Protein AF-A0A0C2EPG7-F1 (afdb_monomer_lite)

Secondary structure (DSSP, 8-state):
------------------------S-------PPPTTTS-STTEEEEEEE-BSS-HHHHTTT---TT---TT--BGGGB-GGGSPSTT-TTEEEEEEETTTTEEE--GGGB-GGG--TTSSSS-----------HHHHHHHHHHHHHHHHHHHTT-EEEEPPTTTSSS--EEEEEE-TTS-EEEEEEEEEEEEESS--S--PPPHHHHHHHTT-SS-EEEEEEETTTTEEEEEEEEEPPSTT--EEE---EESSHHHHHHHHHHHHHHHHHTT-TTS--GGGHHHHHHHHHHHHHHHTT-HHHHHHHHHHH--HHHHHHHHHHHHHHHHHHHH-TTHHHHHHHHHHHH-GGGHHHHHHHHHHHHTT---HHHHHHHHHHGGGTGGGS-S--

Structure (mmCIF, N/CA/C/O backbone):
data_AF-A0A0C2EPG7-F1
#
_entry.id   AF-A0A0C2EPG7-F1
#
loop_
_atom_site.group_PDB
_atom_site.id
_atom_site.type_symbol
_atom_site.label_atom_id
_atom_site.label_alt_id
_atom_site.label_comp_id
_atom_site.label_asym_id
_atom_site.label_entity_id
_atom_site.label_seq_id
_atom_site.pdbx_PDB_ins_code
_atom_site.Cartn_x
_atom_site.Cartn_y
_atom_site.Cartn_z
_atom_site.occupancy
_atom_site.B_iso_or_equiv
_atom_site.auth_seq_id
_atom_site.auth_comp_id
_atom_site.auth_asym_id
_atom_site.auth_atom_id
_atom_site.pdbx_PDB_model_num
ATOM 1 N N . MET A 1 1 ? 27.515 -68.955 -1.333 1.00 43.03 1 MET A N 1
ATOM 2 C CA . MET A 1 1 ? 28.305 -68.618 -0.131 1.00 43.03 1 MET A CA 1
ATOM 3 C C . MET A 1 1 ? 27.405 -67.840 0.808 1.00 43.03 1 MET A C 1
ATOM 5 O O . MET A 1 1 ? 27.088 -66.691 0.551 1.00 43.03 1 MET A O 1
ATOM 9 N N . THR A 1 2 ? 26.904 -68.540 1.813 1.00 39.97 2 THR A N 1
ATOM 10 C CA . THR A 1 2 ? 25.961 -68.111 2.853 1.00 39.97 2 THR A CA 1
ATOM 11 C C . THR A 1 2 ? 26.690 -68.126 4.186 1.00 39.97 2 THR A C 1
ATOM 13 O O . THR A 1 2 ? 27.352 -69.125 4.440 1.00 39.97 2 THR A O 1
ATOM 16 N N . MET A 1 3 ? 26.550 -67.076 5.002 1.00 32.31 3 MET A N 1
ATOM 17 C CA . MET A 1 3 ? 26.775 -67.010 6.464 1.00 32.31 3 MET A CA 1
ATOM 18 C C . MET A 1 3 ? 26.519 -65.541 6.934 1.00 32.31 3 MET A C 1
ATOM 20 O O . MET A 1 3 ? 26.628 -64.646 6.100 1.00 32.31 3 MET A O 1
ATOM 24 N N . PRO A 1 4 ? 26.175 -65.240 8.208 1.00 49.56 4 PRO A N 1
ATOM 25 C CA . PRO A 1 4 ? 24.845 -65.472 8.781 1.00 49.56 4 PRO A CA 1
ATOM 26 C C . PRO A 1 4 ? 24.295 -64.292 9.630 1.00 49.56 4 PRO A C 1
ATOM 28 O O . PRO A 1 4 ? 24.989 -63.342 9.982 1.00 49.56 4 PRO A O 1
ATOM 31 N N . ASN A 1 5 ? 23.016 -64.421 10.002 1.00 39.66 5 ASN A N 1
ATOM 32 C CA . ASN A 1 5 ? 22.307 -63.643 11.024 1.00 39.66 5 ASN A CA 1
ATOM 33 C C . ASN A 1 5 ? 22.923 -63.804 12.427 1.00 39.66 5 ASN A C 1
ATOM 35 O O . ASN A 1 5 ? 23.197 -64.926 12.851 1.00 39.66 5 ASN A O 1
ATOM 39 N N . GLY A 1 6 ? 22.997 -62.707 13.188 1.00 33.22 6 GLY A N 1
ATOM 40 C CA . GLY A 1 6 ? 23.294 -62.701 14.623 1.00 33.22 6 GLY A CA 1
ATOM 41 C C . GLY A 1 6 ? 22.286 -61.838 15.382 1.00 33.22 6 GLY A C 1
ATOM 42 O O . GLY A 1 6 ? 22.353 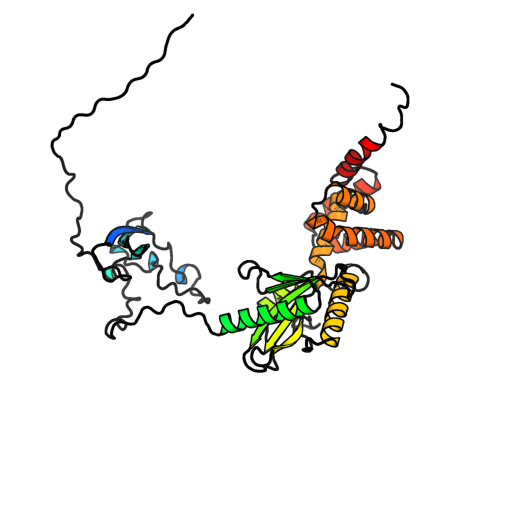-60.616 15.344 1.00 33.22 6 GLY A O 1
ATOM 43 N N . ARG A 1 7 ? 21.336 -62.500 16.044 1.00 35.81 7 ARG A N 1
ATOM 44 C CA . ARG A 1 7 ? 20.289 -61.947 16.912 1.00 35.81 7 ARG A CA 1
ATOM 45 C C . ARG A 1 7 ? 20.698 -62.248 18.354 1.00 35.81 7 ARG A C 1
ATOM 47 O O . ARG A 1 7 ? 20.876 -63.425 18.650 1.00 35.81 7 ARG A O 1
ATOM 54 N N . LEU A 1 8 ? 20.815 -61.252 19.233 1.00 32.06 8 LEU A N 1
ATOM 55 C CA . LEU A 1 8 ? 20.927 -61.471 20.682 1.00 32.06 8 LEU A CA 1
ATOM 56 C C . LEU A 1 8 ? 20.234 -60.343 21.468 1.00 32.06 8 LEU A C 1
ATOM 58 O O . LEU A 1 8 ? 20.647 -59.193 21.432 1.00 32.06 8 LEU A O 1
ATOM 62 N N . GLU A 1 9 ? 19.198 -60.749 22.188 1.00 30.33 9 GLU A N 1
ATOM 63 C CA . GLU A 1 9 ? 18.573 -60.194 23.401 1.00 30.33 9 GLU A CA 1
ATOM 64 C C . GLU A 1 9 ? 18.326 -61.443 24.287 1.00 30.33 9 GLU A C 1
ATOM 66 O O . GLU A 1 9 ? 18.273 -62.547 23.723 1.00 30.33 9 GLU A O 1
ATOM 71 N N . PRO A 1 10 ? 18.024 -61.373 25.597 1.00 46.62 10 PRO A N 1
ATOM 72 C CA . PRO A 1 10 ? 18.284 -60.353 26.621 1.00 46.62 10 PRO A CA 1
ATOM 73 C C . PRO A 1 10 ? 18.918 -60.971 27.899 1.00 46.62 10 PRO A C 1
ATOM 75 O O . PRO A 1 10 ? 18.771 -62.163 28.158 1.00 46.62 10 PRO A O 1
ATOM 78 N N . THR A 1 11 ? 19.513 -60.167 28.788 1.00 31.97 11 THR A N 1
ATOM 79 C CA . THR A 1 11 ? 19.682 -60.566 30.204 1.00 31.97 11 THR A CA 1
ATOM 80 C C . THR A 1 11 ? 19.550 -59.372 31.145 1.00 31.97 11 THR A C 1
ATOM 82 O O . THR A 1 11 ? 20.427 -58.515 31.219 1.00 31.97 11 THR A O 1
ATOM 85 N N . SER A 1 12 ? 18.445 -59.361 31.887 1.00 33.81 12 SER A N 1
ATOM 86 C CA . SER A 1 12 ? 18.224 -58.643 33.146 1.00 33.81 12 SER A CA 1
ATOM 87 C C . SER A 1 12 ? 18.667 -59.497 34.341 1.00 33.81 12 SER A C 1
ATOM 89 O O . SER A 1 12 ? 18.473 -60.706 34.267 1.00 33.81 12 SER A O 1
ATOM 91 N N . ILE A 1 13 ? 19.169 -58.865 35.415 1.00 34.12 13 ILE A N 1
ATOM 92 C CA . ILE A 1 13 ? 19.155 -59.211 36.871 1.00 34.12 13 ILE A CA 1
ATOM 93 C C . ILE A 1 13 ? 20.170 -58.220 37.519 1.00 34.12 13 ILE A C 1
ATOM 95 O O . ILE A 1 13 ? 21.342 -58.260 37.165 1.00 34.12 13 ILE A O 1
ATOM 99 N N . ILE A 1 14 ? 19.768 -57.099 38.153 1.00 33.28 14 ILE A N 1
ATOM 100 C CA . ILE A 1 14 ? 19.439 -56.872 39.594 1.00 33.28 14 ILE A CA 1
ATOM 101 C C . ILE A 1 14 ? 20.511 -57.517 40.509 1.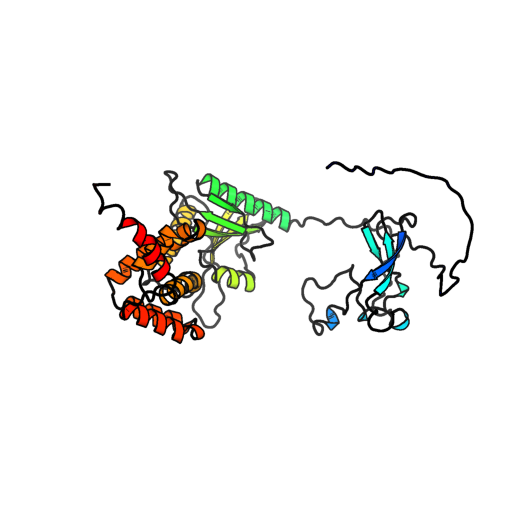00 33.28 14 ILE A C 1
ATOM 103 O O . ILE A 1 14 ? 20.712 -58.715 40.436 1.00 33.28 14 ILE A O 1
ATOM 107 N N . ASP A 1 15 ? 21.298 -56.849 41.357 1.00 33.84 15 ASP A N 1
ATOM 108 C CA . ASP A 1 15 ? 20.957 -55.926 42.452 1.00 33.84 15 ASP A CA 1
ATOM 109 C C . ASP A 1 15 ? 22.262 -55.292 43.043 1.00 33.84 15 ASP A C 1
ATOM 111 O O . ASP A 1 15 ? 23.296 -55.340 42.378 1.00 33.84 15 ASP A O 1
ATOM 115 N N . PRO A 1 16 ? 22.302 -54.644 44.227 1.00 49.47 16 PRO A N 1
ATOM 116 C CA . PRO A 1 16 ? 22.685 -53.249 44.361 1.00 49.47 16 PRO A CA 1
ATOM 117 C C . PRO A 1 16 ? 23.937 -53.096 45.253 1.00 49.47 16 PRO A C 1
ATOM 119 O O . PRO A 1 16 ? 24.498 -54.058 45.760 1.00 49.47 16 PRO A O 1
ATOM 122 N N . GLN A 1 17 ? 24.339 -51.853 45.504 1.00 30.55 17 GLN A N 1
ATOM 123 C CA . GLN A 1 17 ? 24.828 -51.334 46.791 1.00 30.55 17 GLN A CA 1
ATOM 124 C C . GLN A 1 17 ? 25.939 -50.290 46.619 1.00 30.55 17 GLN A C 1
ATOM 126 O O . GLN A 1 17 ? 27.099 -50.579 46.365 1.00 30.55 17 GLN A O 1
ATOM 131 N N . ARG A 1 18 ? 25.519 -49.065 46.945 1.00 32.91 18 ARG A N 1
ATOM 132 C CA . ARG A 1 18 ? 26.108 -48.214 47.987 1.00 32.91 18 ARG A CA 1
ATOM 133 C C . ARG A 1 18 ? 27.450 -47.528 47.706 1.00 32.91 18 ARG A C 1
ATOM 135 O O . ARG A 1 18 ? 28.527 -48.034 47.973 1.00 32.91 18 ARG A O 1
ATOM 142 N N . HIS A 1 19 ? 27.252 -46.235 47.446 1.00 32.56 19 HIS A N 1
ATOM 143 C CA . HIS A 1 19 ? 27.863 -45.095 48.134 1.00 32.56 19 HIS A CA 1
ATOM 144 C C . HIS A 1 19 ? 29.339 -44.793 47.862 1.00 32.56 19 HIS A C 1
ATOM 146 O O . HIS A 1 19 ? 30.228 -45.402 48.442 1.00 32.56 19 HIS A O 1
ATOM 152 N N . ARG A 1 20 ? 29.563 -43.628 47.241 1.00 27.06 20 ARG A N 1
ATOM 153 C CA . ARG A 1 20 ? 29.978 -42.444 48.013 1.00 27.06 20 ARG A CA 1
ATOM 154 C C . ARG A 1 20 ? 29.236 -41.187 47.534 1.00 27.06 20 ARG A C 1
ATOM 156 O O . ARG A 1 20 ? 29.269 -40.895 46.342 1.00 27.06 20 ARG A O 1
ATOM 163 N N . PRO A 1 21 ? 28.555 -40.460 48.434 1.00 31.58 21 PRO A N 1
ATOM 164 C CA . PRO A 1 21 ? 27.995 -39.154 48.131 1.00 31.58 21 PRO A CA 1
ATOM 165 C C . PRO A 1 21 ? 29.122 -38.116 48.093 1.00 31.58 21 PRO A C 1
ATOM 167 O O . PRO A 1 21 ? 29.961 -38.069 48.991 1.00 31.58 21 PRO A O 1
ATOM 170 N N . LEU A 1 22 ? 29.127 -37.277 47.059 1.00 32.62 22 LEU A N 1
ATOM 171 C CA . LEU A 1 22 ? 29.894 -36.036 47.057 1.00 32.62 22 LEU A CA 1
ATOM 172 C C . LEU A 1 22 ? 29.232 -35.088 48.060 1.00 32.62 22 LEU A C 1
ATOM 174 O O . LEU A 1 22 ? 28.166 -34.529 47.809 1.00 32.62 22 LEU A O 1
ATOM 178 N N . THR A 1 23 ? 29.833 -34.975 49.239 1.00 32.25 23 THR A N 1
ATOM 179 C CA . THR A 1 23 ? 29.400 -34.050 50.280 1.00 32.25 23 THR A CA 1
ATOM 180 C C . THR A 1 23 ? 29.968 -32.654 50.047 1.00 32.25 23 THR A C 1
ATOM 182 O O . THR A 1 23 ? 31.178 -32.459 50.027 1.00 32.25 23 THR A O 1
ATOM 185 N N . SER A 1 24 ? 29.017 -31.722 49.974 1.00 35.81 24 SER A N 1
ATOM 186 C CA . SER A 1 24 ? 29.032 -30.315 50.387 1.00 35.81 24 SER A CA 1
ATOM 187 C C . SER A 1 24 ? 29.886 -29.295 49.628 1.00 35.81 24 SER A C 1
ATOM 189 O O . SER A 1 24 ? 31.068 -29.116 49.902 1.00 35.81 24 SER A O 1
ATOM 191 N N . SER A 1 25 ? 29.182 -28.430 48.898 1.00 31.72 25 SER A N 1
ATOM 192 C CA . SER A 1 25 ? 29.313 -26.982 49.081 1.00 31.72 25 SER A CA 1
ATOM 193 C C . SER A 1 25 ? 27.917 -26.351 49.002 1.00 31.72 25 SER A C 1
ATOM 195 O O . SER A 1 25 ? 27.280 -26.376 47.956 1.00 31.72 25 SER A O 1
ATOM 197 N N . HIS A 1 26 ? 27.433 -25.873 50.151 1.00 37.47 26 HIS A N 1
ATOM 198 C CA . HIS A 1 26 ? 26.196 -25.112 50.370 1.00 37.47 26 HIS A CA 1
ATOM 199 C C . HIS A 1 26 ? 24.874 -25.710 49.858 1.00 37.47 26 HIS A C 1
ATOM 201 O O . HIS A 1 26 ? 24.189 -25.144 49.013 1.00 37.47 26 HIS A O 1
ATOM 207 N N . ALA A 1 27 ? 24.419 -26.789 50.504 1.00 39.53 27 ALA A N 1
ATOM 208 C CA . ALA A 1 27 ? 22.983 -27.036 50.618 1.00 39.53 27 ALA A CA 1
ATOM 209 C C . ALA A 1 27 ? 22.384 -25.947 51.525 1.00 39.53 27 ALA A C 1
ATOM 211 O O . ALA A 1 27 ? 22.291 -26.115 52.741 1.00 39.53 27 ALA A O 1
ATOM 212 N N . MET A 1 28 ? 22.055 -24.790 50.950 1.00 41.09 28 MET A N 1
ATOM 213 C CA . MET A 1 28 ? 21.269 -23.795 51.662 1.00 41.09 28 MET A CA 1
ATOM 214 C C . MET A 1 28 ? 19.897 -24.411 51.940 1.00 41.09 28 MET A C 1
ATOM 216 O O . MET A 1 28 ? 19.153 -24.754 51.022 1.00 41.09 28 MET A O 1
ATOM 220 N N . GLN A 1 29 ? 19.572 -24.565 53.223 1.00 42.69 29 GLN A N 1
ATOM 221 C CA . GLN A 1 29 ? 18.213 -24.769 53.721 1.00 42.69 29 GLN A CA 1
ATOM 222 C C . GLN A 1 29 ? 17.377 -23.515 53.422 1.00 42.69 29 GLN A C 1
ATOM 224 O O . GLN A 1 29 ? 16.937 -22.810 54.325 1.00 42.69 29 GLN A O 1
ATOM 229 N N . HIS A 1 30 ? 17.168 -23.193 52.149 1.00 54.22 30 HIS A N 1
ATOM 230 C CA . HIS A 1 30 ? 16.118 -22.265 51.781 1.00 54.22 30 HIS A CA 1
ATOM 231 C C . HIS A 1 30 ? 14.818 -23.052 51.818 1.00 54.22 30 HIS A C 1
ATOM 233 O O . HIS A 1 30 ? 14.580 -23.938 50.998 1.00 54.22 30 HIS A O 1
ATOM 239 N N . SER A 1 31 ? 13.998 -22.763 52.828 1.00 66.88 31 SER A N 1
ATOM 240 C CA . SER A 1 31 ? 12.582 -23.114 52.825 1.00 66.88 31 SER A CA 1
ATOM 241 C C . SER A 1 31 ? 12.020 -22.800 51.440 1.00 66.88 31 SER A C 1
ATOM 243 O O . SER A 1 31 ? 12.115 -21.651 51.008 1.00 66.88 31 SER A O 1
ATOM 245 N N . LEU A 1 32 ? 11.504 -23.813 50.735 1.00 74.00 32 LEU A N 1
ATOM 246 C CA . LEU A 1 32 ? 10.947 -23.638 49.394 1.00 74.00 32 LEU A CA 1
ATOM 247 C C . LEU A 1 32 ? 9.894 -22.533 49.447 1.00 74.00 32 LEU A C 1
ATOM 249 O O . LEU A 1 32 ? 8.862 -22.690 50.105 1.00 74.00 32 LEU A O 1
ATOM 253 N N . GLU A 1 33 ? 10.164 -21.419 48.771 1.00 80.12 33 GLU A N 1
ATOM 254 C CA . GLU A 1 33 ? 9.184 -20.351 48.673 1.00 80.12 33 GLU A CA 1
ATOM 255 C C . GLU A 1 33 ? 7.984 -20.861 47.860 1.00 80.12 33 GLU A C 1
ATOM 257 O O . GLU A 1 33 ? 8.159 -21.524 46.827 1.00 80.12 33 GLU A O 1
ATOM 262 N N . PRO A 1 34 ? 6.747 -20.606 48.319 1.00 87.00 34 PRO A N 1
ATOM 263 C CA . PRO A 1 34 ? 5.569 -21.001 47.570 1.00 87.00 34 PRO A CA 1
ATOM 264 C C . PRO A 1 34 ? 5.565 -20.294 46.217 1.00 87.00 34 PRO A C 1
ATOM 266 O O . PRO A 1 34 ? 5.924 -19.123 46.105 1.00 87.00 34 PRO A O 1
ATOM 269 N N . CYS A 1 35 ? 5.113 -20.991 45.174 1.00 85.75 35 CYS A N 1
ATOM 270 C CA . CYS A 1 35 ? 5.043 -20.396 43.849 1.00 85.75 35 CYS A CA 1
ATOM 271 C C . CYS A 1 35 ? 4.187 -19.116 43.889 1.00 85.75 35 CYS A C 1
ATOM 273 O O . CYS A 1 35 ? 3.010 -19.199 44.257 1.00 85.75 35 CYS A O 1
ATOM 275 N N . PRO A 1 36 ? 4.679 -17.959 43.404 1.00 82.50 36 PRO A N 1
ATOM 276 C CA . PRO A 1 36 ? 3.895 -16.724 43.390 1.00 82.50 36 PRO A CA 1
ATOM 277 C C . PRO A 1 36 ? 2.650 -16.840 42.498 1.00 82.50 36 PRO A C 1
ATOM 279 O O . PRO A 1 36 ? 1.741 -16.014 42.601 1.00 82.50 36 PRO A O 1
ATOM 282 N N . ARG A 1 37 ? 2.583 -17.876 41.634 1.00 82.50 37 ARG A N 1
ATOM 283 C CA . ARG A 1 37 ? 1.439 -18.205 40.773 1.00 82.50 37 ARG A CA 1
ATOM 284 C C . ARG A 1 37 ? 0.414 -19.204 41.341 1.00 82.50 37 ARG A C 1
ATOM 286 O O . ARG A 1 37 ? -0.764 -19.067 41.031 1.00 82.50 37 ARG A O 1
ATOM 293 N N . CYS A 1 38 ? 0.747 -20.168 42.180 1.00 86.81 38 CYS A N 1
ATOM 294 C CA . CYS A 1 38 ? -0.288 -21.063 42.739 1.00 86.81 38 CYS A CA 1
ATOM 295 C C . CYS A 1 38 ? -0.334 -21.084 44.263 1.00 86.81 38 CYS A C 1
ATOM 297 O O . CYS A 1 38 ? -1.221 -21.715 44.823 1.00 86.81 38 CYS A O 1
ATOM 299 N N . GLY A 1 39 ? 0.594 -20.403 44.937 1.00 87.69 39 GLY A N 1
ATOM 300 C CA . GLY A 1 39 ? 0.739 -20.437 46.392 1.00 87.69 39 GLY A CA 1
ATOM 301 C C . GLY A 1 39 ? 1.235 -21.782 46.933 1.00 87.69 39 GLY A C 1
ATOM 302 O O . GLY A 1 39 ? 1.463 -21.903 48.130 1.00 87.69 39 GLY A O 1
ATOM 303 N N . SER A 1 40 ? 1.426 -22.792 46.076 1.00 87.81 40 SER A N 1
ATOM 304 C CA . SER A 1 40 ? 1.902 -24.117 46.470 1.00 87.81 40 SER A CA 1
ATOM 305 C C . SER A 1 40 ? 3.423 -24.204 46.367 1.00 87.81 40 SER A C 1
ATOM 307 O O . SER A 1 40 ? 4.004 -23.797 45.361 1.00 87.81 40 SER A O 1
ATOM 309 N N . ALA A 1 41 ? 4.058 -24.777 47.390 1.00 89.19 41 ALA A N 1
ATOM 310 C CA . ALA A 1 41 ? 5.468 -25.174 47.365 1.00 89.19 41 ALA A CA 1
ATOM 311 C C . ALA A 1 41 ? 5.670 -26.604 46.820 1.00 89.19 41 ALA A C 1
ATOM 313 O O . ALA A 1 41 ? 6.785 -26.987 46.481 1.00 89.19 41 ALA A O 1
ATOM 314 N N . GLN A 1 42 ? 4.599 -27.404 46.688 1.00 90.94 42 GLN A N 1
ATOM 315 C CA . GLN A 1 42 ? 4.694 -28.826 46.313 1.00 90.94 42 GLN A CA 1
ATOM 316 C C . GLN A 1 42 ? 5.270 -29.033 44.903 1.00 90.94 42 GLN A C 1
ATOM 318 O O . GLN A 1 42 ? 6.009 -29.991 44.655 1.00 90.94 42 GLN A O 1
ATOM 323 N N . HIS A 1 43 ? 4.963 -28.108 43.991 1.00 89.50 43 HIS A N 1
ATOM 324 C CA . HIS A 1 43 ? 5.397 -28.138 42.591 1.00 89.50 43 HIS A CA 1
ATOM 325 C C . HIS A 1 43 ? 6.628 -27.268 42.322 1.00 89.50 43 HIS A C 1
ATOM 327 O O . HIS A 1 43 ? 6.995 -27.082 41.166 1.00 89.50 43 HIS A O 1
ATOM 333 N N . VAL A 1 44 ? 7.235 -26.703 43.368 1.00 91.50 44 VAL A N 1
ATOM 334 C CA . VAL A 1 44 ? 8.394 -25.820 43.251 1.00 91.50 44 VAL A CA 1
ATOM 335 C C . VAL A 1 44 ? 9.674 -26.642 43.347 1.00 91.50 44 VAL A C 1
ATOM 337 O O . VAL A 1 44 ? 9.808 -27.519 44.207 1.00 91.50 44 VAL A O 1
ATOM 340 N N . ARG A 1 45 ? 10.617 -26.370 42.447 1.00 90.62 45 ARG A N 1
ATOM 341 C CA . ARG A 1 45 ? 11.944 -26.986 42.404 1.00 90.62 45 AR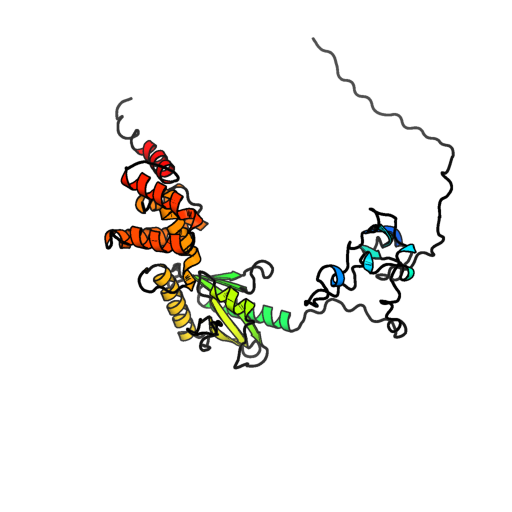G A CA 1
ATOM 342 C C . ARG A 1 45 ? 13.014 -25.898 42.342 1.00 90.62 45 ARG A C 1
ATOM 344 O O . ARG A 1 45 ? 12.824 -24.942 41.589 1.00 90.62 45 ARG A O 1
ATOM 351 N N . PRO A 1 46 ? 14.122 -26.021 43.092 1.00 90.94 46 PRO A N 1
ATOM 352 C CA . PRO A 1 46 ? 15.287 -25.166 42.894 1.00 90.94 46 PRO A CA 1
ATOM 353 C C . PRO A 1 46 ? 15.778 -25.274 41.448 1.00 90.94 46 PRO A C 1
ATOM 355 O O . PRO A 1 46 ? 15.830 -26.375 40.893 1.00 90.94 46 PRO A O 1
ATOM 358 N N . LYS A 1 47 ? 16.102 -24.141 40.827 1.00 90.75 47 LYS A N 1
ATOM 359 C CA . LYS A 1 47 ? 16.588 -24.080 39.447 1.00 90.75 47 LYS A CA 1
ATOM 360 C C . LYS A 1 47 ? 17.450 -22.841 39.240 1.00 90.75 47 LYS A C 1
ATOM 362 O O . LYS A 1 47 ? 17.132 -21.777 39.761 1.00 90.75 47 LYS A O 1
ATOM 367 N N . GLU A 1 48 ? 18.497 -22.967 38.432 1.00 89.50 48 GLU A N 1
ATOM 368 C CA . GLU A 1 48 ? 19.223 -21.799 37.934 1.00 89.50 48 GLU A CA 1
ATOM 369 C C . GLU A 1 48 ? 18.359 -21.029 36.930 1.00 89.50 48 GLU A C 1
ATOM 371 O O . GLU A 1 48 ? 17.823 -21.588 35.968 1.00 89.50 48 GLU A O 1
ATOM 376 N N . MET A 1 49 ? 18.224 -19.730 37.168 1.00 89.19 49 MET A N 1
ATOM 377 C CA . MET A 1 49 ? 17.412 -18.817 36.383 1.00 89.19 49 MET A CA 1
ATOM 378 C C . MET A 1 49 ? 18.310 -17.896 35.568 1.00 89.19 49 MET A C 1
ATOM 380 O O . MET A 1 49 ? 19.230 -17.278 36.100 1.00 89.19 49 MET A O 1
ATOM 384 N N . LEU A 1 50 ? 18.010 -17.779 34.274 1.00 88.38 50 LEU A N 1
ATOM 385 C CA . LEU A 1 50 ? 18.659 -16.809 33.403 1.00 88.38 50 LEU A CA 1
ATOM 386 C C . LEU A 1 50 ? 17.968 -15.447 33.541 1.00 88.38 50 LEU A C 1
ATOM 388 O O . LEU A 1 50 ? 16.778 -15.324 33.246 1.00 88.38 50 LEU A O 1
ATOM 392 N N . ILE A 1 51 ? 18.723 -14.429 33.947 1.00 87.62 51 ILE A N 1
ATOM 393 C CA . ILE A 1 51 ? 18.275 -13.035 34.049 1.00 87.62 51 ILE A CA 1
ATOM 394 C C . ILE A 1 51 ? 18.875 -12.167 32.934 1.00 87.62 51 ILE A C 1
ATOM 396 O O . ILE A 1 51 ? 19.821 -12.554 32.240 1.00 87.62 51 ILE A O 1
ATOM 400 N N . GLY A 1 52 ? 18.306 -10.981 32.715 1.00 84.38 52 GLY A N 1
ATOM 401 C CA . GLY A 1 52 ? 18.768 -10.051 31.685 1.00 84.38 52 GLY A CA 1
ATOM 402 C C . GLY A 1 52 ? 20.170 -9.503 31.972 1.00 84.38 52 GLY A C 1
ATOM 403 O O . GLY A 1 52 ? 20.497 -9.185 33.107 1.00 84.38 52 GLY A O 1
ATOM 404 N N . ALA A 1 53 ? 21.003 -9.334 30.942 1.00 83.12 53 ALA A N 1
ATOM 405 C CA . ALA A 1 53 ? 22.374 -8.833 31.118 1.00 83.12 53 ALA A CA 1
ATOM 406 C C . ALA A 1 53 ? 22.456 -7.381 31.636 1.00 83.12 53 ALA A C 1
ATOM 408 O O . ALA A 1 53 ? 23.449 -6.998 32.245 1.00 83.12 53 ALA A O 1
ATOM 409 N N . ALA A 1 54 ? 21.442 -6.559 31.353 1.00 81.94 54 ALA A N 1
ATOM 410 C CA . ALA A 1 54 ? 21.348 -5.178 31.819 1.00 81.94 54 ALA A CA 1
ATOM 411 C C . ALA A 1 54 ? 19.892 -4.699 31.763 1.00 81.94 54 ALA A C 1
ATOM 413 O O . ALA A 1 54 ? 19.158 -5.069 30.838 1.00 81.94 54 ALA A O 1
ATOM 414 N N . SER A 1 55 ? 19.508 -3.853 32.714 1.00 78.56 55 SER A N 1
ATOM 415 C CA . SER A 1 55 ? 18.196 -3.233 32.811 1.00 78.56 55 SER A CA 1
ATOM 416 C C . SER A 1 55 ? 17.921 -2.356 31.587 1.00 78.56 55 SER A C 1
ATOM 418 O O . SER A 1 55 ? 18.852 -1.823 30.963 1.00 78.56 55 SER A O 1
ATOM 420 N N . PRO A 1 56 ? 16.643 -2.134 31.234 1.00 69.06 56 PRO A N 1
ATOM 421 C CA . PRO A 1 56 ? 16.286 -1.171 30.198 1.00 69.06 56 PRO A CA 1
ATOM 422 C C . PRO A 1 56 ? 16.887 0.218 30.451 1.00 69.06 56 PRO A C 1
ATOM 424 O O . PRO A 1 56 ? 17.387 0.852 29.525 1.00 69.06 56 PRO A O 1
ATOM 427 N N . LYS A 1 57 ? 16.934 0.653 31.717 1.00 69.81 57 LYS A N 1
ATOM 428 C CA . LYS A 1 57 ? 17.511 1.944 32.108 1.00 69.81 57 LYS A CA 1
ATOM 429 C C . LYS A 1 57 ? 18.979 2.058 31.696 1.00 69.81 57 LYS A C 1
ATOM 431 O O . LYS A 1 57 ? 19.377 3.084 31.147 1.00 69.81 57 LYS A O 1
ATOM 436 N N . ARG A 1 58 ? 19.767 1.001 31.915 1.00 72.12 58 ARG A N 1
ATOM 437 C CA . ARG A 1 58 ? 21.188 0.954 31.553 1.00 72.12 58 ARG A CA 1
ATOM 438 C C . ARG A 1 58 ? 21.414 0.758 30.053 1.00 72.12 58 ARG A C 1
ATOM 440 O O . ARG A 1 58 ? 22.350 1.330 29.511 1.00 72.12 58 ARG A O 1
ATOM 447 N N . ARG A 1 59 ? 20.564 -0.016 29.370 1.00 67.56 59 ARG A N 1
ATOM 448 C CA . ARG A 1 59 ? 20.675 -0.245 27.916 1.00 67.56 59 ARG A CA 1
ATOM 449 C C . ARG A 1 59 ? 20.322 0.977 27.068 1.00 67.56 59 ARG A C 1
ATOM 451 O O . ARG A 1 59 ? 20.842 1.099 25.966 1.00 67.56 59 ARG A O 1
ATOM 458 N N . PHE A 1 60 ? 19.447 1.853 27.560 1.00 66.69 60 PHE A N 1
ATOM 459 C CA . PHE A 1 60 ? 18.895 2.972 26.787 1.00 66.69 60 PHE A CA 1
ATOM 460 C C . PHE A 1 60 ? 19.177 4.348 27.410 1.00 66.69 60 PHE A C 1
ATOM 462 O O . PHE A 1 60 ? 18.407 5.280 27.203 1.00 66.69 60 PHE A O 1
ATOM 469 N N . ASN A 1 61 ? 20.258 4.484 28.190 1.00 69.31 61 ASN A N 1
ATOM 470 C CA . ASN A 1 61 ? 20.691 5.752 28.799 1.00 69.31 61 ASN A CA 1
ATOM 471 C C . ASN A 1 61 ? 19.574 6.522 29.544 1.00 69.31 61 ASN A C 1
ATOM 473 O O . ASN A 1 61 ? 19.578 7.749 29.586 1.00 69.31 61 ASN A O 1
ATOM 477 N N . GLY A 1 62 ? 18.620 5.807 30.150 1.00 59.72 62 GLY A N 1
ATOM 478 C CA . GLY A 1 62 ? 17.528 6.404 30.925 1.00 59.72 62 GLY A CA 1
ATOM 479 C C . GLY A 1 62 ? 16.301 6.890 30.140 1.00 59.72 62 GLY A C 1
ATOM 480 O O . GLY A 1 62 ? 15.421 7.479 30.763 1.00 59.72 62 GLY A O 1
ATOM 481 N N . GLU A 1 63 ? 16.183 6.639 28.831 1.00 52.91 63 GLU A N 1
ATOM 482 C CA . GLU A 1 63 ? 14.962 6.974 28.076 1.00 52.91 63 GLU A CA 1
ATOM 483 C C . GLU A 1 63 ? 13.772 6.064 28.455 1.00 52.91 63 GLU A C 1
ATOM 485 O O . GLU A 1 63 ? 13.798 4.854 28.222 1.00 52.91 63 GLU A O 1
ATOM 490 N N . GLU A 1 64 ? 12.680 6.636 28.979 1.00 52.72 64 GLU A N 1
ATOM 491 C CA . GLU A 1 64 ? 11.402 5.931 29.166 1.00 52.72 64 GLU A CA 1
ATOM 492 C C . GLU A 1 64 ? 10.604 5.878 27.847 1.00 52.72 64 GLU A C 1
ATOM 494 O O . GLU A 1 64 ? 9.990 6.850 27.414 1.00 52.72 64 GLU A O 1
ATOM 499 N N . ARG A 1 65 ? 10.574 4.711 27.202 1.00 55.28 65 ARG A N 1
ATOM 500 C CA . ARG A 1 65 ? 9.639 4.344 26.127 1.00 55.28 65 ARG A CA 1
ATOM 501 C C . ARG A 1 65 ? 8.526 3.431 26.652 1.00 55.28 65 ARG A C 1
ATOM 503 O O . ARG A 1 65 ? 8.681 2.644 27.588 1.00 55.28 65 ARG A O 1
ATOM 510 N N . THR A 1 66 ? 7.365 3.534 26.020 1.00 40.03 66 THR A N 1
ATOM 511 C CA . THR A 1 66 ? 6.179 2.730 26.328 1.00 40.03 66 THR A CA 1
ATOM 512 C C . THR A 1 66 ? 6.457 1.249 26.031 1.00 40.03 66 THR A C 1
ATOM 514 O O . THR A 1 66 ? 6.672 0.873 24.884 1.00 40.03 66 THR A O 1
ATOM 517 N N . GLY A 1 67 ? 6.502 0.415 27.080 1.00 47.25 67 GLY A N 1
ATOM 518 C CA . GLY A 1 67 ? 6.837 -1.020 27.010 1.00 47.25 67 GLY A CA 1
ATOM 519 C C . GLY A 1 67 ? 7.986 -1.479 27.926 1.00 47.25 67 GLY A C 1
ATOM 520 O O . GLY A 1 67 ? 8.269 -2.675 27.982 1.00 47.25 67 GLY A O 1
ATOM 521 N N . TYR A 1 68 ? 8.643 -0.563 28.654 1.00 49.91 68 TYR A N 1
ATOM 522 C CA . TYR A 1 68 ? 9.826 -0.887 29.471 1.00 49.91 68 TYR A CA 1
ATOM 523 C C . TYR A 1 68 ? 9.573 -1.459 30.868 1.00 49.91 68 TYR A C 1
ATOM 525 O O . TYR A 1 68 ? 10.484 -2.066 31.425 1.00 49.91 68 TYR A O 1
ATOM 533 N N . GLN A 1 69 ? 8.377 -1.316 31.443 1.00 50.31 69 GLN A N 1
ATOM 534 C CA . GLN A 1 69 ? 8.061 -1.928 32.738 1.00 50.31 69 GLN A CA 1
ATOM 535 C C . GLN A 1 69 ? 7.739 -3.416 32.552 1.00 50.31 69 GLN A C 1
ATOM 537 O O . GLN A 1 69 ? 6.578 -3.814 32.473 1.00 50.31 69 GLN A O 1
ATOM 542 N N . ARG A 1 70 ? 8.780 -4.246 32.452 1.00 59.66 70 ARG A N 1
ATOM 543 C CA . ARG A 1 70 ? 8.644 -5.702 32.540 1.00 59.66 70 ARG A CA 1
ATOM 544 C C . ARG A 1 70 ? 8.647 -6.083 34.011 1.00 59.66 70 ARG A C 1
ATOM 546 O O . ARG A 1 70 ? 9.695 -6.184 34.631 1.00 59.66 70 ARG A O 1
ATOM 553 N N . VAL A 1 71 ? 7.456 -6.247 34.577 1.00 54.47 71 VAL A N 1
ATOM 554 C CA . VAL A 1 71 ? 7.265 -6.623 35.992 1.00 54.47 71 VAL A CA 1
ATOM 555 C C . VAL A 1 71 ? 7.844 -8.020 36.294 1.00 54.47 71 VAL A C 1
ATOM 557 O O . VAL A 1 71 ? 7.974 -8.412 37.447 1.00 54.47 71 VAL A O 1
ATOM 560 N N . ASP A 1 72 ? 8.177 -8.780 35.251 1.00 60.06 72 ASP A N 1
ATOM 561 C CA . ASP A 1 72 ? 8.540 -10.192 35.261 1.00 60.06 72 ASP A CA 1
ATOM 562 C C . ASP A 1 72 ? 9.984 -10.487 34.820 1.00 60.06 72 ASP A C 1
ATOM 564 O O . ASP A 1 72 ? 10.367 -11.656 34.776 1.00 60.06 72 ASP A O 1
ATOM 568 N N . GLN A 1 73 ? 10.797 -9.474 34.497 1.00 71.19 73 GLN A N 1
ATOM 569 C CA . GLN A 1 73 ? 12.184 -9.679 34.066 1.00 71.19 73 GLN A CA 1
ATOM 570 C C . GLN A 1 73 ? 13.167 -8.898 34.930 1.00 71.19 73 GLN A C 1
ATOM 572 O O . GLN A 1 73 ? 13.214 -7.676 34.873 1.00 71.19 73 GLN A O 1
ATOM 577 N N . LEU A 1 74 ? 13.972 -9.643 35.686 1.00 83.94 74 LEU A N 1
ATOM 578 C CA . LEU A 1 74 ? 15.093 -9.134 36.470 1.00 83.94 74 LEU A CA 1
ATOM 579 C C . LEU A 1 74 ? 16.354 -9.033 35.597 1.00 83.94 74 LEU A C 1
ATOM 581 O O . LEU A 1 74 ? 16.551 -9.865 34.703 1.00 83.94 74 LEU A O 1
ATOM 585 N N . ALA A 1 75 ? 17.217 -8.055 35.867 1.00 87.88 75 ALA A N 1
ATOM 586 C CA . ALA A 1 75 ? 18.528 -7.911 35.238 1.00 87.88 75 ALA A CA 1
ATOM 587 C C . ALA A 1 75 ? 19.694 -7.873 36.244 1.00 87.88 75 ALA A C 1
ATOM 589 O O . ALA A 1 75 ? 19.518 -7.580 37.422 1.00 87.88 75 ALA A O 1
ATOM 590 N N . VAL A 1 76 ? 20.911 -8.157 35.764 1.00 86.75 76 VAL A N 1
ATOM 591 C CA . VAL A 1 76 ? 22.150 -8.234 36.566 1.00 86.75 76 VAL A CA 1
ATOM 592 C C . VAL A 1 76 ? 22.399 -6.968 37.392 1.00 86.75 76 VAL A C 1
ATOM 594 O O . VAL A 1 76 ? 22.765 -7.045 38.558 1.00 86.75 76 VAL A O 1
ATOM 597 N N . ASP A 1 77 ? 22.182 -5.791 36.810 1.00 84.19 77 ASP A N 1
ATOM 598 C CA . ASP A 1 77 ? 22.368 -4.492 37.466 1.00 84.19 77 ASP A CA 1
ATOM 599 C C . ASP A 1 77 ? 21.259 -4.130 38.468 1.00 84.19 77 ASP A C 1
ATOM 601 O O . ASP A 1 77 ? 21.380 -3.128 39.169 1.00 84.19 77 ASP A O 1
ATOM 605 N N . GLU A 1 78 ? 20.211 -4.950 38.570 1.00 85.12 78 GLU A N 1
ATOM 606 C CA . GLU A 1 78 ? 19.120 -4.822 39.543 1.00 85.12 78 GLU A CA 1
ATOM 607 C C . GLU A 1 78 ? 19.290 -5.786 40.737 1.00 85.12 78 GLU A C 1
ATOM 609 O O . GLU A 1 78 ? 18.537 -5.712 41.715 1.00 85.12 78 GLU A O 1
ATOM 614 N N . CYS A 1 79 ? 20.297 -6.665 40.682 1.00 86.12 79 CYS A N 1
ATOM 615 C CA . CYS A 1 79 ? 20.632 -7.644 41.714 1.00 86.12 79 CYS A CA 1
ATOM 616 C C . CYS A 1 79 ? 21.744 -7.152 42.645 1.00 86.12 79 CYS A C 1
ATOM 618 O O . CYS A 1 79 ? 22.604 -6.356 42.264 1.00 86.12 79 CYS A O 1
ATOM 620 N N . LYS A 1 80 ? 21.754 -7.652 43.879 1.00 87.50 80 LYS A N 1
ATOM 621 C CA . LYS A 1 80 ? 22.851 -7.451 44.829 1.00 87.50 80 LYS A CA 1
ATOM 622 C C . LYS A 1 80 ? 24.121 -8.149 44.321 1.00 87.50 80 LYS A C 1
ATOM 624 O O . LYS A 1 80 ? 24.067 -9.364 44.121 1.00 87.50 80 LYS A O 1
ATOM 629 N N . PRO A 1 81 ? 25.240 -7.430 44.106 1.00 86.50 81 PRO A N 1
ATOM 630 C CA . PRO A 1 81 ? 26.464 -8.009 43.549 1.00 86.50 81 PRO A CA 1
ATOM 631 C C . PRO A 1 81 ? 26.988 -9.225 44.318 1.00 86.50 81 PRO A C 1
ATOM 633 O O . PRO A 1 81 ? 27.473 -10.167 43.708 1.00 86.50 81 PRO A O 1
ATOM 636 N N . GLU A 1 82 ? 26.829 -9.238 45.641 1.00 88.06 82 GLU A N 1
ATOM 637 C CA . GLU A 1 82 ? 27.255 -10.323 46.528 1.00 88.06 82 GLU A CA 1
ATOM 638 C C . GLU A 1 82 ? 26.448 -11.627 46.376 1.00 88.06 82 GLU A C 1
ATOM 640 O O . GLU A 1 82 ? 26.856 -12.663 46.894 1.00 88.06 82 GLU A O 1
ATOM 645 N N . LEU A 1 83 ? 25.308 -11.585 45.678 1.00 85.44 83 LEU A N 1
ATOM 646 C CA . LEU A 1 83 ? 24.467 -12.748 45.371 1.00 85.44 83 LEU A CA 1
ATOM 647 C C . LEU A 1 83 ? 24.557 -13.165 43.894 1.00 85.44 83 LEU A C 1
ATOM 649 O O . LEU A 1 83 ? 23.863 -14.090 43.471 1.00 85.44 83 LEU A O 1
ATOM 653 N N . LEU A 1 84 ? 25.387 -12.482 43.103 1.00 88.44 84 LEU A N 1
ATOM 654 C CA . LEU A 1 84 ? 25.674 -12.848 41.723 1.00 88.44 84 LEU A CA 1
ATOM 655 C C . LEU A 1 84 ? 26.888 -13.775 41.659 1.00 88.44 84 LEU A C 1
ATOM 657 O O . LEU A 1 84 ? 27.810 -13.684 42.465 1.00 88.44 84 LEU A O 1
ATOM 661 N N . LYS A 1 85 ? 26.899 -14.660 40.662 1.00 88.94 85 LYS A N 1
ATOM 662 C CA . LYS A 1 85 ? 28.072 -15.488 40.356 1.00 88.94 85 LYS A CA 1
ATOM 663 C C . LYS A 1 85 ? 29.181 -14.624 39.755 1.00 88.94 85 LYS A C 1
ATOM 665 O O . LYS A 1 85 ? 28.920 -13.546 39.226 1.00 88.94 85 LYS A O 1
ATOM 670 N N . GLU A 1 86 ? 30.410 -15.124 39.794 1.00 86.62 86 GLU A N 1
ATOM 671 C CA . GLU A 1 86 ? 31.554 -14.462 39.164 1.00 86.62 86 GLU A CA 1
ATOM 672 C C . GLU A 1 86 ? 31.403 -14.391 37.627 1.00 86.62 86 GLU A C 1
ATOM 674 O O . GLU A 1 86 ? 30.748 -15.252 37.019 1.00 86.62 86 GLU A O 1
ATOM 679 N N . PRO A 1 87 ? 32.009 -13.388 36.960 1.00 81.31 87 PRO A N 1
ATOM 680 C CA . PRO A 1 87 ? 32.072 -13.340 35.504 1.00 81.31 87 PRO A CA 1
ATOM 681 C C . PRO A 1 87 ? 32.615 -14.646 34.899 1.00 81.31 87 PRO A C 1
ATOM 683 O O . PRO A 1 87 ? 33.599 -15.179 35.412 1.00 81.31 87 PRO A O 1
ATOM 686 N N . PRO A 1 88 ? 32.033 -15.166 33.795 1.00 85.94 88 PRO A N 1
ATOM 687 C CA . PRO A 1 88 ? 30.977 -14.593 32.942 1.00 85.94 88 PRO A CA 1
ATOM 688 C C . PRO A 1 88 ? 29.541 -15.035 33.304 1.00 85.94 88 PRO A C 1
ATOM 690 O O . PRO A 1 88 ? 28.624 -14.887 32.497 1.00 85.94 88 PRO A O 1
ATOM 693 N N . LEU A 1 89 ? 29.329 -15.633 34.479 1.00 88.38 89 LEU A N 1
ATOM 694 C CA . LEU A 1 89 ? 28.080 -16.319 34.830 1.00 88.38 89 LEU A CA 1
ATOM 695 C C . LEU A 1 89 ? 27.085 -15.436 35.592 1.00 88.38 89 LEU A C 1
ATOM 697 O O . LEU A 1 89 ? 26.124 -15.950 36.156 1.00 88.38 89 LEU A O 1
ATOM 701 N N . GLN A 1 90 ? 27.260 -14.112 35.591 1.00 90.06 90 GLN A N 1
ATOM 702 C CA . GLN A 1 90 ? 26.436 -13.212 36.410 1.00 90.06 90 GLN A CA 1
ATOM 703 C C . GLN A 1 90 ? 24.948 -13.228 36.025 1.00 90.06 90 GLN A C 1
ATOM 705 O O . GLN A 1 90 ? 24.102 -12.833 36.819 1.00 90.06 90 GLN A O 1
ATOM 710 N N . GLN A 1 91 ? 24.607 -13.685 34.815 1.00 90.00 91 GLN A N 1
ATOM 711 C CA . GLN A 1 91 ? 23.217 -13.848 34.380 1.00 90.00 91 GLN A CA 1
ATOM 712 C C . GLN A 1 91 ? 22.537 -15.111 34.927 1.00 90.00 91 GLN A C 1
ATOM 714 O O . GLN A 1 91 ? 21.342 -15.278 34.701 1.00 90.00 91 GLN A O 1
ATOM 719 N N . LEU A 1 92 ? 23.265 -16.006 35.598 1.00 90.81 92 LEU A N 1
ATOM 720 C CA . LEU A 1 92 ? 22.712 -17.211 36.208 1.00 90.81 92 LEU A CA 1
ATOM 721 C C . LEU A 1 92 ? 22.589 -17.001 37.711 1.00 90.81 92 LEU A C 1
ATOM 723 O O . LEU A 1 92 ? 23.587 -16.894 38.422 1.00 90.81 92 LEU A O 1
ATOM 727 N N . VAL A 1 93 ? 21.351 -16.963 38.187 1.00 90.00 93 VAL A N 1
ATOM 728 C CA . VAL A 1 93 ? 21.041 -16.793 39.606 1.00 90.00 93 VAL A CA 1
ATOM 729 C C . VAL A 1 93 ? 20.273 -17.991 40.128 1.00 90.00 93 VAL A C 1
ATOM 731 O O . VAL A 1 93 ? 19.494 -18.611 39.399 1.00 90.00 93 VAL A O 1
ATOM 734 N N . ASP A 1 94 ? 20.481 -18.318 41.396 1.00 89.56 94 ASP A N 1
ATOM 735 C CA . ASP A 1 94 ? 19.723 -19.383 42.031 1.00 89.56 94 ASP A CA 1
ATOM 736 C C . ASP A 1 94 ? 18.282 -18.909 42.255 1.00 89.56 94 ASP A C 1
ATOM 738 O O . ASP A 1 94 ? 18.017 -17.811 42.750 1.00 89.56 94 ASP A O 1
ATOM 742 N N . GLY A 1 95 ? 17.331 -19.736 41.841 1.00 90.56 95 GLY A N 1
ATOM 743 C CA . GLY A 1 95 ? 15.916 -19.447 41.955 1.00 90.56 95 GLY A CA 1
ATOM 744 C C . GLY A 1 95 ? 15.096 -20.722 41.990 1.00 90.56 95 GLY A C 1
ATOM 745 O O . GLY A 1 95 ? 15.556 -21.798 42.381 1.00 90.56 95 GLY A O 1
ATOM 746 N N . PHE A 1 96 ? 13.849 -20.592 41.577 1.00 91.94 96 PHE A N 1
ATOM 747 C CA . PHE A 1 96 ? 12.859 -21.641 41.665 1.00 91.94 96 PHE A CA 1
ATOM 748 C C . PHE A 1 96 ? 12.023 -21.702 40.394 1.00 91.94 96 PHE A C 1
ATOM 750 O O . PHE A 1 96 ? 11.736 -20.684 39.767 1.00 91.94 96 PHE A O 1
ATOM 757 N N . TYR A 1 97 ? 11.578 -22.902 40.039 1.00 90.56 97 TYR A N 1
ATOM 758 C CA . TYR A 1 97 ? 10.646 -23.142 38.946 1.00 90.56 97 TYR A CA 1
ATOM 759 C C . TYR A 1 97 ? 9.452 -23.946 39.447 1.00 90.56 97 TYR A C 1
ATOM 761 O O . TYR A 1 97 ? 9.613 -24.905 40.198 1.00 90.56 97 TYR A O 1
ATOM 769 N N . CYS A 1 98 ? 8.247 -23.544 39.049 1.00 91.75 98 CYS A N 1
ATOM 770 C CA . CYS A 1 98 ? 7.024 -24.271 39.360 1.00 91.75 98 CYS A CA 1
ATOM 771 C C . CYS A 1 98 ? 6.569 -25.096 38.156 1.00 91.75 98 CYS A C 1
ATOM 773 O O . CYS A 1 98 ? 6.088 -24.522 37.175 1.00 91.75 98 CYS A O 1
ATOM 775 N N . ASP A 1 99 ? 6.638 -26.423 38.269 1.00 87.31 99 ASP A N 1
ATOM 776 C CA . ASP A 1 99 ? 6.274 -27.356 37.192 1.00 87.31 99 ASP A CA 1
ATOM 777 C C . ASP A 1 99 ? 4.791 -27.248 36.805 1.00 87.31 99 ASP A C 1
ATOM 779 O O . ASP A 1 99 ? 4.419 -27.442 35.653 1.00 87.31 99 ASP A O 1
ATOM 783 N N . GLN A 1 100 ? 3.932 -26.874 37.757 1.00 88.75 100 GLN A N 1
ATOM 784 C CA . GLN A 1 100 ? 2.498 -26.710 37.514 1.00 88.75 100 GLN A CA 1
ATOM 785 C C . GLN A 1 100 ? 2.168 -25.408 36.767 1.00 88.75 100 GLN A C 1
ATOM 787 O O . GLN A 1 100 ? 1.250 -25.369 35.954 1.00 88.75 100 GLN A O 1
ATOM 792 N N . CYS A 1 101 ? 2.862 -24.309 37.080 1.00 85.62 101 CYS A N 1
ATOM 793 C CA . CYS A 1 101 ? 2.548 -22.979 36.541 1.00 85.62 101 CYS A CA 1
ATOM 794 C C . CYS A 1 101 ? 3.442 -22.556 35.372 1.00 85.62 101 CYS A C 1
ATOM 796 O O . CYS A 1 101 ? 3.201 -21.493 34.791 1.00 85.62 101 CYS A O 1
ATOM 798 N N . GLY A 1 102 ? 4.500 -23.322 35.096 1.00 86.12 102 GLY A N 1
ATOM 799 C CA . GLY A 1 102 ? 5.522 -22.993 34.109 1.00 86.12 102 GLY A CA 1
ATOM 800 C C . GLY A 1 102 ? 6.284 -21.701 34.420 1.00 86.12 102 GLY A C 1
ATOM 801 O O . GLY A 1 102 ? 6.746 -21.029 33.503 1.00 86.12 102 GLY A O 1
ATOM 802 N N . ALA A 1 103 ? 6.355 -21.300 35.693 1.00 84.50 103 ALA A N 1
ATOM 803 C CA . ALA A 1 103 ? 6.879 -19.999 36.106 1.00 84.50 103 ALA A CA 1
ATOM 804 C C . ALA A 1 103 ? 8.189 -20.144 36.878 1.00 84.50 103 ALA A C 1
ATOM 806 O O . ALA A 1 103 ? 8.240 -20.873 37.870 1.00 84.50 103 ALA A O 1
ATOM 807 N N . GLY A 1 104 ? 9.213 -19.414 36.433 1.00 86.94 104 GLY A N 1
ATOM 808 C CA . GLY A 1 104 ? 10.461 -19.227 37.161 1.00 86.94 104 GLY A CA 1
ATOM 809 C C . GLY A 1 104 ? 10.436 -17.948 37.994 1.00 86.94 104 GLY A C 1
ATOM 810 O O . GLY A 1 104 ? 9.845 -16.954 37.575 1.00 86.94 104 GLY A O 1
ATOM 811 N N . PHE A 1 105 ? 11.035 -17.978 39.177 1.00 86.94 105 PHE A N 1
ATOM 812 C CA . PHE A 1 105 ? 11.097 -16.844 40.096 1.00 86.94 105 PHE A CA 1
ATOM 813 C C . PHE A 1 105 ? 12.346 -16.936 40.977 1.00 86.94 105 PHE A C 1
ATOM 815 O O . PHE A 1 105 ? 12.943 -17.999 41.111 1.00 86.94 105 PHE A O 1
ATOM 822 N N . VAL A 1 106 ? 12.749 -15.815 41.563 1.00 88.25 106 VAL A N 1
ATOM 823 C CA . VAL A 1 106 ? 13.887 -15.715 42.486 1.00 88.25 106 VAL A CA 1
ATOM 824 C C . VAL A 1 106 ? 13.411 -15.113 43.801 1.00 88.25 106 VAL A C 1
ATOM 826 O O . VAL A 1 106 ? 12.370 -14.451 43.834 1.00 88.25 106 VAL A O 1
ATOM 829 N N . THR A 1 107 ? 14.155 -15.337 44.880 1.00 83.62 107 THR A N 1
ATOM 830 C CA . THR A 1 107 ? 13.832 -14.754 46.185 1.00 83.62 107 THR A CA 1
ATOM 831 C C . THR A 1 107 ? 13.941 -13.234 46.122 1.00 83.62 107 THR A C 1
ATOM 833 O O . THR A 1 107 ? 14.825 -12.679 45.469 1.00 83.62 107 THR A O 1
ATOM 836 N N . SER A 1 108 ? 13.087 -12.521 46.854 1.00 76.88 108 SER A N 1
ATOM 837 C CA . SER A 1 108 ? 13.158 -11.052 46.924 1.00 76.88 108 SER A CA 1
ATOM 838 C C . SER A 1 108 ? 14.483 -10.543 47.508 1.00 76.88 108 SER A C 1
ATOM 840 O O . SER A 1 108 ? 14.864 -9.398 47.274 1.00 76.88 108 SER A O 1
ATOM 842 N N . SER A 1 109 ? 15.220 -11.400 48.225 1.00 81.31 109 SER A N 1
ATOM 843 C CA . SER A 1 109 ? 16.524 -11.086 48.807 1.00 81.31 109 SER A CA 1
ATOM 844 C C . SER A 1 109 ? 17.605 -10.761 47.774 1.00 81.31 109 SER A C 1
ATOM 846 O O . SER A 1 109 ? 18.535 -10.034 48.137 1.00 81.31 109 SER A O 1
ATOM 848 N N . ILE A 1 110 ? 17.481 -11.240 46.526 1.00 82.62 110 ILE A N 1
ATOM 849 C CA . ILE A 1 110 ? 18.466 -10.994 45.461 1.00 82.62 110 ILE A CA 1
ATOM 850 C C . ILE A 1 110 ? 18.366 -9.592 44.853 1.00 82.62 110 ILE A C 1
ATOM 852 O O . ILE A 1 110 ? 19.365 -9.066 44.370 1.00 82.62 110 ILE A O 1
ATOM 856 N N . ALA A 1 111 ? 17.195 -8.955 44.909 1.00 80.62 111 ALA A N 1
ATOM 857 C CA . ALA A 1 111 ? 16.988 -7.620 44.358 1.00 80.62 111 ALA A CA 1
ATOM 858 C C . ALA A 1 111 ? 17.605 -6.531 45.258 1.00 80.62 111 ALA A C 1
ATOM 860 O O . ALA A 1 111 ? 17.572 -6.619 46.490 1.00 80.62 111 ALA A O 1
ATOM 861 N N . GLN A 1 112 ? 18.156 -5.472 44.658 1.00 74.62 112 GLN A N 1
ATOM 862 C CA . GLN A 1 112 ? 18.652 -4.310 45.405 1.00 74.62 112 GLN A CA 1
ATOM 863 C C . GLN A 1 112 ? 17.498 -3.538 46.077 1.00 74.62 112 GLN A C 1
ATOM 865 O O . GLN A 1 112 ? 16.431 -3.345 45.493 1.00 74.62 112 GLN A O 1
ATOM 870 N N . ALA A 1 113 ? 17.728 -3.024 47.294 1.00 53.06 113 ALA A N 1
ATOM 871 C CA . ALA A 1 113 ? 16.726 -2.302 48.096 1.00 53.06 113 ALA A CA 1
ATOM 872 C C . ALA A 1 113 ? 16.195 -1.007 47.437 1.00 53.06 113 ALA A C 1
ATOM 874 O O . ALA A 1 113 ? 15.112 -0.533 47.770 1.00 53.06 113 ALA A O 1
ATOM 875 N N . ALA A 1 114 ? 16.895 -0.459 46.438 1.00 45.56 114 ALA A N 1
ATOM 876 C CA . ALA A 1 114 ? 16.388 0.656 45.632 1.00 45.56 114 ALA A CA 1
ATOM 877 C C . ALA A 1 114 ? 15.153 0.286 44.774 1.00 45.56 114 ALA A C 1
ATOM 879 O O . ALA A 1 114 ? 14.506 1.175 44.228 1.00 45.56 114 ALA A O 1
ATOM 880 N N . ASN A 1 115 ? 14.802 -1.005 44.696 1.00 46.16 115 ASN A N 1
ATOM 881 C CA . ASN A 1 115 ? 13.600 -1.528 44.041 1.00 46.16 115 ASN A CA 1
ATOM 882 C C . ASN A 1 115 ? 12.610 -2.206 45.008 1.00 46.16 115 ASN A C 1
ATOM 884 O O . ASN A 1 115 ? 11.580 -2.723 44.570 1.00 46.16 115 ASN A O 1
ATOM 888 N N . THR A 1 116 ? 12.850 -2.184 46.325 1.00 37.78 116 THR A N 1
ATOM 889 C CA . THR A 1 116 ? 11.864 -2.689 47.292 1.00 37.78 116 THR A CA 1
ATOM 890 C C . THR A 1 116 ? 10.780 -1.643 47.540 1.00 37.78 116 THR A C 1
ATOM 892 O O . THR A 1 116 ? 10.833 -0.871 48.494 1.00 37.78 116 THR A O 1
ATOM 895 N N . ARG A 1 117 ? 9.749 -1.633 46.687 1.00 37.03 117 ARG A N 1
ATOM 896 C CA . ARG A 1 117 ? 8.438 -1.053 47.020 1.00 37.03 117 ARG A CA 1
ATOM 897 C C . ARG A 1 117 ? 7.795 -1.912 48.117 1.00 37.03 117 ARG A C 1
ATOM 899 O O . ARG A 1 117 ? 7.066 -2.858 47.838 1.00 37.03 117 ARG A O 1
ATOM 906 N N . SER A 1 118 ? 8.092 -1.575 49.369 1.00 29.47 118 SER A N 1
ATOM 907 C CA . SER A 1 118 ? 7.588 -2.229 50.586 1.00 29.47 118 SER A CA 1
ATOM 908 C C . SER A 1 118 ? 6.098 -1.965 50.893 1.00 29.47 118 SER A C 1
ATOM 910 O O . SER A 1 118 ? 5.617 -2.399 51.935 1.00 29.47 118 SER A O 1
ATOM 912 N N . ASP A 1 119 ? 5.335 -1.324 50.004 1.00 30.33 119 ASP A N 1
ATOM 913 C CA . ASP A 1 119 ? 3.922 -0.982 50.260 1.00 30.33 119 ASP A CA 1
ATOM 914 C C . ASP A 1 119 ? 2.904 -1.970 49.656 1.00 30.33 119 ASP A C 1
ATOM 916 O O . ASP A 1 119 ? 1.701 -1.731 49.709 1.00 30.33 119 ASP A O 1
ATOM 920 N N . TYR A 1 120 ? 3.341 -3.089 49.066 1.00 39.25 120 TYR A N 1
ATOM 921 C CA . TYR A 1 120 ? 2.451 -3.932 48.248 1.00 39.25 120 TYR A CA 1
ATOM 922 C C . TYR A 1 120 ? 1.807 -5.149 48.939 1.00 39.25 120 TYR A C 1
ATOM 924 O O . TYR A 1 120 ? 0.998 -5.820 48.301 1.00 39.25 120 TYR A O 1
ATOM 932 N N . TYR A 1 121 ? 2.113 -5.455 50.208 1.00 35.66 121 TYR A N 1
ATOM 933 C CA . TYR A 1 121 ? 1.731 -6.749 50.818 1.00 35.66 121 TYR A CA 1
ATOM 934 C C . TYR A 1 121 ? 0.779 -6.715 52.026 1.00 35.66 121 TYR A C 1
ATOM 936 O O . TYR A 1 121 ? 0.573 -7.747 52.660 1.00 35.66 121 TYR A O 1
ATOM 944 N N . SER A 1 122 ? 0.126 -5.589 52.326 1.00 32.12 122 SER A N 1
ATOM 945 C CA . SER A 1 122 ? -0.841 -5.493 53.440 1.00 32.12 122 SER A CA 1
ATOM 946 C C . SER A 1 122 ? -2.298 -5.241 53.029 1.00 32.12 122 SER A C 1
ATOM 948 O O . SER A 1 122 ? -3.125 -4.924 53.881 1.00 32.12 122 SER A O 1
ATOM 950 N N . GLN A 1 123 ? -2.673 -5.451 51.763 1.00 34.00 123 GLN A N 1
ATOM 951 C CA . GLN A 1 123 ? -4.086 -5.476 51.362 1.00 34.00 123 GLN A CA 1
ATOM 952 C C . GLN A 1 123 ? -4.432 -6.800 50.679 1.00 34.00 123 GLN A C 1
ATOM 954 O O . GLN A 1 123 ? -3.703 -7.278 49.813 1.00 34.00 123 GLN A O 1
ATOM 959 N N . GLY A 1 124 ? -5.515 -7.413 51.165 1.00 34.78 124 GLY A N 1
ATOM 960 C CA . GLY A 1 124 ? -5.904 -8.801 50.933 1.00 34.78 124 GLY A CA 1
ATOM 961 C C . GLY A 1 124 ? -5.894 -9.248 49.476 1.00 34.78 124 GLY A C 1
ATOM 962 O O . GLY A 1 124 ? -6.060 -8.438 48.572 1.00 34.78 124 GLY A O 1
ATOM 963 N N . VAL A 1 125 ? -5.699 -10.561 49.299 1.00 39.16 125 VAL A N 1
ATOM 964 C CA . VAL A 1 125 ? -5.772 -11.347 48.054 1.00 39.16 125 VAL A CA 1
ATOM 965 C C . VAL A 1 125 ? -6.325 -10.535 46.877 1.00 39.16 125 VAL A C 1
ATOM 967 O O . VAL A 1 125 ? -7.520 -10.561 46.579 1.00 39.16 125 VAL A O 1
ATOM 970 N N . THR A 1 126 ? -5.453 -9.793 46.193 1.00 38.59 126 THR A N 1
ATOM 971 C CA . THR A 1 126 ? -5.816 -9.165 44.930 1.00 38.59 126 THR A CA 1
ATOM 972 C C . THR A 1 126 ? -5.929 -10.303 43.934 1.00 38.59 126 THR A C 1
ATOM 974 O O . THR A 1 126 ? -4.941 -10.958 43.596 1.00 38.59 126 THR A O 1
ATOM 977 N N . MET A 1 127 ? -7.162 -10.602 43.508 1.00 40.31 127 MET A N 1
ATOM 978 C CA . MET A 1 127 ? -7.397 -11.487 42.371 1.00 40.31 127 MET A CA 1
ATOM 979 C C . MET A 1 127 ? -6.402 -11.107 41.279 1.00 40.31 127 MET A C 1
ATOM 981 O O . MET A 1 127 ? -6.385 -9.952 40.850 1.00 40.31 127 MET A O 1
ATOM 985 N N . ARG A 1 128 ? -5.566 -12.055 40.836 1.00 42.56 128 ARG A N 1
ATOM 986 C CA . ARG A 1 128 ? -4.679 -11.800 39.702 1.00 42.56 128 ARG A CA 1
ATOM 987 C C . ARG A 1 128 ? -5.543 -11.339 38.548 1.00 42.56 128 ARG A C 1
ATOM 989 O O . ARG A 1 128 ? -6.368 -12.108 38.052 1.00 42.56 128 ARG A O 1
ATOM 996 N N . SER A 1 129 ? -5.399 -10.075 38.171 1.00 45.84 129 SER A N 1
ATOM 997 C CA . SER A 1 129 ? -6.193 -9.501 37.101 1.00 45.84 129 SER A CA 1
ATOM 998 C C . SER A 1 129 ? -5.894 -10.298 35.839 1.00 45.84 129 SER A C 1
ATOM 1000 O O . SER A 1 129 ? -4.769 -10.278 35.334 1.00 45.84 129 SER A O 1
ATOM 1002 N N . LYS A 1 130 ? -6.888 -11.046 35.356 1.00 49.91 130 LYS A N 1
ATOM 1003 C CA . LYS A 1 130 ? -6.808 -11.678 34.041 1.00 49.91 130 LYS A CA 1
ATOM 1004 C C . LYS A 1 130 ? -6.601 -10.567 33.006 1.00 49.91 130 LYS A C 1
ATOM 1006 O O . LYS A 1 130 ? -7.123 -9.467 33.220 1.00 49.91 130 LYS A O 1
ATOM 1011 N N . PRO A 1 131 ? -5.868 -10.821 31.907 1.00 49.22 131 PRO A N 1
ATOM 1012 C CA . PRO A 1 131 ? -5.735 -9.846 30.836 1.00 49.22 131 PRO A CA 1
ATOM 1013 C C . PRO A 1 131 ? -7.132 -9.395 30.417 1.00 49.22 131 PRO A C 1
ATOM 1015 O O . PRO A 1 131 ? -7.966 -10.180 29.965 1.00 49.22 131 PRO A O 1
ATOM 1018 N N . LYS A 1 132 ? -7.416 -8.120 30.668 1.00 54.31 132 LYS A N 1
ATOM 1019 C CA . LYS A 1 132 ? -8.704 -7.523 30.361 1.00 54.31 132 LYS A CA 1
ATOM 1020 C C . LYS A 1 132 ? -8.633 -7.073 28.919 1.00 54.31 132 LYS A C 1
ATOM 1022 O O . LYS A 1 132 ? -7.814 -6.218 28.601 1.00 54.31 132 LYS A O 1
ATOM 1027 N N . ARG A 1 133 ? -9.493 -7.621 28.059 1.00 66.31 133 ARG A N 1
ATOM 1028 C CA . ARG A 1 133 ? -9.648 -7.108 26.697 1.00 66.31 133 ARG A CA 1
ATOM 1029 C C . ARG A 1 133 ? -10.133 -5.656 26.797 1.00 66.31 133 ARG A C 1
ATOM 1031 O O . ARG A 1 133 ? -11.245 -5.439 27.288 1.00 66.31 133 ARG A O 1
ATOM 1038 N N . PRO A 1 134 ? -9.324 -4.661 26.396 1.00 78.56 134 PRO A N 1
ATOM 1039 C CA . PRO A 1 134 ? -9.738 -3.271 26.477 1.00 78.56 134 PRO A CA 1
ATOM 1040 C C . PRO A 1 134 ? -10.961 -3.038 25.590 1.00 78.56 134 PRO A C 1
ATOM 1042 O O . PRO A 1 134 ? -11.103 -3.658 24.534 1.00 78.56 134 PRO A O 1
ATOM 1045 N N . SER A 1 135 ? -11.836 -2.116 25.987 1.00 80.44 135 SER A N 1
ATOM 1046 C CA . SER A 1 135 ? -13.001 -1.740 25.177 1.00 80.44 135 SER A CA 1
ATOM 1047 C C . SER A 1 135 ? -12.598 -1.261 23.780 1.00 80.44 135 SER A C 1
ATOM 1049 O O . SER A 1 135 ? -13.315 -1.537 22.826 1.00 80.44 135 SER A O 1
ATOM 1051 N N . SER A 1 136 ? -11.428 -0.632 23.638 1.00 76.38 136 SER A N 1
ATOM 1052 C CA . SER A 1 136 ? -10.852 -0.237 22.348 1.00 76.38 136 SER A CA 1
ATOM 1053 C C . SER A 1 136 ? -10.591 -1.422 21.413 1.00 76.38 136 SER A C 1
ATOM 1055 O O . SER A 1 136 ? -10.829 -1.293 20.221 1.00 76.38 136 SER A O 1
ATOM 1057 N N . HIS A 1 137 ? -10.184 -2.590 21.925 1.00 78.69 137 HIS A N 1
ATOM 1058 C CA . HIS A 1 137 ? -9.984 -3.794 21.101 1.00 78.69 137 HIS A CA 1
ATOM 1059 C C . HIS A 1 137 ? -11.312 -4.415 20.657 1.00 78.69 137 HIS A C 1
ATOM 1061 O O . HIS A 1 137 ? -11.380 -5.079 19.628 1.00 78.69 137 HIS A O 1
ATOM 1067 N N . VAL A 1 138 ? -12.367 -4.265 21.460 1.00 83.56 138 VAL A N 1
ATOM 1068 C CA . VAL A 1 138 ? -13.711 -4.712 21.069 1.00 83.56 138 VAL A CA 1
ATOM 1069 C C . VAL A 1 138 ? -14.264 -3.783 19.990 1.00 83.56 138 VAL A C 1
ATOM 1071 O O . VAL A 1 138 ? -14.715 -4.255 18.956 1.00 83.56 138 VAL A O 1
ATOM 1074 N N . ILE A 1 139 ? -14.160 -2.469 20.208 1.00 87.25 139 ILE A N 1
ATOM 1075 C CA . ILE A 1 139 ? -14.612 -1.437 19.267 1.00 87.25 139 ILE A CA 1
ATOM 1076 C C . ILE A 1 139 ? -13.851 -1.529 17.939 1.00 87.25 139 ILE A C 1
ATOM 1078 O O . ILE A 1 139 ? -14.476 -1.464 16.889 1.00 87.25 139 ILE A O 1
ATOM 1082 N N . GLY A 1 140 ? -12.526 -1.705 17.976 1.00 86.50 140 GLY A N 1
ATOM 1083 C CA . GLY A 1 140 ? -11.702 -1.824 16.772 1.00 86.50 140 GLY A CA 1
ATOM 1084 C C . GLY A 1 140 ? -12.082 -3.034 15.921 1.00 86.50 140 GLY A C 1
ATOM 1085 O O . GLY A 1 140 ? -12.316 -2.886 14.730 1.00 86.50 140 GLY A O 1
ATOM 1086 N N . ASN A 1 141 ? -12.233 -4.211 16.538 1.00 88.81 141 ASN A N 1
ATOM 1087 C CA . ASN A 1 141 ? -12.637 -5.413 15.801 1.00 88.81 141 ASN A CA 1
ATOM 1088 C C . ASN A 1 141 ? -14.063 -5.311 15.241 1.00 88.81 141 ASN A C 1
ATOM 1090 O O . ASN A 1 141 ? -14.328 -5.827 14.159 1.00 88.81 141 ASN A O 1
ATOM 1094 N N . LEU A 1 142 ? -14.982 -4.672 15.974 1.00 91.56 142 LEU A N 1
ATOM 1095 C CA . LEU A 1 142 ? -16.338 -4.447 15.481 1.00 91.56 142 LEU A CA 1
ATOM 1096 C C . LEU A 1 142 ? -16.325 -3.512 14.267 1.00 91.56 142 LEU A C 1
ATOM 1098 O O . LEU A 1 142 ? -16.926 -3.840 13.257 1.00 91.56 142 LEU A O 1
ATOM 1102 N N . ALA A 1 143 ? -15.585 -2.405 14.339 1.00 93.06 143 ALA A N 1
ATOM 1103 C CA . ALA A 1 143 ? -15.447 -1.469 13.227 1.00 93.06 143 ALA A CA 1
ATOM 1104 C C . ALA A 1 143 ? -14.885 -2.134 11.960 1.00 93.06 143 ALA A C 1
ATOM 1106 O O . ALA A 1 143 ? -15.433 -1.940 10.883 1.00 93.06 143 ALA A O 1
ATOM 1107 N N . GLU A 1 144 ? -13.839 -2.951 12.096 1.00 93.69 144 GLU A N 1
ATOM 1108 C CA . GLU A 1 144 ? -13.248 -3.710 10.983 1.00 93.69 144 GLU A CA 1
ATOM 1109 C C . GLU A 1 144 ? -14.263 -4.665 10.344 1.00 93.69 144 GLU A C 1
ATOM 1111 O O . GLU A 1 144 ? -14.405 -4.694 9.127 1.00 93.69 144 GLU A O 1
ATOM 1116 N N . THR A 1 145 ? -15.042 -5.370 11.172 1.00 94.69 145 THR A N 1
ATOM 1117 C CA . THR A 1 145 ? -16.104 -6.272 10.698 1.00 94.69 145 THR A CA 1
ATOM 1118 C C . THR A 1 145 ? -17.192 -5.517 9.929 1.00 94.69 145 THR A C 1
ATOM 1120 O O . THR A 1 145 ? -17.710 -6.031 8.945 1.00 94.69 145 THR A O 1
ATOM 1123 N N . MET A 1 146 ? -17.545 -4.304 10.365 1.00 96.12 146 MET A N 1
ATOM 1124 C CA . MET A 1 146 ? -18.555 -3.483 9.690 1.00 96.12 146 MET A CA 1
ATOM 1125 C C . MET A 1 146 ? -18.058 -2.967 8.339 1.00 96.12 146 MET A C 1
ATOM 1127 O O . MET A 1 146 ? -18.788 -3.057 7.362 1.00 96.12 146 MET A O 1
ATOM 1131 N N . VAL A 1 147 ? -16.813 -2.483 8.260 1.00 97.00 147 VAL A N 1
ATOM 1132 C CA . VAL A 1 147 ? -16.225 -2.045 6.982 1.00 97.00 147 VAL A CA 1
ATOM 1133 C C . VAL A 1 147 ? -16.159 -3.209 5.999 1.00 97.00 147 VAL A C 1
ATOM 1135 O O . VAL A 1 147 ? -16.622 -3.079 4.874 1.00 97.00 147 VAL A O 1
ATOM 1138 N N . GLU A 1 148 ? -15.640 -4.361 6.420 1.00 97.25 148 GLU A N 1
ATOM 1139 C CA . GLU A 1 148 ? -15.571 -5.548 5.562 1.00 97.25 148 GLU A CA 1
ATOM 1140 C C . GLU A 1 148 ? -16.950 -5.994 5.066 1.00 97.25 148 GLU A C 1
ATOM 1142 O O . GLU A 1 148 ? -17.087 -6.350 3.895 1.00 97.25 148 GLU A O 1
ATOM 1147 N N . HIS A 1 149 ? -17.967 -5.951 5.934 1.00 96.94 149 HIS A N 1
ATOM 1148 C CA . HIS A 1 149 ? -19.341 -6.259 5.552 1.00 96.94 149 HIS A CA 1
ATOM 1149 C C . HIS A 1 149 ? -19.832 -5.332 4.437 1.00 96.94 149 HIS A C 1
ATOM 1151 O O . HIS A 1 149 ? -20.285 -5.837 3.415 1.00 96.94 149 HIS A O 1
ATOM 1157 N N . GLU A 1 150 ? -19.696 -4.011 4.590 1.00 97.56 150 GLU A N 1
ATOM 1158 C CA . GLU A 1 150 ? -20.158 -3.051 3.576 1.00 97.56 150 GLU A CA 1
ATOM 1159 C C . GLU A 1 150 ? -19.390 -3.184 2.252 1.00 97.56 150 GLU A C 1
ATOM 1161 O O . GLU A 1 150 ? -19.999 -3.206 1.184 1.00 97.56 150 GLU A O 1
ATOM 1166 N N . ILE A 1 151 ? -18.063 -3.356 2.303 1.00 97.56 151 ILE A N 1
ATOM 1167 C CA . ILE A 1 151 ? -17.245 -3.592 1.101 1.00 97.56 151 ILE A CA 1
ATOM 1168 C C . ILE A 1 151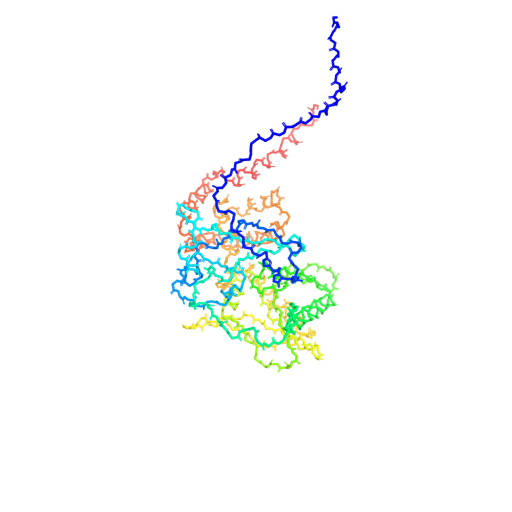 ? -17.695 -4.874 0.378 1.00 97.56 151 ILE A C 1
ATOM 1170 O O . ILE A 1 151 ? -17.871 -4.878 -0.840 1.00 97.56 151 ILE A O 1
ATOM 1174 N N . THR A 1 152 ? -17.923 -5.958 1.122 1.00 95.56 152 THR A N 1
ATOM 1175 C CA . THR A 1 152 ? -18.346 -7.244 0.542 1.00 95.56 152 THR A CA 1
ATOM 1176 C C . THR A 1 152 ? -19.774 -7.175 0.006 1.00 95.56 152 THR A C 1
ATOM 1178 O O . THR A 1 152 ? -20.057 -7.714 -1.062 1.00 95.56 152 THR A O 1
ATOM 1181 N N . ALA A 1 153 ? -20.676 -6.488 0.711 1.00 94.81 153 ALA A N 1
ATOM 1182 C CA . ALA A 1 153 ? -22.060 -6.289 0.291 1.00 94.81 153 ALA A CA 1
ATOM 1183 C C . ALA A 1 153 ? -22.155 -5.494 -1.021 1.00 94.81 153 ALA A C 1
ATOM 1185 O O . ALA A 1 153 ? -23.028 -5.780 -1.839 1.00 94.81 153 ALA A O 1
ATOM 1186 N N . ARG A 1 154 ? -21.215 -4.568 -1.266 1.00 94.81 154 ARG A N 1
ATOM 1187 C CA . ARG A 1 154 ? -21.072 -3.862 -2.551 1.00 94.81 154 ARG A CA 1
ATOM 1188 C C . ARG A 1 154 ? -20.643 -4.780 -3.707 1.00 94.81 154 ARG A C 1
ATOM 1190 O O . ARG A 1 154 ? -20.815 -4.406 -4.867 1.00 94.81 154 ARG A O 1
ATOM 1197 N N . GLY A 1 155 ? -20.108 -5.964 -3.401 1.00 95.25 155 GLY A N 1
ATOM 1198 C CA . GLY A 1 155 ? -19.565 -6.925 -4.364 1.00 95.25 155 GLY A CA 1
ATOM 1199 C C . GLY A 1 155 ? -18.048 -6.835 -4.552 1.00 95.25 155 GLY A C 1
ATOM 1200 O O . GLY A 1 155 ? -17.512 -7.482 -5.448 1.00 95.25 155 GLY A O 1
ATOM 1201 N N . TRP A 1 156 ? -17.349 -6.044 -3.735 1.00 96.81 156 TRP A N 1
ATOM 1202 C CA . TRP A 1 156 ? -15.890 -5.918 -3.769 1.00 96.81 156 TRP A CA 1
ATOM 1203 C C . TRP A 1 156 ? -15.220 -6.962 -2.872 1.00 96.81 156 TRP A C 1
ATOM 1205 O O . TRP A 1 156 ? -15.844 -7.547 -1.985 1.00 96.81 156 TRP A O 1
ATOM 1215 N N . VAL A 1 157 ? -13.926 -7.200 -3.086 1.00 94.00 157 VAL A N 1
ATOM 1216 C CA . VAL A 1 157 ? -13.154 -8.166 -2.291 1.00 94.00 157 VAL A CA 1
ATOM 1217 C C . VAL A 1 157 ? -12.383 -7.433 -1.204 1.00 94.00 157 VAL A C 1
ATOM 1219 O O . VAL A 1 157 ? -11.572 -6.565 -1.506 1.00 94.00 157 VAL A O 1
ATOM 1222 N N . TYR A 1 158 ? -12.585 -7.827 0.055 1.00 95.50 158 TYR A N 1
ATOM 1223 C CA . TYR A 1 158 ? -11.807 -7.354 1.200 1.00 95.50 158 TYR A CA 1
ATOM 1224 C C . TYR A 1 158 ? -10.843 -8.447 1.681 1.00 95.50 158 TYR A C 1
ATOM 1226 O O . TYR A 1 158 ? -11.255 -9.565 1.994 1.00 95.50 158 TYR A O 1
ATOM 1234 N N . ARG A 1 159 ? -9.551 -8.129 1.791 1.00 91.94 159 ARG A N 1
ATOM 1235 C CA . ARG A 1 159 ? -8.512 -9.001 2.356 1.00 91.94 159 ARG A CA 1
ATOM 1236 C C . ARG A 1 159 ? -8.034 -8.418 3.681 1.00 91.94 159 ARG A C 1
ATOM 1238 O O . ARG A 1 159 ? -7.411 -7.358 3.704 1.00 91.94 159 ARG A O 1
ATOM 1245 N N . ARG A 1 160 ? -8.305 -9.109 4.792 1.00 88.94 160 ARG A N 1
ATOM 1246 C CA . ARG A 1 160 ? -7.770 -8.731 6.111 1.00 88.94 160 ARG A CA 1
ATOM 1247 C C . ARG A 1 160 ? -6.256 -8.905 6.141 1.00 88.94 160 ARG A C 1
ATOM 1249 O O . ARG A 1 160 ? -5.747 -9.945 5.726 1.00 88.94 160 ARG A O 1
ATOM 1256 N N . LEU A 1 161 ? -5.565 -7.920 6.703 1.00 81.44 161 LEU A N 1
ATOM 1257 C CA . LEU A 1 161 ? -4.133 -8.000 6.965 1.00 81.44 161 LEU A CA 1
ATOM 1258 C C . LEU A 1 161 ? -3.883 -8.342 8.436 1.00 81.44 161 LEU A C 1
ATOM 1260 O O . LEU A 1 161 ? -4.630 -7.952 9.336 1.00 81.44 161 LEU A O 1
ATOM 1264 N N . GLU A 1 162 ? -2.837 -9.121 8.700 1.00 72.06 162 GLU A N 1
ATOM 1265 C CA . GLU A 1 162 ? -2.489 -9.485 10.071 1.00 72.06 162 GLU A CA 1
ATOM 1266 C C . GLU A 1 162 ? -1.906 -8.271 10.811 1.00 72.06 162 GLU A C 1
ATOM 1268 O O . GLU A 1 162 ? -0.876 -7.719 10.423 1.00 72.06 162 GLU A O 1
ATOM 1273 N N . LYS A 1 163 ? -2.528 -7.900 11.938 1.00 62.41 163 LYS A N 1
ATOM 1274 C CA . LYS A 1 163 ? -2.172 -6.712 12.745 1.00 62.41 163 LYS A CA 1
ATOM 1275 C C . LYS A 1 163 ? -0.731 -6.692 13.262 1.00 62.41 163 LYS A C 1
ATOM 1277 O O . LYS A 1 163 ? -0.225 -5.629 13.612 1.00 62.41 163 LYS A O 1
ATOM 1282 N N . ASP A 1 164 ? -0.082 -7.852 13.310 1.00 52.19 164 ASP A N 1
ATOM 1283 C CA . ASP A 1 164 ? 1.301 -7.999 13.771 1.00 52.19 164 ASP A CA 1
ATOM 1284 C C . ASP A 1 164 ? 2.323 -7.832 12.633 1.00 52.19 164 ASP A C 1
ATOM 1286 O O . ASP A 1 164 ? 3.526 -7.768 12.889 1.00 52.19 164 ASP A O 1
ATOM 1290 N N . LYS A 1 165 ? 1.853 -7.767 11.380 1.00 46.69 165 LYS A N 1
ATOM 1291 C CA . LYS A 1 165 ? 2.687 -7.706 10.174 1.00 46.69 165 LYS A CA 1
ATOM 1292 C C . LYS A 1 165 ? 2.629 -6.347 9.482 1.00 46.69 165 LYS A C 1
ATOM 1294 O O . LYS A 1 165 ? 3.646 -5.918 8.944 1.00 46.69 165 LYS A O 1
ATOM 1299 N N . ASP A 1 166 ? 1.501 -5.641 9.572 1.00 56.09 166 ASP A N 1
ATOM 1300 C CA . ASP A 1 166 ? 1.311 -4.356 8.900 1.00 56.09 166 ASP A CA 1
ATOM 1301 C C . ASP A 1 166 ? 1.141 -3.200 9.893 1.00 56.09 166 ASP A C 1
ATOM 1303 O O . ASP A 1 166 ? 0.274 -3.208 10.769 1.00 56.09 166 ASP A O 1
ATOM 1307 N N . TYR A 1 167 ? 1.997 -2.176 9.768 1.00 65.88 167 TYR A N 1
ATOM 1308 C CA . TYR A 1 167 ? 2.096 -1.041 10.696 1.00 65.88 167 TYR A CA 1
ATOM 1309 C C . TYR A 1 167 ? 0.904 -0.068 10.574 1.00 65.88 167 TYR A C 1
ATOM 1311 O O . TYR A 1 167 ? 1.052 1.103 10.220 1.00 65.88 167 TYR A O 1
ATOM 1319 N N . GLY A 1 168 ? -0.292 -0.533 10.935 1.00 75.31 168 GLY A N 1
ATOM 1320 C CA . GLY A 1 168 ? -1.523 0.254 10.971 1.00 75.31 168 GLY A CA 1
ATOM 1321 C C . GLY A 1 168 ? -2.375 0.189 9.705 1.00 75.31 168 GLY A C 1
ATOM 1322 O O . GLY A 1 168 ? -3.233 1.053 9.554 1.00 75.31 168 GLY A O 1
ATOM 1323 N N . ILE A 1 169 ? -2.157 -0.788 8.824 1.00 84.31 169 ILE A N 1
ATOM 1324 C CA . ILE A 1 169 ? -3.074 -1.110 7.724 1.00 84.31 169 ILE A CA 1
ATOM 1325 C C . ILE A 1 169 ? -3.865 -2.345 8.149 1.00 84.31 169 ILE A C 1
ATOM 1327 O O . ILE A 1 169 ? -3.275 -3.342 8.551 1.00 84.31 169 ILE A O 1
ATOM 1331 N N . ASP A 1 170 ? -5.189 -2.256 8.094 1.00 89.00 170 ASP A N 1
ATOM 1332 C CA . ASP A 1 170 ? -6.094 -3.304 8.574 1.00 89.00 170 ASP A CA 1
ATOM 1333 C C . ASP A 1 170 ? -6.612 -4.192 7.427 1.00 89.00 170 ASP A C 1
ATOM 1335 O O . ASP A 1 170 ? -7.039 -5.325 7.652 1.00 89.00 170 ASP A O 1
ATOM 1339 N N . GLY A 1 171 ? -6.550 -3.714 6.180 1.00 89.00 171 GLY A N 1
ATOM 1340 C CA . GLY A 1 171 ? -6.952 -4.510 5.027 1.00 89.00 171 GLY A CA 1
ATOM 1341 C C . GLY A 1 171 ? -6.572 -3.923 3.674 1.00 89.00 171 GLY A C 1
ATOM 1342 O O . GLY A 1 171 ? -6.093 -2.792 3.561 1.00 89.00 171 GLY A O 1
ATOM 1343 N N . GLU A 1 172 ? -6.822 -4.719 2.646 1.00 92.00 172 GLU A N 1
ATOM 1344 C CA . GLU A 1 172 ? -6.721 -4.363 1.235 1.00 92.00 172 GLU A CA 1
ATOM 1345 C C . GLU A 1 172 ? -8.054 -4.656 0.547 1.00 92.00 172 GLU A C 1
ATOM 1347 O O . GLU A 1 172 ? -8.709 -5.652 0.853 1.00 92.00 172 GLU A O 1
ATOM 1352 N N . VAL A 1 173 ? -8.456 -3.785 -0.373 1.00 93.69 173 VAL A N 1
ATOM 1353 C CA . VAL A 1 173 ? -9.704 -3.899 -1.119 1.00 93.69 173 VAL A CA 1
ATOM 1354 C C . VAL A 1 173 ? -9.408 -3.918 -2.609 1.00 93.69 173 VAL A C 1
ATOM 1356 O O . VAL A 1 173 ? -8.659 -3.077 -3.104 1.00 93.69 173 VAL A O 1
ATOM 1359 N N . GLU A 1 174 ? -10.024 -4.860 -3.318 1.00 91.00 174 GLU A N 1
ATOM 1360 C CA . GLU A 1 174 ? -10.069 -4.893 -4.778 1.00 91.00 174 GLU A CA 1
ATOM 1361 C C . GLU A 1 174 ? -11.490 -4.597 -5.255 1.00 91.00 174 GLU A C 1
ATOM 1363 O O . GLU A 1 174 ? -12.456 -5.242 -4.831 1.00 91.00 174 GLU A O 1
ATOM 1368 N N . VAL A 1 175 ? -11.599 -3.612 -6.144 1.00 90.50 175 VAL A N 1
ATOM 1369 C CA . VAL A 1 175 ? -12.862 -3.183 -6.741 1.00 90.50 175 VAL A CA 1
ATOM 1370 C C . VAL A 1 175 ? -13.267 -4.162 -7.840 1.00 90.50 175 VAL A C 1
ATOM 1372 O O . VAL A 1 175 ? -12.470 -4.556 -8.695 1.00 90.50 175 VAL A O 1
ATOM 1375 N N . PHE A 1 176 ? -14.542 -4.531 -7.832 1.00 90.06 176 PHE A N 1
ATOM 1376 C CA . PHE A 1 176 ? -15.175 -5.319 -8.882 1.00 90.06 176 PHE A CA 1
ATOM 1377 C C . PHE A 1 176 ? -16.287 -4.491 -9.516 1.00 90.06 176 PHE A C 1
ATOM 1379 O O . PHE A 1 176 ? -16.996 -3.753 -8.833 1.00 90.06 176 PHE A O 1
ATOM 1386 N N . SER A 1 177 ? -16.430 -4.621 -10.831 1.00 86.75 177 SER A N 1
ATOM 1387 C CA . SER A 1 177 ? -17.536 -4.004 -11.564 1.00 86.75 177 SER A CA 1
ATOM 1388 C C . SER A 1 177 ? -18.876 -4.612 -11.147 1.00 86.75 177 SER A C 1
ATOM 1390 O O . SER A 1 177 ? -18.934 -5.764 -10.717 1.00 86.75 177 SER A O 1
ATOM 1392 N N . ASP A 1 178 ? -19.974 -3.900 -11.402 1.00 88.19 178 ASP A N 1
ATOM 1393 C CA . ASP A 1 178 ? -21.337 -4.399 -11.146 1.00 88.19 178 ASP A CA 1
ATOM 1394 C C . ASP A 1 178 ? -21.663 -5.701 -11.910 1.00 88.19 178 ASP A C 1
ATOM 1396 O O . ASP A 1 178 ? -22.579 -6.438 -11.557 1.00 88.19 178 ASP A O 1
ATOM 1400 N N . SER A 1 179 ? -20.890 -6.010 -12.957 1.00 87.19 179 SER A N 1
ATOM 1401 C CA . SER A 1 179 ? -20.979 -7.263 -13.717 1.00 87.19 179 SER A CA 1
ATOM 1402 C C . SER A 1 179 ? -20.175 -8.430 -13.120 1.00 87.19 179 SER A C 1
ATOM 1404 O O . SER A 1 179 ? -20.164 -9.517 -13.693 1.00 87.19 179 SER A O 1
ATOM 1406 N N . GLY A 1 180 ? -19.488 -8.217 -11.994 1.00 85.81 180 GLY A N 1
ATOM 1407 C CA . GLY A 1 180 ? -18.690 -9.227 -11.296 1.00 85.81 180 GLY A CA 1
ATOM 1408 C C . GLY A 1 180 ? -17.275 -9.435 -11.847 1.00 85.81 180 GLY A C 1
ATOM 1409 O O . GLY A 1 180 ? -16.613 -10.396 -11.464 1.00 85.81 180 GLY A O 1
ATOM 1410 N N . HIS A 1 181 ? -16.787 -8.560 -12.733 1.00 81.25 181 HIS A N 1
ATOM 1411 C CA . HIS A 1 181 ? -15.412 -8.622 -13.245 1.00 81.25 181 HIS A CA 1
ATOM 1412 C C . HIS A 1 181 ? -14.451 -7.794 -12.386 1.00 81.25 181 HIS A C 1
ATOM 1414 O O . HIS A 1 181 ? -14.785 -6.664 -12.019 1.00 81.25 181 HIS A O 1
ATOM 1420 N N . ALA A 1 182 ? -13.253 -8.333 -12.142 1.00 74.88 182 ALA A N 1
ATOM 1421 C CA . ALA A 1 182 ? -12.151 -7.618 -11.501 1.00 74.88 182 ALA A CA 1
ATOM 1422 C C . ALA A 1 182 ? -11.737 -6.397 -12.338 1.00 74.88 182 ALA A C 1
ATOM 1424 O O . ALA A 1 182 ? -11.545 -6.515 -13.552 1.00 74.88 182 ALA A O 1
ATOM 1425 N N . THR A 1 183 ? -11.590 -5.233 -11.700 1.00 79.88 183 THR A N 1
ATOM 1426 C CA . THR A 1 183 ? -11.189 -3.990 -12.387 1.00 79.88 183 THR A CA 1
ATOM 1427 C C . THR A 1 183 ? -9.681 -3.741 -12.330 1.00 79.88 183 THR A C 1
ATOM 1429 O O . THR A 1 183 ? -9.161 -2.934 -13.097 1.00 79.88 183 THR A O 1
ATOM 1432 N N . GLY A 1 184 ? -8.969 -4.421 -11.422 1.00 74.44 184 GLY A N 1
ATOM 1433 C CA . GLY A 1 184 ? -7.560 -4.157 -11.121 1.00 74.44 184 GLY A CA 1
ATOM 1434 C C . GLY A 1 184 ? -7.325 -2.887 -10.292 1.00 74.44 184 GLY A C 1
ATOM 1435 O O . GLY A 1 184 ? -6.173 -2.549 -10.021 1.00 74.44 184 GLY A O 1
ATOM 1436 N N . ILE A 1 185 ? -8.387 -2.190 -9.872 1.00 83.06 185 ILE A N 1
ATOM 1437 C CA . ILE A 1 185 ? -8.302 -1.059 -8.944 1.00 83.06 185 ILE A CA 1
ATOM 1438 C C . ILE A 1 185 ? -8.186 -1.622 -7.526 1.00 83.06 185 ILE A C 1
ATOM 1440 O O . ILE A 1 185 ? -9.073 -2.337 -7.052 1.00 83.06 185 ILE A O 1
ATOM 1444 N N . ILE A 1 186 ? -7.081 -1.300 -6.852 1.00 84.81 186 ILE A N 1
ATOM 1445 C CA . ILE A 1 186 ? -6.756 -1.816 -5.519 1.00 84.81 186 ILE A CA 1
ATOM 1446 C C . ILE A 1 186 ? -6.399 -0.649 -4.603 1.00 84.81 186 ILE A C 1
ATOM 1448 O O . ILE A 1 186 ? -5.626 0.234 -4.976 1.00 84.81 186 ILE A O 1
ATOM 1452 N N . PHE A 1 187 ? -6.915 -0.671 -3.378 1.00 88.50 187 PHE A N 1
ATOM 1453 C CA . PHE A 1 187 ? -6.570 0.294 -2.339 1.00 88.50 187 PHE A CA 1
ATOM 1454 C C . PHE A 1 187 ? -6.406 -0.378 -0.978 1.00 88.50 187 PHE A C 1
ATOM 1456 O O . PHE A 1 187 ? -6.895 -1.478 -0.734 1.00 88.50 187 PHE A O 1
ATOM 1463 N N . LYS A 1 188 ? -5.701 0.288 -0.065 1.00 90.44 188 LYS A N 1
ATOM 1464 C CA . LYS A 1 188 ? -5.499 -0.180 1.309 1.00 90.44 188 LYS A CA 1
ATOM 1465 C C . LYS A 1 188 ? -6.355 0.611 2.281 1.00 90.44 188 LYS A C 1
ATOM 1467 O O . LYS A 1 188 ? -6.703 1.766 2.033 1.00 90.44 188 LYS A O 1
ATOM 1472 N N . VAL A 1 189 ? -6.665 0.002 3.418 1.00 92.81 189 VAL A N 1
ATOM 1473 C CA . VAL A 1 189 ? -7.517 0.621 4.430 1.00 92.81 189 VAL A CA 1
ATOM 1474 C C . VAL A 1 189 ? -6.892 0.577 5.815 1.00 92.81 189 VAL A C 1
ATOM 1476 O O . VAL A 1 189 ? -6.274 -0.406 6.220 1.00 92.81 189 VAL A O 1
ATOM 1479 N N . GLN A 1 190 ? -7.098 1.652 6.566 1.00 91.31 190 GLN A N 1
ATOM 1480 C CA . GLN A 1 190 ? -6.953 1.666 8.017 1.00 91.31 190 GLN A CA 1
ATOM 1481 C C . GLN A 1 190 ? -8.323 1.925 8.636 1.00 91.31 190 GLN A C 1
ATOM 1483 O O . GLN A 1 190 ? -9.003 2.868 8.244 1.00 91.31 190 GLN A O 1
ATOM 1488 N N . VAL A 1 191 ? -8.709 1.152 9.645 1.00 92.75 191 VAL A N 1
ATOM 1489 C CA . VAL A 1 191 ? -10.024 1.223 10.280 1.00 92.75 191 VAL A CA 1
ATOM 1490 C C . VAL A 1 191 ? -9.909 1.721 11.719 1.00 92.75 191 VAL A C 1
ATOM 1492 O O . VAL A 1 191 ? -9.155 1.211 12.547 1.00 92.75 191 VAL A O 1
ATOM 1495 N N . LYS A 1 192 ? -10.715 2.728 12.062 1.00 90.69 192 LYS A N 1
ATOM 1496 C CA . LYS A 1 192 ? -10.813 3.282 13.415 1.00 90.69 192 LYS A CA 1
ATOM 1497 C C . LYS A 1 192 ? -12.250 3.290 13.910 1.00 90.69 192 LYS A C 1
ATOM 1499 O O . LYS A 1 192 ? -13.086 4.049 13.432 1.00 90.69 192 LYS A O 1
ATOM 1504 N N . GLY A 1 193 ? -12.521 2.500 14.944 1.00 89.62 193 GLY A N 1
ATOM 1505 C CA . GLY A 1 193 ? -13.817 2.500 15.620 1.00 89.62 193 GLY A CA 1
ATOM 1506 C C . GLY A 1 193 ? -13.910 3.522 16.755 1.00 89.62 193 GLY A C 1
ATOM 1507 O O . GLY A 1 193 ? -12.981 3.678 17.552 1.00 89.62 193 GLY A O 1
ATOM 1508 N N . THR A 1 194 ? -15.070 4.160 16.892 1.00 86.94 194 THR A N 1
ATOM 1509 C CA . THR A 1 194 ? -15.451 4.996 18.038 1.00 86.94 194 THR A CA 1
ATOM 1510 C C . THR A 1 194 ? -16.880 4.687 18.485 1.00 86.94 194 THR A C 1
ATOM 1512 O O . THR A 1 194 ? -17.716 4.276 17.691 1.00 86.94 194 THR A O 1
ATOM 1515 N N . LYS A 1 195 ? -17.176 4.893 19.774 1.00 82.00 195 LYS A N 1
ATOM 1516 C CA . LYS A 1 195 ? -18.537 4.780 20.340 1.00 82.00 195 LYS A CA 1
ATOM 1517 C C . LYS A 1 195 ? -19.365 6.062 20.239 1.00 82.00 195 LYS A C 1
ATOM 1519 O O . LYS A 1 195 ? -20.537 6.043 20.586 1.00 82.00 195 LYS A O 1
ATOM 1524 N N . LYS A 1 196 ? -18.733 7.187 19.914 1.00 73.88 196 LYS A N 1
ATOM 1525 C CA . LYS A 1 196 ? -19.385 8.492 19.781 1.00 73.88 196 LYS A CA 1
ATOM 1526 C C . LYS A 1 196 ? -18.808 9.203 18.574 1.00 73.88 196 LYS A C 1
ATOM 1528 O O . LYS A 1 196 ? -17.592 9.129 18.364 1.00 73.88 196 LYS A O 1
ATOM 1533 N N . TYR A 1 197 ? -19.657 9.931 17.860 1.00 62.19 197 TYR A N 1
ATOM 1534 C CA . TYR A 1 197 ? -19.246 10.836 16.798 1.00 62.19 197 TYR A CA 1
ATOM 1535 C C . TYR A 1 197 ? -18.059 11.709 17.236 1.00 62.19 197 TYR A C 1
ATOM 1537 O O . TYR A 1 197 ? -18.163 12.524 18.157 1.00 62.19 197 TYR A O 1
ATOM 1545 N N . SER A 1 198 ? -16.919 11.538 16.565 1.00 62.34 198 SER A N 1
ATOM 1546 C CA . SER A 1 198 ? -15.817 12.495 16.606 1.00 62.34 198 SER A CA 1
ATOM 1547 C C . SER A 1 198 ? -15.728 13.158 15.244 1.00 62.34 198 SER A C 1
ATOM 1549 O O . SER A 1 198 ? -15.634 12.483 14.217 1.00 62.34 198 SER A O 1
ATOM 1551 N N . ARG A 1 199 ? -15.756 14.491 15.242 1.00 57.31 199 ARG A N 1
ATOM 1552 C CA . ARG A 1 199 ? -15.561 15.294 14.031 1.00 57.31 199 ARG A CA 1
ATOM 1553 C C . ARG A 1 199 ? -14.093 15.284 13.583 1.00 57.31 199 ARG A C 1
ATOM 1555 O O . ARG A 1 199 ? -13.818 15.441 12.405 1.00 57.31 199 ARG A O 1
ATOM 1562 N N . ASN A 1 200 ? -13.173 15.042 14.523 1.00 58.34 200 ASN A N 1
ATOM 1563 C CA . ASN A 1 200 ? -11.732 15.070 14.298 1.00 58.34 200 ASN A CA 1
ATOM 1564 C C . ASN A 1 200 ? -11.129 13.696 14.578 1.00 58.34 200 ASN A C 1
ATOM 1566 O O . ASN A 1 200 ? -11.073 13.236 15.723 1.00 58.34 200 ASN A O 1
ATOM 1570 N N . VAL A 1 201 ? -10.660 13.046 13.522 1.00 67.38 201 VAL A N 1
ATOM 1571 C CA . VAL A 1 201 ? -9.901 11.803 13.608 1.00 67.38 201 VAL A CA 1
ATOM 1572 C C . VAL A 1 201 ? -8.438 12.195 13.505 1.00 67.38 201 VAL A C 1
ATOM 1574 O O . VAL A 1 201 ? -8.000 12.718 12.488 1.00 67.38 201 VAL A O 1
ATOM 1577 N N . SER A 1 202 ? -7.670 11.994 14.574 1.00 67.50 202 SER A N 1
ATOM 1578 C CA . SER A 1 202 ? -6.231 12.245 14.536 1.00 67.50 202 SER A CA 1
ATOM 1579 C C . SER A 1 202 ? -5.479 10.956 14.217 1.00 67.50 202 SER A C 1
ATOM 1581 O O . SER A 1 202 ? -5.729 9.885 14.785 1.00 67.50 202 SER A O 1
ATOM 1583 N N . LEU A 1 203 ? -4.544 11.044 13.277 1.00 71.00 203 LEU A N 1
ATOM 1584 C CA . LEU A 1 203 ? -3.511 10.037 13.078 1.00 71.00 203 LEU A CA 1
ATOM 1585 C C . LEU A 1 203 ? -2.285 10.417 13.900 1.00 71.00 203 LEU A C 1
ATOM 1587 O O . LEU A 1 203 ? -1.940 11.592 14.019 1.00 71.00 203 LEU A O 1
ATOM 1591 N N . LYS A 1 204 ? -1.598 9.414 14.454 1.00 72.19 204 LYS A N 1
ATOM 1592 C CA . LYS A 1 204 ? -0.238 9.636 14.949 1.00 72.19 204 LYS A CA 1
ATOM 1593 C C . LYS A 1 204 ? 0.628 10.022 13.754 1.00 72.19 204 LYS A C 1
ATOM 1595 O O . LYS A 1 204 ? 0.501 9.398 12.704 1.00 72.19 204 LYS A O 1
ATOM 1600 N N . SER A 1 205 ? 1.532 10.985 13.923 1.00 64.75 205 SER A N 1
ATOM 1601 C CA . SER A 1 205 ? 2.400 11.448 12.833 1.00 64.75 205 SER A CA 1
ATOM 1602 C C . SER A 1 205 ? 3.187 10.306 12.186 1.00 64.75 205 SER A C 1
ATOM 1604 O O . SER A 1 205 ? 3.323 10.274 10.973 1.00 64.75 205 SER A O 1
ATOM 1606 N N . SER A 1 206 ? 3.649 9.328 12.972 1.00 59.81 206 SER A N 1
ATOM 1607 C CA . SER A 1 206 ? 4.341 8.144 12.449 1.00 59.81 206 SER A CA 1
ATOM 1608 C C . SER A 1 206 ? 3.444 7.269 11.572 1.00 59.81 206 SER A C 1
ATOM 1610 O O . SER A 1 206 ? 3.886 6.812 10.525 1.00 59.81 206 SER A O 1
ATOM 1612 N N . THR A 1 207 ? 2.183 7.071 11.965 1.00 69.31 207 THR A N 1
ATOM 1613 C CA . THR A 1 207 ? 1.193 6.337 11.169 1.00 69.31 207 THR A CA 1
ATOM 1614 C C . THR A 1 207 ? 0.863 7.101 9.895 1.00 69.31 207 THR A C 1
ATOM 1616 O O . THR A 1 207 ? 0.938 6.527 8.824 1.00 69.31 207 THR A O 1
ATOM 1619 N N . ALA A 1 208 ? 0.574 8.401 9.985 1.00 67.31 208 ALA A N 1
ATOM 1620 C CA . ALA A 1 208 ? 0.285 9.218 8.809 1.00 67.31 208 ALA A CA 1
ATOM 1621 C C . ALA A 1 208 ? 1.455 9.207 7.808 1.00 67.31 208 ALA A C 1
ATOM 1623 O O . ALA A 1 208 ? 1.237 9.023 6.615 1.00 67.31 208 ALA A O 1
ATOM 1624 N N . ASN A 1 209 ? 2.694 9.330 8.299 1.00 62.44 209 ASN A N 1
ATOM 1625 C CA . ASN A 1 209 ? 3.891 9.239 7.465 1.00 62.44 209 ASN A CA 1
ATOM 1626 C C . ASN A 1 209 ? 3.998 7.866 6.795 1.00 62.44 209 ASN A C 1
ATOM 1628 O O . ASN A 1 209 ? 4.202 7.805 5.590 1.00 62.44 209 ASN A O 1
ATOM 1632 N N . TYR A 1 210 ? 3.825 6.780 7.552 1.00 62.31 210 TYR A N 1
ATOM 1633 C CA . TYR A 1 210 ? 3.889 5.422 7.012 1.00 62.31 210 TYR A CA 1
ATOM 1634 C C . TYR A 1 210 ? 2.825 5.177 5.933 1.00 62.31 210 TYR A C 1
ATOM 1636 O O . TYR A 1 210 ? 3.162 4.723 4.844 1.00 62.31 210 TYR A O 1
ATOM 1644 N N . LEU A 1 211 ? 1.567 5.550 6.193 1.00 67.38 211 LEU A N 1
ATOM 1645 C CA . LEU A 1 211 ? 0.483 5.395 5.220 1.00 67.38 211 LEU A CA 1
ATOM 1646 C C . LEU A 1 211 ? 0.730 6.231 3.955 1.00 67.38 211 LEU A C 1
ATOM 1648 O O . LEU A 1 211 ? 0.445 5.765 2.859 1.00 67.38 211 LEU A O 1
ATOM 1652 N N . SER A 1 212 ? 1.327 7.421 4.086 1.00 62.03 212 SER A N 1
ATOM 1653 C CA . SER A 1 212 ? 1.648 8.295 2.946 1.00 62.03 212 SER A CA 1
ATOM 1654 C C . SER A 1 212 ? 2.774 7.795 2.031 1.00 62.03 212 SER A C 1
ATOM 1656 O O . SER A 1 212 ? 3.015 8.387 0.983 1.00 62.03 212 SER A O 1
ATOM 1658 N N . LEU A 1 213 ? 3.492 6.747 2.442 1.00 58.94 213 LEU A N 1
ATOM 1659 C CA . LEU A 1 213 ? 4.520 6.081 1.636 1.00 58.94 213 LEU A CA 1
ATOM 1660 C C . LEU A 1 213 ? 3.979 4.837 0.919 1.00 58.94 213 LEU A C 1
ATOM 1662 O O . LEU A 1 213 ? 4.734 4.155 0.224 1.00 58.94 213 LEU A O 1
ATOM 1666 N N . SER A 1 214 ? 2.705 4.496 1.130 1.00 62.72 214 SER A N 1
ATOM 1667 C CA . SER A 1 214 ? 2.084 3.344 0.486 1.00 62.72 214 SER A CA 1
ATOM 1668 C C . SER A 1 214 ? 2.010 3.559 -1.032 1.00 62.72 214 SER A C 1
ATOM 1670 O O . SER A 1 214 ? 1.523 4.600 -1.461 1.00 62.72 214 SER A O 1
ATOM 1672 N N . PRO A 1 215 ? 2.427 2.572 -1.850 1.00 60.25 215 PRO A N 1
ATOM 1673 C CA . PRO A 1 215 ? 2.331 2.642 -3.312 1.00 60.25 215 PRO A CA 1
ATOM 1674 C C . PRO A 1 215 ? 0.902 2.425 -3.841 1.00 60.25 215 PRO A C 1
ATOM 1676 O O . PRO A 1 215 ? 0.662 2.548 -5.038 1.00 60.25 215 PRO A O 1
ATOM 1679 N N . LEU A 1 216 ? -0.022 2.036 -2.961 1.00 72.25 216 LEU A N 1
ATOM 1680 C CA . LEU A 1 216 ? -1.456 1.958 -3.219 1.00 72.25 216 LEU A CA 1
ATOM 1681 C C . LEU A 1 216 ? -2.155 3.049 -2.405 1.00 72.25 216 LEU A C 1
ATOM 1683 O O . LEU A 1 216 ? -1.701 3.324 -1.284 1.00 72.25 216 LEU A O 1
ATOM 1687 N N . PRO A 1 217 ? -3.267 3.614 -2.904 1.00 81.50 217 PRO A N 1
ATOM 1688 C CA . PRO A 1 217 ? -3.996 4.636 -2.174 1.00 81.50 217 PRO A CA 1
ATOM 1689 C C . PRO A 1 217 ? -4.474 4.053 -0.844 1.00 81.50 217 PRO A C 1
ATOM 1691 O O . PRO A 1 217 ? -4.903 2.899 -0.776 1.00 81.50 217 PRO A O 1
ATOM 1694 N N . VAL A 1 218 ? -4.351 4.836 0.229 1.00 85.94 218 VAL A N 1
ATOM 1695 C CA . VAL A 1 218 ? -4.764 4.421 1.572 1.00 85.94 218 VAL A CA 1
ATOM 1696 C C . VAL A 1 218 ? -5.906 5.296 2.045 1.00 85.94 218 VAL A C 1
ATOM 1698 O O . VAL A 1 218 ? -5.758 6.515 2.155 1.00 85.94 218 VAL A O 1
ATOM 1701 N N . PHE A 1 219 ? -7.009 4.659 2.415 1.00 91.81 219 PHE A N 1
ATOM 1702 C CA . PHE A 1 219 ? -8.154 5.329 3.011 1.00 91.81 219 PHE A CA 1
ATOM 1703 C C . PHE A 1 219 ? -8.247 5.023 4.501 1.00 91.81 219 PHE A C 1
ATOM 1705 O O . PHE A 1 219 ? -8.086 3.883 4.946 1.00 91.81 219 PHE A O 1
ATOM 1712 N N . VAL A 1 220 ? -8.528 6.054 5.292 1.00 92.25 220 VAL A N 1
ATOM 1713 C CA . VAL A 1 220 ? -8.786 5.905 6.724 1.00 92.25 220 VAL A CA 1
ATOM 1714 C C . VAL A 1 220 ? -10.284 5.885 6.947 1.00 92.25 220 VAL A C 1
ATOM 1716 O O . VAL A 1 220 ? -10.945 6.916 6.865 1.00 92.25 220 VAL A O 1
ATOM 1719 N N . PHE A 1 221 ? -10.803 4.709 7.265 1.00 94.00 221 PHE A N 1
ATOM 1720 C CA . PHE A 1 221 ? -12.190 4.496 7.629 1.00 94.00 221 PHE A CA 1
ATOM 1721 C C . PHE A 1 221 ? -12.402 4.788 9.107 1.00 94.00 221 PHE A C 1
ATOM 1723 O O . PHE A 1 221 ? -11.659 4.332 9.980 1.00 94.00 221 PHE A O 1
ATOM 1730 N N . THR A 1 222 ? -13.460 5.527 9.400 1.00 92.88 222 THR A N 1
ATOM 1731 C CA . THR A 1 222 ? -13.923 5.815 10.749 1.00 92.88 222 THR A CA 1
ATOM 1732 C C . THR A 1 222 ? -15.350 5.356 10.929 1.00 92.88 222 THR A C 1
ATOM 1734 O O . THR A 1 222 ? -16.244 5.733 10.178 1.00 92.88 222 THR A O 1
ATOM 1737 N N . VAL A 1 223 ? -15.543 4.518 11.943 1.00 92.88 223 VAL A N 1
ATOM 1738 C CA . VAL A 1 223 ? -16.805 3.827 12.190 1.00 92.88 223 VAL A CA 1
ATOM 1739 C C . VAL A 1 223 ? -17.353 4.260 13.534 1.00 92.88 223 VAL A C 1
ATOM 1741 O O . VAL A 1 223 ? -16.708 4.078 14.574 1.00 92.88 223 VAL A O 1
ATOM 1744 N N . GLU A 1 224 ? -18.560 4.808 13.528 1.00 92.19 224 GLU A N 1
ATOM 1745 C CA . GLU A 1 224 ? -19.340 4.996 14.741 1.00 92.19 224 GLU A CA 1
ATOM 1746 C C . GLU A 1 224 ? -20.134 3.722 15.031 1.00 92.19 224 GLU A C 1
ATOM 1748 O O . GLU A 1 224 ? -21.229 3.511 14.521 1.00 92.19 224 GLU A O 1
ATOM 1753 N N . VAL A 1 225 ? -19.582 2.854 15.881 1.00 89.56 225 VAL A N 1
ATOM 1754 C CA . VAL A 1 225 ? -20.116 1.493 16.081 1.00 89.56 225 VAL A CA 1
ATOM 1755 C C . VAL A 1 225 ? -21.516 1.452 16.706 1.00 89.56 225 VAL A C 1
ATOM 1757 O O . VAL A 1 225 ? -22.145 0.402 16.723 1.00 89.56 225 VAL A O 1
ATOM 1760 N N . SER A 1 226 ? -21.989 2.563 17.279 1.00 87.81 226 SER A N 1
ATOM 1761 C CA . SER A 1 226 ? -23.328 2.677 17.869 1.00 87.81 226 SER A CA 1
ATOM 1762 C C . SER A 1 226 ? -24.426 2.920 16.840 1.00 87.81 226 SER A C 1
ATOM 1764 O O . SER A 1 226 ? -25.522 2.399 17.013 1.00 87.81 226 SER A O 1
ATOM 1766 N N . SER A 1 227 ? -24.153 3.727 15.813 1.00 88.88 227 SER A N 1
ATOM 1767 C CA . SER A 1 227 ? -25.106 4.044 14.741 1.00 88.88 227 SER A CA 1
ATOM 1768 C C . SER A 1 227 ? -24.868 3.214 13.483 1.00 88.88 227 SER A C 1
ATOM 1770 O O . SER A 1 227 ? -25.767 3.082 12.665 1.00 88.88 227 SER A O 1
ATOM 1772 N N . GLY A 1 228 ? -23.661 2.672 13.332 1.00 89.12 228 GLY A N 1
ATOM 1773 C CA . GLY A 1 228 ? -23.193 2.017 12.120 1.00 89.12 228 GLY A CA 1
ATOM 1774 C C . GLY A 1 228 ? -22.757 2.969 11.016 1.00 89.12 228 GLY A C 1
ATOM 1775 O O . GLY A 1 228 ? -22.418 2.506 9.937 1.00 89.12 228 GLY A O 1
ATOM 1776 N N . LEU A 1 229 ? -22.690 4.273 11.296 1.00 92.12 229 LEU A N 1
ATOM 1777 C CA . LEU A 1 229 ? -22.182 5.257 10.348 1.00 92.12 229 LEU A CA 1
ATOM 1778 C C . LEU A 1 229 ? -20.703 4.988 10.039 1.00 92.12 229 LEU A C 1
ATOM 1780 O O . LEU A 1 229 ? -19.859 5.001 10.945 1.00 92.12 229 LEU A O 1
ATOM 1784 N N . ILE A 1 230 ? -20.397 4.807 8.756 1.00 95.00 230 ILE A N 1
ATOM 1785 C CA . ILE A 1 230 ? -19.040 4.642 8.238 1.00 95.00 230 ILE A CA 1
ATOM 1786 C C . ILE A 1 230 ? -18.689 5.865 7.399 1.00 95.00 230 ILE A C 1
ATOM 1788 O O . ILE A 1 230 ? -19.451 6.283 6.533 1.00 95.00 230 ILE A O 1
ATOM 1792 N N . ARG A 1 231 ? -17.520 6.443 7.665 1.00 94.19 231 ARG A N 1
ATOM 1793 C CA . ARG A 1 231 ? -16.936 7.513 6.856 1.00 94.19 231 ARG A CA 1
ATOM 1794 C C . ARG A 1 231 ? -15.513 7.163 6.474 1.00 94.19 231 ARG A C 1
ATOM 1796 O O . ARG A 1 231 ? -14.839 6.474 7.237 1.00 94.19 231 ARG A O 1
ATOM 1803 N N . PHE A 1 232 ? -15.025 7.683 5.362 1.00 93.31 232 PHE A N 1
ATOM 1804 C CA . PHE A 1 232 ? -13.631 7.549 4.967 1.00 93.31 232 PHE A CA 1
ATOM 1805 C C . PHE A 1 232 ? -12.988 8.909 4.718 1.00 93.31 232 PHE 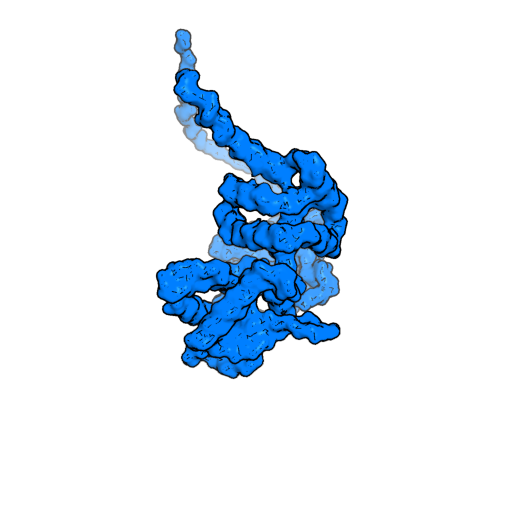A C 1
ATOM 1807 O O . PHE A 1 232 ? -13.649 9.899 4.408 1.00 93.31 232 PHE A O 1
ATOM 1814 N N . ASN A 1 233 ? -11.671 8.939 4.868 1.00 89.88 233 ASN A N 1
ATOM 1815 C CA . ASN A 1 233 ? -10.822 10.062 4.518 1.00 89.88 233 ASN A CA 1
ATOM 1816 C C . ASN A 1 233 ? -9.704 9.557 3.609 1.00 89.88 233 ASN A C 1
ATOM 1818 O O . ASN A 1 233 ? -9.093 8.525 3.905 1.00 89.88 233 ASN A O 1
ATOM 1822 N N . SER A 1 234 ? -9.381 10.318 2.567 1.00 81.12 234 SER A N 1
ATOM 1823 C CA . SER A 1 234 ? -8.103 10.151 1.876 1.00 81.12 234 SER A CA 1
ATOM 1824 C C . SER A 1 234 ? -6.966 10.672 2.761 1.00 81.12 234 SER A C 1
ATOM 1826 O O . SER A 1 234 ? -7.129 11.650 3.503 1.00 81.12 234 SER A O 1
ATOM 1828 N N . VAL A 1 235 ? -5.814 10.005 2.721 1.00 73.19 235 VAL A N 1
ATOM 1829 C CA . VAL A 1 235 ? -4.587 10.512 3.344 1.00 73.19 235 VAL A CA 1
ATOM 1830 C C . VAL A 1 235 ? -3.913 11.462 2.354 1.00 73.19 235 VAL A C 1
ATOM 1832 O O . VAL A 1 235 ? -3.323 11.029 1.370 1.00 73.19 235 VAL A O 1
ATOM 1835 N N . GLU A 1 236 ? -3.981 12.764 2.626 1.00 63.62 236 GLU A N 1
ATOM 1836 C CA . GLU A 1 236 ? -3.446 13.824 1.767 1.00 63.62 236 GLU A CA 1
ATOM 1837 C C . GLU A 1 236 ? -2.128 14.388 2.317 1.00 63.62 236 GLU A C 1
ATOM 1839 O O . GLU A 1 236 ? -1.966 14.590 3.523 1.00 63.62 236 GLU A O 1
ATOM 1844 N N . HIS A 1 237 ? -1.186 14.738 1.439 1.00 49.53 237 HIS A N 1
ATOM 1845 C CA . HIS A 1 237 ? -0.012 15.538 1.811 1.00 49.53 237 HIS A CA 1
ATOM 1846 C C . HIS A 1 237 ? -0.249 17.011 1.480 1.00 49.53 237 HIS A C 1
ATOM 1848 O O . HIS A 1 237 ? -0.461 17.367 0.323 1.00 49.53 237 HIS A O 1
ATOM 1854 N N . LYS A 1 238 ? -0.168 17.899 2.479 1.00 42.88 238 LYS A N 1
ATOM 1855 C CA . LYS A 1 238 ? -0.208 19.348 2.229 1.00 42.88 238 LYS A CA 1
ATOM 1856 C C . LYS A 1 238 ? 1.156 19.854 1.765 1.00 42.88 238 LYS A C 1
ATOM 1858 O O . LYS A 1 238 ? 2.151 19.699 2.473 1.00 42.88 238 LYS A O 1
ATOM 1863 N N . GLN A 1 239 ? 1.191 20.540 0.622 1.00 37.62 239 GLN A N 1
ATOM 1864 C CA . GLN A 1 239 ? 2.379 21.258 0.153 1.00 37.62 239 GLN A CA 1
ATOM 1865 C C . GLN A 1 239 ? 2.697 22.445 1.086 1.00 37.62 239 GLN A C 1
ATOM 1867 O O . GLN A 1 239 ? 1.898 23.370 1.232 1.00 37.62 239 GLN A O 1
ATOM 1872 N N . GLY A 1 240 ? 3.866 22.426 1.739 1.00 40.81 240 GLY A N 1
ATOM 1873 C CA . GLY A 1 240 ? 4.360 23.528 2.577 1.00 40.81 240 GLY A CA 1
ATOM 1874 C C . GLY A 1 240 ? 5.479 23.126 3.548 1.00 40.81 240 GLY A C 1
ATOM 1875 O O . GLY A 1 240 ? 5.663 21.949 3.844 1.00 40.81 240 GLY A O 1
ATOM 1876 N N . ARG A 1 241 ? 6.214 24.120 4.083 1.00 33.53 241 ARG A N 1
ATOM 1877 C CA . ARG A 1 241 ? 7.439 23.990 4.921 1.00 33.53 241 ARG A CA 1
ATOM 1878 C C . ARG A 1 241 ? 7.325 23.112 6.189 1.00 33.53 241 ARG A C 1
ATOM 1880 O O . ARG A 1 241 ? 8.333 22.914 6.859 1.00 33.53 241 ARG A O 1
ATOM 1887 N N . SER A 1 242 ? 6.144 22.593 6.528 1.00 45.25 242 SER A N 1
ATOM 1888 C CA . SER A 1 242 ? 5.919 21.695 7.672 1.00 45.25 242 SER A CA 1
ATOM 1889 C C . SER A 1 242 ? 5.429 20.280 7.318 1.00 45.25 242 SER A C 1
ATOM 1891 O O . SER A 1 242 ? 5.275 19.491 8.247 1.00 45.25 242 SER A O 1
ATOM 1893 N N . GLY A 1 243 ? 5.223 19.948 6.031 1.00 49.16 243 GLY A N 1
ATOM 1894 C CA . GLY A 1 243 ? 5.169 18.594 5.439 1.00 49.16 243 GLY A CA 1
ATOM 1895 C C . GLY A 1 243 ? 4.543 17.446 6.246 1.00 49.16 243 GLY A C 1
ATOM 1896 O O . GLY A 1 243 ? 5.078 16.339 6.227 1.00 49.16 243 GLY A O 1
ATOM 1897 N N . ARG A 1 244 ? 3.463 17.683 7.003 1.00 52.00 244 ARG A N 1
ATOM 1898 C CA . ARG A 1 244 ? 2.765 16.618 7.739 1.00 52.00 244 ARG A CA 1
ATOM 1899 C C . ARG A 1 244 ? 1.572 16.125 6.918 1.00 52.00 244 ARG A C 1
ATOM 1901 O O . ARG A 1 244 ? 0.742 16.962 6.559 1.00 52.00 244 ARG A O 1
ATOM 1908 N N . PRO A 1 245 ? 1.444 14.808 6.685 1.00 57.97 245 PRO A N 1
ATOM 1909 C CA . PRO A 1 245 ? 0.251 14.250 6.072 1.00 57.97 245 PRO A CA 1
ATOM 1910 C C . PRO A 1 245 ? -0.977 14.543 6.942 1.00 57.97 245 PRO A C 1
ATOM 1912 O O . PRO A 1 245 ? -0.932 14.446 8.175 1.00 57.97 245 PRO A O 1
ATOM 1915 N N . THR A 1 246 ? -2.066 14.935 6.292 1.00 64.81 246 THR A N 1
ATOM 1916 C CA . THR A 1 246 ? -3.357 15.258 6.900 1.00 64.81 246 THR A CA 1
ATOM 1917 C C . THR A 1 246 ? -4.444 14.363 6.326 1.00 64.81 246 THR A C 1
ATOM 1919 O O . THR A 1 246 ? -4.311 13.825 5.236 1.00 64.81 246 THR A O 1
ATOM 1922 N N . LEU A 1 247 ? -5.536 14.197 7.065 1.00 67.31 247 LEU A N 1
ATOM 1923 C CA . LEU A 1 247 ? -6.736 13.593 6.500 1.00 67.31 247 LEU A CA 1
ATOM 1924 C C . LEU A 1 247 ? -7.487 14.653 5.693 1.00 67.31 247 LEU A C 1
ATOM 1926 O O . LEU A 1 247 ? -7.630 15.781 6.177 1.00 67.31 247 LEU A O 1
ATOM 1930 N N . GLY A 1 248 ? -7.940 14.276 4.498 1.00 66.56 248 GLY A N 1
ATOM 1931 C CA . GLY A 1 248 ? -8.881 15.062 3.701 1.00 66.56 248 GLY A CA 1
ATOM 1932 C C . GLY A 1 248 ? -10.255 15.159 4.371 1.00 66.56 248 GLY A C 1
ATOM 1933 O O . GLY A 1 248 ? -10.440 14.732 5.517 1.00 66.56 248 GLY A O 1
ATOM 1934 N N . GLU A 1 249 ? -11.242 15.708 3.670 1.00 80.25 249 GLU A N 1
ATOM 1935 C CA . GLU A 1 249 ? -12.618 15.759 4.175 1.00 80.25 249 GLU A CA 1
ATOM 1936 C C . GLU A 1 249 ? -13.198 14.345 4.374 1.00 80.25 249 GLU A C 1
ATOM 1938 O O . GLU A 1 249 ? -12.849 13.404 3.661 1.00 80.25 249 GLU A O 1
ATOM 1943 N N . ALA A 1 250 ? -14.020 14.171 5.413 1.00 86.38 250 ALA A N 1
ATOM 1944 C CA . ALA A 1 250 ? -14.633 12.881 5.715 1.00 86.38 250 ALA A CA 1
ATOM 1945 C C . ALA A 1 250 ? -15.899 12.702 4.876 1.00 86.38 250 ALA A C 1
ATOM 1947 O O . ALA A 1 250 ? -16.838 13.477 5.044 1.00 86.38 250 ALA A O 1
ATOM 1948 N N . THR A 1 251 ? -15.946 11.649 4.066 1.00 91.69 251 THR A N 1
ATOM 1949 C CA . THR A 1 251 ? -17.104 11.301 3.226 1.00 91.69 251 THR A CA 1
ATOM 1950 C C . THR A 1 251 ? -17.819 10.087 3.807 1.00 91.69 251 THR A C 1
ATOM 1952 O O . THR A 1 251 ? -17.162 9.190 4.330 1.00 91.69 251 THR A O 1
ATOM 1955 N N . GLU A 1 252 ? -19.150 10.065 3.774 1.00 95.00 252 GLU A N 1
ATOM 1956 C CA . GLU A 1 252 ? -19.956 8.905 4.177 1.00 95.00 252 GLU A CA 1
ATOM 1957 C C . GLU A 1 252 ? -19.805 7.751 3.184 1.00 95.00 252 GLU A C 1
ATOM 1959 O O . GLU A 1 252 ? -19.619 7.976 1.995 1.00 95.00 252 GLU A O 1
ATOM 1964 N N . LEU A 1 253 ? -19.824 6.511 3.675 1.00 96.00 253 LEU A N 1
ATOM 1965 C CA . LEU A 1 253 ? -19.770 5.320 2.829 1.00 96.00 253 LEU A CA 1
ATOM 1966 C C . LEU A 1 253 ? -21.185 4.921 2.384 1.00 96.00 253 LEU A C 1
ATOM 1968 O O . LEU A 1 253 ? -21.704 3.883 2.784 1.00 96.00 253 LEU A O 1
ATOM 1972 N N . ASP A 1 254 ? -21.810 5.789 1.599 1.00 95.19 254 ASP A N 1
ATOM 1973 C CA . ASP A 1 254 ? -23.049 5.517 0.872 1.00 95.19 254 ASP A CA 1
ATOM 1974 C C . ASP A 1 254 ? -22.749 5.250 -0.617 1.00 95.19 254 ASP A C 1
ATOM 1976 O O . ASP A 1 254 ? -21.591 5.095 -1.011 1.00 95.19 254 ASP A O 1
ATOM 1980 N N . GLU A 1 255 ? -23.779 5.172 -1.463 1.00 94.56 255 GLU A N 1
ATOM 1981 C CA . GLU A 1 255 ? -23.616 4.933 -2.906 1.00 94.56 255 GLU A CA 1
ATOM 1982 C C . GLU A 1 255 ? -22.700 5.953 -3.596 1.00 94.56 255 GLU A C 1
ATOM 1984 O O . GLU A 1 255 ? -21.925 5.592 -4.485 1.00 94.56 255 GLU A O 1
ATOM 1989 N N . ASP A 1 256 ? -22.758 7.224 -3.198 1.00 94.81 256 ASP A N 1
ATOM 1990 C CA . ASP A 1 256 ? -21.902 8.257 -3.779 1.00 94.81 256 ASP A CA 1
ATOM 1991 C C . ASP A 1 256 ? -20.492 8.199 -3.179 1.00 94.81 256 ASP A C 1
ATOM 1993 O O . ASP A 1 256 ? -19.505 8.372 -3.897 1.00 94.81 256 ASP A O 1
ATOM 1997 N N . GLY A 1 257 ? -20.372 7.838 -1.900 1.00 94.25 257 GLY A N 1
ATOM 1998 C CA . GLY A 1 257 ? -19.101 7.522 -1.257 1.00 94.25 257 GLY A CA 1
ATOM 1999 C C . GLY A 1 257 ? -18.354 6.364 -1.920 1.00 94.25 257 GLY A C 1
ATOM 2000 O O . GLY A 1 257 ? -17.143 6.454 -2.125 1.00 94.25 257 GLY A O 1
ATOM 2001 N N . PHE A 1 258 ? -19.057 5.295 -2.303 1.00 96.19 258 PHE A N 1
ATOM 2002 C CA . PHE A 1 258 ? -18.470 4.174 -3.042 1.00 96.19 258 PHE A CA 1
ATOM 2003 C C . PHE A 1 258 ? -17.966 4.590 -4.423 1.00 96.19 258 PHE A C 1
ATOM 2005 O O . PHE A 1 258 ? -16.848 4.227 -4.788 1.00 96.19 258 PHE A O 1
ATOM 2012 N N . LYS A 1 259 ? -18.745 5.386 -5.168 1.00 93.12 259 LYS A N 1
ATOM 2013 C CA . LYS A 1 259 ? -18.296 5.933 -6.459 1.00 93.12 259 LYS A CA 1
ATOM 2014 C C . LYS A 1 259 ? -17.052 6.795 -6.292 1.00 93.12 259 LYS A C 1
ATOM 2016 O O . LYS A 1 259 ? -16.114 6.646 -7.063 1.00 93.12 259 LYS A O 1
ATOM 2021 N N . LEU A 1 260 ? -17.017 7.646 -5.267 1.00 91.44 260 LEU A N 1
ATOM 2022 C CA . LEU A 1 260 ? -15.860 8.493 -4.996 1.00 91.44 260 LEU A CA 1
ATOM 2023 C C . LEU A 1 260 ? -14.621 7.670 -4.603 1.00 91.44 260 LEU A C 1
ATOM 2025 O O . LEU A 1 260 ? -13.513 7.998 -5.019 1.00 91.44 260 LEU A O 1
ATOM 2029 N N . LEU A 1 261 ? -14.780 6.587 -3.833 1.00 92.38 261 LEU A N 1
ATOM 2030 C CA . LEU A 1 261 ? -13.680 5.657 -3.546 1.00 92.38 261 LEU A CA 1
ATOM 2031 C C . LEU A 1 261 ? -13.128 5.028 -4.824 1.00 92.38 261 LEU A C 1
ATOM 2033 O O . LEU A 1 261 ? -11.911 4.996 -5.005 1.00 92.38 261 LEU A O 1
ATOM 2037 N N . GLU A 1 262 ? -14.011 4.530 -5.690 1.00 91.62 262 GLU A N 1
ATOM 2038 C CA . GLU A 1 262 ? -13.635 3.937 -6.972 1.00 91.62 262 GLU A CA 1
ATOM 2039 C C . GLU A 1 262 ? -12.957 4.958 -7.888 1.00 91.62 262 GLU A C 1
ATOM 2041 O O . GLU A 1 262 ? -11.932 4.637 -8.483 1.00 91.62 262 GLU A O 1
ATOM 2046 N N . GLU A 1 263 ? -13.466 6.189 -7.954 1.00 86.38 263 GLU A N 1
ATOM 2047 C CA . GLU A 1 263 ? -12.879 7.287 -8.722 1.00 86.38 263 GLU A CA 1
ATOM 2048 C C . GLU A 1 263 ? -11.478 7.625 -8.210 1.00 86.38 263 GLU A C 1
ATOM 2050 O O . GLU A 1 263 ? -10.522 7.532 -8.971 1.00 86.38 263 GLU A O 1
ATOM 2055 N N . ILE A 1 264 ? -11.311 7.921 -6.915 1.00 83.44 264 ILE A N 1
ATOM 2056 C CA . ILE A 1 264 ? -10.000 8.275 -6.345 1.00 83.44 264 ILE A CA 1
ATOM 2057 C C . ILE A 1 264 ? -9.011 7.115 -6.499 1.00 83.44 264 ILE A C 1
ATOM 2059 O O . ILE A 1 264 ? -7.857 7.324 -6.878 1.00 83.44 264 ILE A O 1
ATOM 2063 N N . ALA A 1 265 ? -9.428 5.885 -6.185 1.00 84.31 265 ALA A N 1
ATOM 2064 C CA . ALA A 1 265 ? -8.558 4.721 -6.303 1.00 84.31 265 ALA A CA 1
ATOM 2065 C C . ALA A 1 265 ? -8.219 4.427 -7.769 1.00 84.31 265 ALA A C 1
ATOM 2067 O O . ALA A 1 265 ? -7.064 4.148 -8.085 1.00 84.31 265 ALA A O 1
ATOM 2068 N N . GLY A 1 266 ? -9.199 4.537 -8.664 1.00 79.50 266 GLY A N 1
ATOM 2069 C CA . GLY A 1 266 ? -9.056 4.353 -10.101 1.00 79.50 266 GLY A CA 1
ATOM 2070 C C . GLY A 1 266 ? -8.141 5.397 -10.722 1.00 79.50 266 GLY A C 1
ATOM 2071 O O . GLY A 1 266 ? -7.215 5.029 -11.436 1.00 79.50 266 GLY A O 1
ATOM 2072 N N . GLU A 1 267 ? -8.319 6.676 -10.391 1.00 73.12 267 GLU A N 1
ATOM 2073 C CA . GLU A 1 267 ? -7.426 7.767 -10.780 1.00 73.12 267 GLU A CA 1
ATOM 2074 C C . GLU A 1 267 ? -6.021 7.556 -10.243 1.00 73.12 267 GLU A C 1
ATOM 2076 O O . GLU A 1 267 ? -5.061 7.771 -10.969 1.00 73.12 267 GLU A O 1
ATOM 2081 N N . HIS A 1 268 ? -5.864 7.108 -8.998 1.00 69.12 268 HIS A N 1
ATOM 2082 C CA . HIS A 1 268 ? -4.548 6.853 -8.428 1.00 69.12 268 HIS A CA 1
ATOM 2083 C C . HIS A 1 268 ? -3.858 5.662 -9.106 1.00 69.12 268 HIS A C 1
ATOM 2085 O O . HIS A 1 268 ? -2.682 5.748 -9.456 1.00 69.12 268 HIS A O 1
ATOM 2091 N N . CYS A 1 269 ? -4.584 4.571 -9.359 1.00 68.06 269 CYS A N 1
ATOM 2092 C CA . CYS A 1 269 ? -4.103 3.426 -10.128 1.00 68.06 269 CYS A CA 1
ATOM 2093 C C . CYS A 1 269 ? -3.799 3.807 -11.587 1.00 68.06 269 CYS A C 1
ATOM 2095 O O . CYS A 1 269 ? -2.794 3.360 -12.134 1.00 68.06 269 CYS A O 1
ATOM 2097 N N . ALA A 1 270 ? -4.603 4.673 -12.206 1.00 60.81 270 ALA A N 1
ATOM 2098 C CA . ALA A 1 270 ? -4.399 5.170 -13.563 1.00 60.81 270 ALA A CA 1
ATOM 2099 C C . ALA A 1 270 ? -3.264 6.199 -13.647 1.00 60.81 270 ALA A C 1
ATOM 2101 O O . ALA A 1 270 ? -2.487 6.165 -14.590 1.00 60.81 270 ALA A O 1
ATOM 2102 N N . ALA A 1 271 ? -3.091 7.068 -12.652 1.00 51.00 271 ALA A N 1
ATOM 2103 C CA . ALA A 1 271 ? -1.945 7.967 -12.511 1.00 51.00 271 ALA A CA 1
ATOM 2104 C C . ALA A 1 271 ? -0.668 7.168 -12.241 1.00 51.00 271 ALA A C 1
ATOM 2106 O O . ALA A 1 271 ? 0.398 7.499 -12.757 1.00 51.00 271 ALA A O 1
ATOM 2107 N N . CYS A 1 272 ? -0.782 6.040 -11.532 1.00 46.84 272 CYS A N 1
ATOM 2108 C CA . CYS A 1 272 ? 0.286 5.052 -11.458 1.00 46.84 272 CYS A CA 1
ATOM 2109 C C . CYS A 1 272 ? 0.651 4.446 -12.829 1.00 46.84 272 CYS A C 1
ATOM 2111 O O . CYS A 1 272 ? 1.721 3.864 -13.005 1.00 46.84 272 CYS A O 1
ATOM 2113 N N . LEU A 1 273 ? -0.235 4.589 -13.804 1.00 45.53 273 LEU A N 1
ATOM 2114 C CA . LEU A 1 273 ? -0.056 4.191 -15.186 1.00 45.53 273 LEU A CA 1
ATOM 2115 C C . LEU A 1 273 ? 0.033 5.408 -16.109 1.00 45.53 273 LEU A C 1
ATOM 2117 O O . LEU A 1 273 ? -0.127 5.210 -17.288 1.00 45.53 273 LEU A O 1
ATOM 2121 N N . MET A 1 274 ? 0.231 6.649 -15.647 1.00 39.75 274 MET A N 1
ATOM 2122 C CA . MET A 1 274 ? 0.316 7.831 -16.519 1.00 39.75 274 MET A CA 1
ATOM 2123 C C . MET A 1 274 ? 1.442 8.744 -16.025 1.00 39.75 274 MET A C 1
ATOM 2125 O O . MET A 1 274 ? 1.274 9.542 -15.104 1.00 39.75 274 MET A O 1
ATOM 2129 N N . LEU A 1 275 ? 2.600 8.641 -16.685 1.00 36.75 275 LEU A N 1
ATOM 2130 C CA . LEU A 1 275 ? 3.852 9.361 -16.394 1.00 36.75 275 LEU A CA 1
ATOM 2131 C C . LEU A 1 275 ? 3.718 10.894 -16.273 1.00 36.75 275 LEU A C 1
ATOM 2133 O O . LEU A 1 275 ? 4.605 11.539 -15.718 1.00 36.75 275 LEU A O 1
ATOM 2137 N N . SER A 1 276 ? 2.644 11.492 -16.795 1.00 34.91 276 SER A N 1
ATOM 2138 C CA . SER A 1 276 ? 2.466 12.945 -16.873 1.00 34.91 276 SER A CA 1
ATOM 2139 C C . SER A 1 276 ? 1.804 13.596 -15.650 1.00 34.91 276 SER A C 1
ATOM 2141 O O . SER A 1 276 ? 1.963 14.801 -15.483 1.00 34.91 276 SER A O 1
ATOM 2143 N N . ASN A 1 277 ? 1.108 12.846 -14.782 1.00 37.09 277 ASN A N 1
ATOM 2144 C CA . ASN A 1 277 ? 0.386 13.392 -13.611 1.00 37.09 277 ASN A CA 1
ATOM 2145 C C . ASN A 1 277 ? 1.033 12.958 -12.287 1.00 37.09 277 ASN A C 1
ATOM 2147 O O . ASN A 1 277 ? 0.415 12.432 -11.364 1.00 37.09 277 ASN A O 1
ATOM 2151 N N . TYR A 1 278 ? 2.337 13.186 -12.258 1.00 37.34 278 TYR A N 1
ATOM 2152 C CA . TYR A 1 278 ? 3.309 12.754 -11.271 1.00 37.34 278 TYR A CA 1
ATOM 2153 C C . TYR A 1 278 ? 3.109 13.384 -9.877 1.00 37.34 278 TYR A C 1
ATOM 2155 O O . TYR A 1 278 ? 3.084 14.608 -9.738 1.00 37.34 278 TYR A O 1
ATOM 2163 N N . THR A 1 279 ? 3.083 12.563 -8.818 1.00 37.59 279 THR A N 1
ATOM 2164 C CA . THR A 1 279 ? 3.380 13.012 -7.444 1.00 37.59 279 THR A CA 1
ATOM 2165 C C . THR A 1 279 ? 4.401 12.080 -6.785 1.00 37.59 279 THR A C 1
ATOM 2167 O O . THR A 1 279 ? 4.420 10.876 -7.038 1.00 37.59 279 THR A O 1
ATOM 2170 N N . LEU A 1 280 ? 5.265 12.643 -5.928 1.00 32.50 280 LEU A N 1
ATOM 2171 C CA . LEU A 1 280 ? 6.441 11.998 -5.311 1.00 32.50 280 LEU A CA 1
ATOM 2172 C C . LEU A 1 280 ? 6.122 10.717 -4.500 1.00 32.50 280 LEU A C 1
ATOM 2174 O O . LEU A 1 280 ? 7.024 9.973 -4.129 1.00 32.50 280 LEU A O 1
ATOM 2178 N N . HIS A 1 281 ? 4.847 10.452 -4.215 1.00 37.75 281 HIS A N 1
ATOM 2179 C CA . HIS A 1 281 ? 4.396 9.430 -3.271 1.00 37.75 281 HIS A CA 1
ATOM 2180 C C . HIS A 1 281 ? 4.178 8.039 -3.896 1.00 37.75 281 HIS A C 1
ATOM 2182 O O . HIS A 1 281 ? 4.241 7.049 -3.175 1.00 37.75 281 HIS A O 1
ATOM 2188 N N . ASN A 1 282 ? 4.067 7.938 -5.227 1.00 41.88 282 ASN A N 1
ATOM 2189 C CA . ASN A 1 282 ? 3.944 6.654 -5.948 1.00 41.88 282 ASN A CA 1
ATOM 2190 C C . ASN A 1 282 ? 5.284 6.144 -6.501 1.00 41.88 282 ASN A C 1
ATOM 2192 O O . ASN A 1 282 ? 5.349 5.120 -7.186 1.00 41.88 282 ASN A O 1
ATOM 2196 N N . ALA A 1 283 ? 6.365 6.867 -6.196 1.00 43.38 283 ALA A N 1
ATOM 2197 C CA . ALA A 1 283 ? 7.670 6.658 -6.793 1.00 43.38 283 ALA A CA 1
ATOM 2198 C C . ALA A 1 283 ? 8.234 5.266 -6.488 1.00 43.38 283 ALA A C 1
ATOM 2200 O O . ALA A 1 283 ? 8.724 4.628 -7.399 1.00 43.38 283 ALA A O 1
ATOM 2201 N N . SER A 1 284 ? 8.136 4.728 -5.270 1.00 47.97 284 SER A N 1
ATOM 2202 C CA . SER A 1 284 ? 8.922 3.543 -4.875 1.00 47.97 284 SER A CA 1
ATOM 2203 C C . SER A 1 284 ? 8.705 2.305 -5.763 1.00 47.97 284 SER A C 1
ATOM 2205 O O . SER A 1 284 ? 9.676 1.747 -6.268 1.00 47.97 284 SER A O 1
ATOM 2207 N N . ALA A 1 285 ? 7.463 1.892 -6.027 1.00 55.09 285 ALA A N 1
ATOM 2208 C CA . ALA A 1 285 ? 7.185 0.690 -6.821 1.00 55.09 285 ALA A CA 1
ATOM 2209 C C . ALA A 1 285 ? 7.492 0.873 -8.318 1.00 55.09 285 ALA A C 1
ATOM 2211 O O . ALA A 1 285 ? 8.033 -0.029 -8.958 1.00 55.09 285 ALA A O 1
ATOM 2212 N N . GLN A 1 286 ? 7.178 2.041 -8.883 1.00 57.44 286 GLN A N 1
ATOM 2213 C CA . GLN A 1 286 ? 7.460 2.337 -10.290 1.00 57.44 286 GLN A CA 1
ATOM 2214 C C . GLN A 1 286 ? 8.931 2.616 -10.538 1.00 57.44 286 GLN A C 1
ATOM 2216 O O . GLN A 1 286 ? 9.473 2.158 -11.531 1.00 57.44 286 GLN A O 1
ATOM 2221 N N . LEU A 1 287 ? 9.591 3.313 -9.623 1.00 63.22 287 LEU A N 1
ATOM 2222 C CA . LEU A 1 287 ? 11.017 3.586 -9.661 1.00 63.22 287 LEU A CA 1
ATOM 2223 C C . LEU A 1 287 ? 11.806 2.282 -9.545 1.00 63.22 287 LEU A C 1
ATOM 2225 O O . LEU A 1 287 ? 12.763 2.112 -10.285 1.00 63.22 287 LEU A O 1
ATOM 2229 N N . ILE A 1 288 ? 11.366 1.322 -8.719 1.00 66.06 288 ILE A N 1
ATOM 2230 C CA . ILE A 1 288 ? 11.942 -0.033 -8.692 1.00 66.06 288 ILE A CA 1
ATOM 2231 C C . ILE A 1 288 ? 11.732 -0.748 -10.036 1.00 66.06 288 ILE A C 1
ATOM 2233 O O . ILE A 1 288 ? 12.654 -1.392 -10.526 1.00 66.06 288 ILE A O 1
ATOM 2237 N N . ARG A 1 289 ? 10.564 -0.614 -10.678 1.00 74.81 289 ARG A N 1
ATOM 2238 C CA . ARG A 1 289 ? 10.301 -1.211 -12.005 1.00 74.81 289 ARG A CA 1
ATOM 2239 C C . ARG A 1 289 ? 11.090 -0.536 -13.127 1.00 74.81 289 ARG A C 1
ATOM 2241 O O . ARG A 1 289 ? 11.578 -1.220 -14.018 1.00 74.81 289 ARG A O 1
ATOM 2248 N N . CYS A 1 290 ? 11.247 0.783 -13.084 1.00 81.38 290 CYS A N 1
ATOM 2249 C CA . CYS A 1 290 ? 12.087 1.544 -14.003 1.00 81.38 290 CYS A CA 1
ATOM 2250 C C . CYS A 1 290 ? 13.563 1.207 -13.782 1.00 81.38 290 CYS A C 1
ATOM 2252 O O . CYS A 1 290 ? 14.292 1.008 -14.746 1.00 81.38 290 CYS A O 1
ATOM 2254 N N . LEU A 1 291 ? 13.994 1.062 -12.530 1.00 81.19 291 LEU A N 1
ATOM 2255 C CA . LEU A 1 291 ? 15.322 0.571 -12.185 1.00 81.19 291 LEU A CA 1
ATOM 2256 C C . LEU A 1 291 ? 15.542 -0.845 -12.738 1.00 81.19 291 LEU A C 1
ATOM 2258 O O . LEU A 1 291 ? 16.582 -1.097 -13.336 1.00 81.19 291 LEU A O 1
ATOM 2262 N N . ASP A 1 292 ? 14.562 -1.742 -12.610 1.00 82.25 292 ASP A N 1
ATOM 2263 C CA . ASP A 1 292 ? 14.621 -3.103 -13.157 1.00 82.25 292 ASP A CA 1
ATOM 2264 C C . ASP A 1 292 ? 14.674 -3.101 -14.697 1.00 82.25 292 ASP A C 1
ATOM 2266 O O . ASP A 1 292 ? 15.527 -3.766 -15.289 1.00 82.25 292 ASP A O 1
ATOM 2270 N N . LEU A 1 293 ? 13.846 -2.277 -15.355 1.00 89.38 293 LEU A N 1
ATOM 2271 C CA . LEU A 1 293 ? 13.887 -2.030 -16.802 1.00 89.38 293 LEU A CA 1
ATOM 2272 C C . LEU A 1 293 ? 15.275 -1.559 -17.258 1.00 89.38 293 LEU A C 1
ATOM 2274 O O . LEU A 1 293 ? 15.810 -2.045 -18.255 1.00 89.38 293 LEU A O 1
ATOM 2278 N N . LEU A 1 294 ? 15.864 -0.604 -16.542 1.00 90.31 294 LEU A N 1
ATOM 2279 C CA . LEU A 1 294 ? 17.147 -0.013 -16.903 1.00 90.31 294 LEU A CA 1
ATOM 2280 C C . LEU A 1 294 ? 18.311 -0.975 -16.641 1.00 90.31 294 LEU A C 1
ATOM 2282 O O . LEU A 1 294 ? 19.162 -1.139 -17.510 1.00 90.31 294 LEU A O 1
ATOM 2286 N N . LEU A 1 295 ? 18.332 -1.656 -15.493 1.00 85.31 295 LEU A N 1
ATOM 2287 C CA . LEU A 1 295 ? 19.418 -2.561 -15.108 1.00 85.31 295 LEU A CA 1
ATOM 2288 C C . LEU A 1 295 ? 19.401 -3.884 -15.874 1.00 85.31 295 LEU A C 1
ATOM 2290 O O . LEU A 1 295 ? 20.449 -4.346 -16.317 1.00 85.31 295 LEU A O 1
ATOM 2294 N N . ASN A 1 296 ? 18.235 -4.519 -15.998 1.00 85.44 296 ASN A N 1
ATOM 2295 C CA . ASN A 1 296 ? 18.138 -5.882 -16.529 1.00 85.44 296 ASN A CA 1
ATOM 2296 C C . ASN A 1 296 ? 17.762 -5.930 -18.007 1.00 85.44 296 ASN A C 1
ATOM 2298 O O . ASN A 1 296 ? 18.001 -6.946 -18.665 1.00 85.44 296 ASN A O 1
ATOM 2302 N N . PHE A 1 297 ? 17.201 -4.840 -18.533 1.00 91.88 297 PHE A N 1
ATOM 2303 C CA . PHE A 1 297 ? 16.753 -4.769 -19.917 1.00 91.88 297 PHE A CA 1
ATOM 2304 C C . PHE A 1 297 ? 17.362 -3.595 -20.695 1.00 91.88 297 PHE A C 1
ATOM 2306 O O . PHE A 1 297 ? 17.149 -3.498 -21.899 1.00 91.88 297 PHE A O 1
ATOM 2313 N N . GLY A 1 298 ? 18.149 -2.712 -20.071 1.00 89.88 298 GLY A N 1
ATOM 2314 C CA . GLY A 1 298 ? 18.780 -1.584 -20.767 1.00 89.88 298 GLY A CA 1
ATOM 2315 C C . GLY A 1 298 ? 17.782 -0.629 -21.435 1.00 89.88 298 GLY A C 1
ATOM 2316 O O . GLY A 1 298 ? 18.153 0.071 -22.375 1.00 89.88 298 GLY A O 1
ATOM 2317 N N . GLY A 1 299 ? 16.520 -0.624 -20.984 1.00 90.62 299 GLY A N 1
ATOM 2318 C CA . GLY A 1 299 ? 15.413 0.095 -21.626 1.00 90.62 299 GLY A CA 1
ATOM 2319 C C . GLY A 1 299 ? 14.577 -0.732 -22.615 1.00 90.62 299 GLY A C 1
ATOM 2320 O O . GLY A 1 299 ? 13.623 -0.209 -23.177 1.00 90.62 299 GLY A O 1
ATOM 2321 N N . ASP A 1 300 ? 14.878 -2.012 -22.835 1.00 93.12 300 ASP A N 1
ATOM 2322 C CA . ASP A 1 300 ? 14.124 -2.890 -23.741 1.00 93.12 300 ASP A CA 1
ATOM 2323 C C . ASP A 1 300 ? 12.821 -3.402 -23.100 1.00 93.12 300 ASP A C 1
ATOM 2325 O O . ASP A 1 300 ? 12.744 -4.498 -22.531 1.00 93.12 300 ASP A O 1
ATOM 2329 N N . VAL A 1 301 ? 11.774 -2.585 -23.198 1.00 90.81 301 VAL A N 1
ATOM 2330 C CA . VAL A 1 301 ? 10.447 -2.886 -22.643 1.00 90.81 301 VAL A CA 1
ATOM 2331 C C . VAL A 1 301 ? 9.782 -4.103 -23.303 1.00 90.81 301 VAL A C 1
ATOM 2333 O O . VAL A 1 301 ? 9.004 -4.808 -22.659 1.00 90.81 301 VAL A O 1
ATOM 2336 N N . GLU A 1 302 ? 10.117 -4.423 -24.559 1.00 91.31 302 GLU A N 1
ATOM 2337 C CA . GLU A 1 302 ? 9.600 -5.624 -25.223 1.00 91.31 302 GLU A CA 1
ATOM 2338 C C . GLU A 1 302 ? 10.175 -6.901 -24.619 1.00 91.31 302 GLU A C 1
ATOM 2340 O O . GLU A 1 302 ? 9.437 -7.856 -24.355 1.00 91.31 302 GLU A O 1
ATOM 2345 N N . SER A 1 303 ? 11.488 -6.929 -24.392 1.00 90.75 303 SER A N 1
ATOM 2346 C CA . SER A 1 303 ? 12.118 -8.059 -23.714 1.00 90.75 303 SER A CA 1
ATOM 2347 C C . SER A 1 303 ? 11.624 -8.183 -22.276 1.00 90.75 303 SER A C 1
ATOM 2349 O O . SER A 1 303 ? 11.377 -9.298 -21.826 1.00 90.75 303 SER A O 1
ATOM 2351 N N . MET A 1 304 ? 11.381 -7.071 -21.577 1.00 88.75 304 MET A N 1
ATOM 2352 C CA . MET A 1 304 ? 10.768 -7.096 -20.245 1.00 88.75 304 MET A CA 1
ATOM 2353 C C . MET A 1 304 ? 9.370 -7.729 -20.266 1.00 88.75 304 MET A C 1
ATOM 2355 O O . MET A 1 304 ? 9.078 -8.599 -19.449 1.00 88.75 304 MET A O 1
ATOM 2359 N N . LEU A 1 305 ? 8.523 -7.370 -21.235 1.00 83.69 305 LEU A N 1
ATOM 2360 C CA . LEU A 1 305 ? 7.193 -7.967 -21.400 1.00 83.69 305 LEU A CA 1
ATOM 2361 C C . LEU A 1 305 ? 7.247 -9.471 -21.672 1.00 83.69 305 LEU A C 1
ATOM 2363 O O . LEU A 1 305 ? 6.470 -10.232 -21.095 1.00 83.69 305 LEU A O 1
ATOM 2367 N N . LYS A 1 306 ? 8.160 -9.911 -22.543 1.00 88.44 306 LYS A N 1
ATOM 2368 C CA . LYS A 1 306 ? 8.374 -11.340 -22.815 1.00 88.44 306 LYS A CA 1
ATOM 2369 C C . LYS A 1 306 ? 8.866 -12.064 -21.567 1.00 88.44 306 LYS A C 1
ATOM 2371 O O . LYS A 1 306 ? 8.363 -13.137 -21.257 1.00 88.44 306 LYS A O 1
ATOM 2376 N N . TRP A 1 307 ? 9.793 -11.455 -20.829 1.00 88.31 307 TRP A N 1
ATOM 2377 C CA . TRP A 1 307 ? 10.314 -12.028 -19.595 1.00 88.31 307 TRP A CA 1
ATOM 2378 C C . TRP A 1 307 ? 9.216 -12.209 -18.549 1.00 88.31 307 TRP A C 1
ATOM 2380 O O . TRP A 1 307 ? 9.081 -13.293 -17.992 1.00 88.31 307 TRP A O 1
ATOM 2390 N N . LEU A 1 308 ? 8.380 -11.185 -18.344 1.00 77.06 308 LEU A N 1
ATOM 2391 C CA . LEU A 1 308 ? 7.254 -11.259 -17.415 1.00 77.06 308 LEU A CA 1
ATOM 2392 C C . LEU A 1 308 ? 6.325 -12.427 -17.762 1.00 77.06 308 LEU A C 1
ATOM 2394 O O . LEU A 1 308 ? 5.967 -13.197 -16.883 1.00 77.06 308 LEU A O 1
ATOM 2398 N N . ARG A 1 309 ? 5.995 -12.617 -19.044 1.00 79.88 309 ARG A N 1
ATOM 2399 C CA . ARG A 1 309 ? 5.122 -13.720 -19.482 1.00 79.88 309 ARG A CA 1
ATOM 2400 C C . ARG A 1 309 ? 5.734 -15.107 -19.295 1.00 79.88 309 ARG A C 1
ATOM 2402 O O . ARG A 1 309 ? 4.993 -16.049 -19.049 1.00 79.88 309 ARG A O 1
ATOM 2409 N N . PHE A 1 310 ? 7.043 -15.248 -19.490 1.00 81.00 310 PHE A N 1
ATOM 2410 C CA . PHE A 1 310 ? 7.698 -16.559 -19.476 1.00 81.00 310 PHE A CA 1
ATOM 24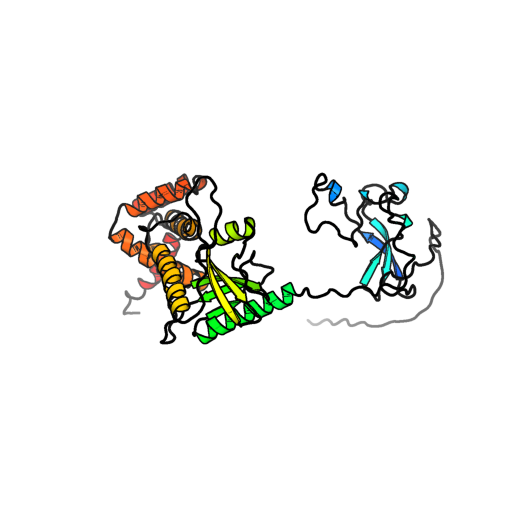11 C C . PHE A 1 310 ? 8.200 -16.980 -18.098 1.00 81.00 310 PHE A C 1
ATOM 2413 O O . PHE A 1 310 ? 8.263 -18.176 -17.826 1.00 81.00 310 PHE A O 1
ATOM 2420 N N . PHE A 1 311 ? 8.582 -16.022 -17.254 1.00 75.75 311 PHE A N 1
ATOM 2421 C CA . PHE A 1 311 ? 9.380 -16.313 -16.064 1.00 75.75 311 PHE A CA 1
ATOM 2422 C C . PHE A 1 311 ? 8.871 -15.663 -14.778 1.00 75.75 311 PHE A C 1
ATOM 2424 O O . PHE A 1 311 ? 9.303 -16.077 -13.702 1.00 75.75 311 PHE A O 1
ATOM 2431 N N . ALA A 1 312 ? 7.998 -14.650 -14.839 1.00 70.44 312 ALA A N 1
ATOM 2432 C CA . ALA A 1 312 ? 7.527 -14.016 -13.612 1.00 70.44 312 ALA A CA 1
ATOM 2433 C C . ALA A 1 312 ? 6.539 -14.929 -12.862 1.00 70.44 312 ALA A C 1
ATOM 2435 O O . ALA A 1 312 ? 5.647 -15.495 -13.492 1.00 70.44 312 ALA A O 1
ATOM 2436 N N . PRO A 1 313 ? 6.646 -15.037 -11.524 1.00 67.75 313 PRO A N 1
ATOM 2437 C CA . PRO A 1 313 ? 5.606 -15.652 -10.701 1.00 67.75 313 PRO A CA 1
ATOM 2438 C C . PRO A 1 313 ? 4.255 -14.943 -10.875 1.00 67.75 313 PRO A C 1
ATOM 2440 O O . PRO A 1 313 ? 4.232 -13.732 -11.103 1.00 67.75 313 PRO A O 1
ATOM 2443 N N . ASP A 1 314 ? 3.143 -15.655 -10.679 1.00 54.72 314 ASP A N 1
ATOM 2444 C CA . ASP A 1 314 ? 1.778 -15.131 -10.873 1.00 54.72 314 ASP A CA 1
ATOM 2445 C C . ASP A 1 314 ? 1.516 -13.811 -10.117 1.00 54.72 314 ASP A C 1
ATOM 2447 O O . ASP A 1 314 ? 0.927 -12.872 -10.658 1.00 54.72 314 ASP A O 1
ATOM 2451 N N . GLU A 1 315 ? 2.026 -13.683 -8.890 1.00 48.34 315 GLU A N 1
ATOM 2452 C CA . GLU A 1 315 ? 1.922 -12.466 -8.064 1.00 48.34 315 GLU A CA 1
ATOM 2453 C C . GLU A 1 315 ? 2.674 -11.263 -8.670 1.00 48.34 315 GLU A C 1
ATOM 2455 O O . GLU A 1 315 ? 2.239 -10.110 -8.594 1.00 48.34 315 GLU A O 1
ATOM 2460 N N . VAL A 1 316 ? 3.812 -11.515 -9.318 1.00 52.88 316 VAL A N 1
ATOM 2461 C CA . VAL A 1 316 ? 4.607 -10.479 -9.995 1.00 52.88 316 VAL A CA 1
ATOM 2462 C C . VAL A 1 316 ? 3.988 -10.136 -11.348 1.00 52.88 316 VAL A C 1
ATOM 2464 O O . VAL A 1 316 ? 3.956 -8.964 -11.730 1.00 52.88 316 VAL A O 1
ATOM 2467 N N . LEU A 1 317 ? 3.465 -11.135 -12.062 1.00 51.00 317 LEU A N 1
ATOM 2468 C CA . LEU A 1 317 ? 2.804 -10.963 -13.351 1.00 51.00 317 LEU A CA 1
ATOM 2469 C C . LEU A 1 317 ? 1.551 -10.090 -13.214 1.00 51.00 317 LEU A C 1
ATOM 2471 O O . LEU A 1 317 ? 1.430 -9.085 -13.912 1.00 51.00 317 LEU A O 1
ATOM 2475 N N . THR A 1 318 ? 0.665 -10.418 -12.272 1.00 48.50 318 THR A N 1
ATOM 2476 C CA . THR A 1 318 ? -0.573 -9.662 -11.999 1.00 48.50 318 THR A CA 1
ATOM 2477 C C . THR A 1 318 ? -0.304 -8.200 -11.648 1.00 48.50 318 THR A C 1
ATOM 2479 O O . THR A 1 318 ? -1.007 -7.310 -12.123 1.00 48.50 318 THR A O 1
ATOM 2482 N N . THR A 1 319 ? 0.756 -7.924 -10.888 1.00 55.75 319 THR A N 1
ATOM 2483 C CA . THR A 1 319 ? 1.067 -6.564 -10.429 1.00 55.75 319 THR A CA 1
ATOM 2484 C C . THR A 1 319 ? 1.926 -5.753 -11.403 1.00 55.75 319 THR A C 1
ATOM 2486 O O . THR A 1 319 ? 1.850 -4.521 -11.386 1.00 55.75 319 THR A O 1
ATOM 2489 N N . SER A 1 320 ? 2.756 -6.389 -12.241 1.00 59.97 320 SER A N 1
ATOM 2490 C CA . SER A 1 320 ? 3.794 -5.707 -13.045 1.00 59.97 320 SER A CA 1
ATOM 2491 C C . SER A 1 320 ? 3.543 -5.710 -14.553 1.00 59.97 320 SER A C 1
ATOM 2493 O O . SER A 1 320 ? 4.071 -4.851 -15.262 1.00 59.97 320 SER A O 1
ATOM 2495 N N . TYR A 1 321 ? 2.715 -6.626 -15.058 1.00 67.31 321 TYR A N 1
ATOM 2496 C CA . TYR A 1 321 ? 2.484 -6.783 -16.494 1.00 67.31 321 TYR A CA 1
ATOM 2497 C C . TYR A 1 321 ? 1.734 -5.603 -17.123 1.00 67.31 321 TYR A C 1
ATOM 2499 O O . TYR A 1 321 ? 2.170 -5.085 -18.151 1.00 67.31 321 TYR A O 1
ATOM 2507 N N . GLY A 1 322 ? 0.659 -5.123 -16.486 1.00 64.56 322 GLY A N 1
ATOM 2508 C CA . GLY A 1 322 ? -0.108 -3.972 -16.984 1.00 64.56 322 GLY A CA 1
ATOM 2509 C C . GLY A 1 322 ? 0.749 -2.709 -17.126 1.00 64.56 322 GLY A C 1
ATOM 2510 O O . GLY A 1 322 ? 0.705 -2.037 -18.155 1.00 64.56 322 GLY A O 1
ATOM 2511 N N . TYR A 1 323 ? 1.620 -2.452 -16.144 1.00 67.50 323 TYR A N 1
ATOM 2512 C CA . TYR A 1 323 ? 2.564 -1.331 -16.176 1.00 67.50 323 TYR A CA 1
ATOM 2513 C C . TYR A 1 323 ? 3.572 -1.444 -17.328 1.00 67.50 323 TYR A C 1
ATOM 2515 O O . TYR A 1 323 ? 3.832 -0.465 -18.021 1.00 67.50 323 TYR A O 1
ATOM 2523 N N . ALA A 1 324 ? 4.111 -2.640 -17.579 1.00 71.38 324 ALA A N 1
ATOM 2524 C CA . ALA A 1 324 ? 5.037 -2.871 -18.686 1.00 71.38 324 ALA A CA 1
ATOM 2525 C C . ALA A 1 324 ? 4.381 -2.644 -20.063 1.00 71.38 324 ALA A C 1
ATOM 2527 O O . ALA A 1 324 ? 5.018 -2.099 -20.965 1.00 71.38 324 ALA A O 1
ATOM 2528 N N . VAL A 1 325 ? 3.107 -3.031 -20.226 1.00 72.31 325 VAL A N 1
ATOM 2529 C CA . VAL A 1 325 ? 2.339 -2.803 -21.466 1.00 72.31 325 VAL A CA 1
ATOM 2530 C C . VAL A 1 325 ? 2.093 -1.313 -21.680 1.00 72.31 325 VAL A C 1
ATOM 2532 O O . VAL A 1 325 ? 2.300 -0.816 -22.785 1.00 72.31 325 VAL A O 1
ATOM 2535 N N . PHE A 1 326 ? 1.700 -0.597 -20.625 1.00 72.56 326 PHE A N 1
ATOM 2536 C CA . PHE A 1 326 ? 1.533 0.851 -20.683 1.00 72.56 326 PHE A CA 1
ATOM 2537 C C . PHE A 1 326 ? 2.842 1.552 -21.073 1.00 72.56 326 PHE A C 1
ATOM 2539 O O . PHE A 1 326 ? 2.874 2.331 -22.025 1.00 72.56 326 PHE A O 1
ATOM 2546 N N . LEU A 1 327 ? 3.940 1.220 -20.387 1.00 72.38 327 LEU A N 1
ATOM 2547 C CA . LEU A 1 327 ? 5.239 1.842 -20.619 1.00 72.38 327 LEU A CA 1
ATOM 2548 C C . LEU A 1 327 ? 5.734 1.626 -22.053 1.00 72.38 327 LEU A C 1
ATOM 2550 O O . LEU A 1 327 ? 6.314 2.535 -22.643 1.00 72.38 327 LEU A O 1
ATOM 2554 N N . LYS A 1 328 ? 5.447 0.457 -22.641 1.00 83.00 328 LYS A N 1
ATOM 2555 C CA . LYS A 1 328 ? 5.695 0.204 -24.063 1.00 83.00 328 LYS A CA 1
ATOM 2556 C C . LYS A 1 328 ? 4.973 1.223 -24.946 1.00 83.00 328 LYS A C 1
ATOM 2558 O O . LYS A 1 328 ? 5.616 1.838 -25.792 1.00 83.00 328 LYS A O 1
ATOM 2563 N N . GLY A 1 329 ? 3.676 1.432 -24.722 1.00 73.88 329 GLY A N 1
ATOM 2564 C CA . GLY A 1 329 ? 2.883 2.394 -25.490 1.00 73.88 329 GLY A CA 1
ATOM 2565 C C . GLY A 1 329 ? 3.388 3.835 -25.363 1.00 73.88 329 GLY A C 1
ATOM 2566 O O . GLY A 1 329 ? 3.373 4.577 -26.341 1.00 73.88 329 GLY A O 1
ATOM 2567 N N . GLU A 1 330 ? 3.893 4.235 -24.195 1.00 76.12 330 GLU A N 1
ATOM 2568 C CA . GLU A 1 330 ? 4.470 5.575 -24.023 1.00 76.12 330 GLU A CA 1
ATOM 2569 C C . GLU A 1 330 ? 5.841 5.722 -24.677 1.00 76.12 330 GLU A C 1
ATOM 2571 O O . GLU A 1 330 ? 6.126 6.755 -25.274 1.00 76.12 330 GLU A O 1
ATOM 2576 N N . MET A 1 331 ? 6.681 4.689 -24.629 1.00 82.69 331 MET A N 1
ATOM 2577 C CA . MET A 1 331 ? 7.991 4.695 -25.290 1.00 82.69 331 MET A CA 1
ATOM 2578 C C . MET A 1 331 ? 7.891 4.681 -26.822 1.00 82.69 331 MET A C 1
ATOM 2580 O O . MET A 1 331 ? 8.786 5.180 -27.510 1.00 82.69 331 MET A O 1
ATOM 2584 N N . GLU A 1 332 ? 6.807 4.122 -27.364 1.00 83.12 332 GLU A N 1
ATOM 2585 C CA . GLU A 1 332 ? 6.475 4.214 -28.789 1.00 83.12 332 GLU A CA 1
ATOM 2586 C C . GLU A 1 332 ? 6.103 5.648 -29.195 1.00 83.12 332 GLU A C 1
ATOM 2588 O O . GLU A 1 332 ? 6.438 6.071 -30.300 1.00 83.12 332 GLU A O 1
ATOM 2593 N N . LYS A 1 333 ? 5.457 6.409 -28.301 1.00 77.00 333 LYS A N 1
ATOM 2594 C CA . LYS A 1 333 ? 5.077 7.816 -28.528 1.00 77.00 333 LYS A CA 1
ATOM 2595 C C . LYS A 1 333 ? 6.223 8.793 -28.258 1.00 77.00 333 LYS A C 1
ATOM 2597 O O . LYS A 1 333 ? 6.310 9.824 -28.920 1.00 77.00 333 LYS A O 1
ATOM 2602 N N . ASP A 1 334 ? 7.081 8.487 -27.288 1.00 74.69 334 ASP A N 1
ATOM 2603 C CA . ASP A 1 334 ? 8.202 9.326 -26.874 1.00 74.69 334 ASP A CA 1
ATOM 2604 C C . ASP A 1 334 ? 9.495 8.515 -26.723 1.00 74.69 334 ASP A C 1
ATOM 2606 O O . ASP A 1 334 ? 9.796 7.920 -25.685 1.00 74.69 334 ASP A O 1
ATOM 2610 N N . HIS A 1 335 ? 10.330 8.579 -27.757 1.00 81.31 335 HIS A N 1
ATOM 2611 C CA . HIS A 1 335 ? 11.626 7.906 -27.781 1.00 81.31 335 HIS A CA 1
ATOM 2612 C C . HIS A 1 335 ? 12.657 8.495 -26.801 1.00 81.31 335 HIS A C 1
ATOM 2614 O O . HIS A 1 335 ? 13.680 7.862 -26.536 1.00 81.31 335 HIS A O 1
ATOM 2620 N N . THR A 1 336 ? 12.418 9.687 -26.243 1.00 76.31 336 THR A N 1
ATOM 2621 C CA . THR A 1 336 ? 13.304 10.305 -25.240 1.00 76.31 336 THR A CA 1
ATOM 2622 C C . THR A 1 336 ? 12.994 9.847 -23.816 1.00 76.31 336 THR A C 1
ATOM 2624 O O . THR A 1 336 ? 13.816 10.033 -22.914 1.00 76.31 336 THR A O 1
ATOM 2627 N N . LEU A 1 337 ? 11.843 9.197 -23.609 1.00 78.06 337 LEU A N 1
ATOM 2628 C CA . LEU A 1 337 ? 11.341 8.792 -22.299 1.00 78.06 337 LEU A CA 1
ATOM 2629 C C . LEU A 1 337 ? 12.346 7.937 -21.516 1.00 78.06 337 LEU A C 1
ATOM 2631 O O . LEU A 1 337 ? 12.564 8.188 -20.337 1.00 78.06 337 LEU A O 1
ATOM 2635 N N . VAL A 1 338 ? 13.027 6.987 -22.163 1.00 84.38 338 VAL A N 1
ATOM 2636 C CA . VAL A 1 338 ? 14.030 6.125 -21.501 1.00 84.38 338 VAL A CA 1
ATOM 2637 C C . VAL A 1 338 ? 15.190 6.936 -20.922 1.00 84.38 338 VAL A C 1
ATOM 2639 O O . VAL A 1 338 ? 15.664 6.641 -19.827 1.00 84.38 338 VAL A O 1
ATOM 2642 N N . GLY A 1 339 ? 15.640 7.973 -21.634 1.00 78.62 339 GLY A N 1
ATOM 2643 C CA . GLY A 1 339 ? 16.691 8.867 -21.148 1.00 78.62 339 GLY A CA 1
ATOM 2644 C C . GLY A 1 339 ? 16.244 9.644 -19.911 1.00 78.62 339 GLY A C 1
ATOM 2645 O O . GLY A 1 339 ? 16.981 9.708 -18.931 1.00 78.62 339 GLY A O 1
ATOM 2646 N N . ARG A 1 340 ? 15.002 10.140 -19.916 1.00 82.81 340 ARG A N 1
ATOM 2647 C CA . ARG A 1 340 ? 14.415 10.842 -18.764 1.00 82.81 340 ARG A CA 1
ATOM 2648 C C . ARG A 1 340 ? 14.203 9.910 -17.569 1.00 82.81 340 ARG A C 1
ATOM 2650 O O . ARG A 1 340 ? 14.524 10.277 -16.445 1.00 82.81 340 ARG A O 1
ATOM 2657 N N . LEU A 1 341 ? 13.741 8.679 -17.805 1.00 79.25 341 LEU A N 1
ATOM 2658 C CA . LEU A 1 341 ? 13.616 7.650 -16.766 1.00 79.25 341 LEU A CA 1
ATOM 2659 C C . LEU A 1 341 ? 14.965 7.308 -16.136 1.00 79.25 341 LEU A C 1
ATOM 2661 O O . LEU A 1 341 ? 15.040 7.121 -14.927 1.00 79.25 341 LEU A O 1
ATOM 2665 N N . ARG A 1 342 ? 16.032 7.244 -16.938 1.00 87.38 342 ARG A N 1
ATOM 2666 C CA . ARG A 1 342 ? 17.396 7.031 -16.447 1.00 87.38 342 ARG A CA 1
ATOM 2667 C C . ARG A 1 342 ? 17.839 8.151 -15.511 1.00 87.38 342 ARG A C 1
ATOM 2669 O O . ARG A 1 342 ? 18.305 7.857 -14.414 1.00 87.38 342 ARG A O 1
ATOM 2676 N N . GLU A 1 343 ? 17.726 9.406 -15.945 1.00 78.38 343 GLU A N 1
ATOM 2677 C CA . GLU A 1 343 ? 18.085 10.569 -15.118 1.00 78.38 343 GLU A CA 1
ATOM 2678 C C . GLU A 1 343 ? 17.325 10.552 -13.795 1.00 78.38 343 GLU A C 1
ATOM 2680 O O . GLU A 1 343 ? 17.927 10.685 -12.731 1.00 78.38 343 GLU A O 1
ATOM 2685 N N . TRP A 1 344 ? 16.024 10.276 -13.873 1.00 71.88 344 TRP A N 1
ATOM 2686 C CA . TRP A 1 344 ? 15.163 10.177 -12.710 1.00 71.88 344 TRP A CA 1
ATOM 2687 C C . TRP A 1 344 ? 15.567 9.033 -11.770 1.00 71.88 344 TRP A C 1
ATOM 2689 O O . TRP A 1 344 ? 15.723 9.250 -10.579 1.00 71.88 344 TRP A O 1
ATOM 2699 N N . VAL A 1 345 ? 15.820 7.821 -12.272 1.00 75.25 345 VAL A N 1
ATOM 2700 C CA . VAL A 1 345 ? 16.234 6.677 -11.435 1.00 75.25 345 VAL A CA 1
ATOM 2701 C C . VAL A 1 345 ? 17.577 6.921 -10.739 1.00 75.25 345 VAL A C 1
ATOM 2703 O O . VAL A 1 345 ? 17.728 6.554 -9.575 1.00 75.25 345 VAL A O 1
ATOM 2706 N N . ILE A 1 346 ? 18.538 7.557 -11.412 1.00 76.06 346 ILE A N 1
ATOM 2707 C CA . ILE A 1 346 ? 19.867 7.851 -10.846 1.00 76.06 346 ILE A CA 1
ATOM 2708 C C . ILE A 1 346 ? 19.795 8.878 -9.716 1.00 76.06 346 ILE A C 1
ATOM 2710 O O . ILE A 1 346 ? 20.579 8.789 -8.776 1.00 76.06 346 ILE A O 1
ATOM 2714 N N . GLU A 1 347 ? 18.854 9.821 -9.769 1.00 72.56 347 GLU A N 1
ATOM 2715 C CA . GLU A 1 347 ? 18.645 10.783 -8.682 1.00 72.56 347 GLU A CA 1
ATOM 2716 C C . GLU A 1 347 ? 18.364 10.078 -7.343 1.00 72.56 347 GLU A C 1
ATOM 2718 O O . GLU A 1 347 ? 18.828 10.518 -6.292 1.00 72.56 347 GLU A O 1
ATOM 2723 N N . PHE A 1 348 ? 17.653 8.948 -7.389 1.00 65.69 348 PHE A N 1
ATOM 2724 C CA . PHE A 1 348 ? 17.265 8.177 -6.208 1.00 65.69 348 PHE A CA 1
ATOM 2725 C C . PHE A 1 348 ? 18.199 6.998 -5.903 1.00 65.69 348 PHE A C 1
ATOM 2727 O O . PHE A 1 348 ? 18.328 6.631 -4.737 1.00 65.69 348 PHE A O 1
ATOM 2734 N N . PHE A 1 349 ? 18.844 6.419 -6.921 1.00 70.31 349 PHE A N 1
ATOM 2735 C CA . PHE A 1 349 ? 19.781 5.293 -6.801 1.00 70.31 349 PHE A CA 1
ATOM 2736 C C . PHE A 1 349 ? 21.125 5.606 -7.479 1.00 70.31 349 PHE A C 1
ATOM 2738 O O . PHE A 1 349 ? 21.506 4.944 -8.458 1.00 70.31 349 PHE A O 1
ATOM 2745 N N . PRO A 1 350 ? 21.864 6.625 -7.005 1.00 77.69 350 PRO A N 1
ATOM 2746 C CA . PRO A 1 350 ? 23.113 7.050 -7.634 1.00 77.69 350 PRO A CA 1
ATOM 2747 C C . PRO A 1 350 ? 24.167 5.935 -7.659 1.00 77.69 350 PRO A C 1
ATOM 2749 O O . PRO A 1 350 ? 24.962 5.846 -8.595 1.00 77.69 350 PRO A O 1
ATOM 2752 N N . GLU A 1 351 ? 24.138 5.017 -6.691 1.00 85.25 351 GLU A N 1
ATOM 2753 C CA . GLU A 1 351 ? 25.008 3.842 -6.622 1.00 85.25 351 GLU A CA 1
ATOM 2754 C C . GLU A 1 351 ? 24.811 2.849 -7.780 1.00 85.25 351 GLU A C 1
ATOM 2756 O O . GLU A 1 351 ? 25.637 1.960 -7.994 1.00 85.25 351 GLU A O 1
ATOM 2761 N N . HIS A 1 352 ? 23.715 2.964 -8.532 1.00 83.44 352 HIS A N 1
ATOM 2762 C CA . HIS A 1 352 ? 23.414 2.103 -9.673 1.00 83.44 352 HIS A CA 1
ATOM 2763 C C . HIS A 1 352 ? 23.726 2.740 -11.027 1.00 83.44 352 HIS A C 1
ATOM 2765 O O . HIS A 1 352 ? 23.628 2.046 -12.039 1.00 83.44 352 HIS A O 1
ATOM 2771 N N . GLN A 1 353 ? 24.168 4.001 -11.064 1.00 90.50 353 GLN A N 1
ATOM 2772 C CA . GLN A 1 353 ? 24.422 4.739 -12.303 1.00 90.50 353 GLN A CA 1
ATOM 2773 C C . GLN A 1 353 ? 25.330 3.985 -13.285 1.00 90.50 353 GLN A C 1
ATOM 2775 O O . GLN A 1 353 ? 24.947 3.786 -14.435 1.00 90.50 353 GLN A O 1
ATOM 2780 N N . GLU A 1 354 ? 26.502 3.523 -12.843 1.00 93.81 354 GLU A N 1
ATOM 2781 C CA . GLU A 1 354 ? 27.458 2.847 -13.731 1.00 93.81 354 GLU A CA 1
ATOM 2782 C C . GLU A 1 354 ? 26.862 1.569 -14.342 1.00 93.81 354 GLU A C 1
ATOM 2784 O O . GLU A 1 354 ? 26.995 1.311 -15.537 1.00 93.81 354 GLU A O 1
ATOM 2789 N N . ARG A 1 355 ? 26.137 0.790 -13.533 1.00 91.38 355 ARG A N 1
ATOM 2790 C CA . ARG A 1 355 ? 25.486 -0.451 -13.974 1.00 91.38 355 ARG A CA 1
ATOM 2791 C C . ARG A 1 355 ? 24.344 -0.176 -14.950 1.00 91.38 355 ARG A C 1
ATOM 2793 O O . ARG A 1 355 ? 24.192 -0.911 -15.922 1.00 91.38 355 ARG A O 1
ATOM 2800 N N . ILE A 1 356 ? 23.562 0.876 -14.706 1.00 92.50 356 ILE A N 1
ATOM 2801 C CA . ILE A 1 356 ? 22.507 1.338 -15.616 1.00 92.50 356 ILE A CA 1
ATOM 2802 C C . ILE A 1 356 ? 23.121 1.751 -16.959 1.00 92.50 356 ILE A C 1
ATOM 2804 O O . ILE A 1 356 ? 22.655 1.314 -18.010 1.00 92.50 356 ILE A O 1
ATOM 2808 N N . ASP A 1 357 ? 24.203 2.529 -16.934 1.00 95.50 357 ASP A N 1
ATOM 2809 C CA . ASP A 1 357 ? 24.894 2.992 -18.139 1.00 95.50 357 ASP A CA 1
ATOM 2810 C C . ASP A 1 357 ? 25.449 1.839 -18.965 1.00 95.50 357 ASP A C 1
ATOM 2812 O O . ASP A 1 357 ? 25.262 1.793 -20.184 1.00 95.50 357 ASP A O 1
ATOM 2816 N N . GLN A 1 358 ? 26.069 0.865 -18.300 1.00 94.62 358 GLN A N 1
ATOM 2817 C CA . GLN A 1 358 ? 26.559 -0.351 -18.939 1.00 94.62 358 GLN A CA 1
ATOM 2818 C C . GLN A 1 358 ? 25.421 -1.164 -19.571 1.00 94.62 358 GLN A C 1
ATOM 2820 O O . GLN A 1 358 ? 25.553 -1.605 -20.714 1.00 94.62 358 GLN A O 1
ATOM 2825 N N . ALA A 1 359 ? 24.292 -1.337 -18.877 1.00 92.50 359 ALA A N 1
ATOM 2826 C CA . ALA A 1 359 ? 23.139 -2.075 -19.393 1.00 92.50 359 ALA A CA 1
ATOM 2827 C C . ALA A 1 359 ? 22.501 -1.383 -20.610 1.00 92.50 359 ALA A C 1
ATOM 2829 O O . ALA A 1 359 ? 22.202 -2.031 -21.616 1.00 92.50 359 ALA A O 1
ATOM 2830 N N . MET A 1 360 ? 22.350 -0.059 -20.562 1.00 94.44 360 MET A N 1
ATOM 2831 C CA . MET A 1 360 ? 21.834 0.728 -21.684 1.00 94.44 360 MET A CA 1
ATOM 2832 C C . MET A 1 360 ? 22.793 0.736 -22.880 1.00 94.44 360 MET A C 1
ATOM 2834 O O . MET A 1 360 ? 22.350 0.668 -24.028 1.00 94.44 360 MET A O 1
ATOM 2838 N N . LEU A 1 361 ? 24.107 0.789 -22.642 1.00 95.19 361 LEU A N 1
ATOM 2839 C CA . LEU A 1 361 ? 25.112 0.690 -23.701 1.00 95.19 361 LEU A CA 1
ATOM 2840 C C . LEU A 1 361 ? 25.110 -0.703 -24.344 1.00 95.19 361 LEU A C 1
ATOM 2842 O O . LEU A 1 361 ? 25.144 -0.812 -25.569 1.00 95.19 361 LEU A O 1
ATOM 2846 N N . ALA A 1 362 ? 25.010 -1.761 -23.534 1.00 91.88 362 ALA A N 1
ATOM 2847 C CA . ALA A 1 362 ? 24.870 -3.133 -24.014 1.00 91.88 362 ALA A CA 1
ATOM 2848 C C . ALA A 1 362 ? 23.632 -3.281 -24.910 1.00 91.88 362 ALA A C 1
ATOM 2850 O O . ALA A 1 362 ? 23.735 -3.838 -26.002 1.00 91.88 362 ALA A O 1
ATOM 2851 N N . PHE A 1 363 ? 22.490 -2.711 -24.506 1.00 92.69 363 PHE A N 1
ATOM 2852 C CA . PHE A 1 363 ? 21.287 -2.674 -25.338 1.00 92.69 363 PHE A CA 1
ATOM 2853 C C . PHE A 1 363 ? 21.517 -1.954 -26.672 1.00 92.69 363 PHE A C 1
ATOM 2855 O O . PHE A 1 363 ? 21.233 -2.531 -27.722 1.00 92.69 363 PHE A O 1
ATOM 2862 N N . LYS A 1 364 ? 22.098 -0.747 -26.656 1.00 91.94 364 LYS A N 1
ATOM 2863 C CA . LYS A 1 364 ? 22.401 0.020 -27.880 1.00 91.94 364 LYS A CA 1
ATOM 2864 C C . LYS A 1 364 ? 23.321 -0.727 -28.847 1.00 91.94 364 LYS A C 1
ATOM 2866 O O . LYS A 1 364 ? 23.160 -0.600 -30.055 1.00 91.94 364 LYS A O 1
ATOM 2871 N N . HIS A 1 365 ? 24.264 -1.510 -28.330 1.00 94.88 365 HIS A N 1
ATOM 2872 C CA . HIS A 1 365 ? 25.166 -2.331 -29.139 1.00 94.88 365 HIS A CA 1
ATOM 2873 C C . HIS A 1 365 ? 24.584 -3.703 -29.518 1.00 94.88 365 HIS A C 1
ATOM 2875 O O . HIS A 1 365 ? 25.285 -4.516 -30.116 1.00 94.88 365 HIS A O 1
ATOM 2881 N N . GLY A 1 366 ? 23.325 -3.990 -29.170 1.00 91.00 366 GLY A N 1
ATOM 2882 C CA . GLY A 1 366 ? 22.683 -5.273 -29.460 1.00 91.00 366 GLY A CA 1
ATOM 2883 C C . GLY A 1 366 ? 23.226 -6.446 -28.638 1.00 91.00 366 GLY A C 1
ATOM 2884 O O . GLY A 1 366 ? 22.929 -7.598 -28.943 1.00 91.00 366 GLY A O 1
ATOM 2885 N N . VAL A 1 367 ? 24.000 -6.181 -27.585 1.00 92.19 367 VAL A N 1
ATOM 2886 C CA . VAL A 1 367 ? 24.531 -7.212 -26.692 1.00 92.19 367 VAL A CA 1
ATOM 2887 C C . VAL A 1 367 ? 23.401 -7.708 -25.788 1.00 92.19 367 VAL A C 1
ATOM 2889 O O . VAL A 1 367 ? 22.672 -6.919 -25.176 1.00 92.19 367 VAL A O 1
ATOM 2892 N N . LEU A 1 368 ? 23.235 -9.029 -25.717 1.00 88.06 368 LEU A N 1
ATOM 2893 C CA . LEU A 1 368 ? 22.274 -9.683 -24.830 1.00 88.06 368 LEU A CA 1
ATOM 2894 C C . LEU A 1 368 ? 22.937 -9.969 -23.482 1.00 88.06 368 LEU A C 1
ATOM 2896 O O . LEU A 1 368 ? 23.901 -10.726 -23.403 1.00 88.06 368 LEU A O 1
ATOM 2900 N N . THR A 1 369 ? 22.410 -9.371 -22.419 1.00 81.19 369 THR A N 1
ATOM 2901 C CA . THR A 1 369 ? 22.889 -9.536 -21.042 1.00 81.19 369 THR A CA 1
ATOM 2902 C C . THR A 1 369 ? 21.706 -9.667 -20.083 1.00 81.19 369 THR A C 1
ATOM 2904 O O . THR A 1 369 ? 20.573 -9.321 -20.432 1.00 81.19 369 THR A O 1
ATOM 2907 N N . GLY A 1 370 ? 21.954 -10.198 -18.881 1.00 84.00 370 GLY A N 1
ATOM 2908 C CA . GLY A 1 370 ? 20.938 -10.331 -17.832 1.00 84.00 370 GLY A CA 1
ATOM 2909 C C . GLY A 1 370 ? 19.673 -11.056 -18.306 1.00 84.00 370 GLY A C 1
ATOM 2910 O O . GLY A 1 370 ? 19.737 -12.029 -19.057 1.00 84.00 370 GLY A O 1
ATOM 2911 N N . ARG A 1 371 ? 18.508 -10.531 -17.919 1.00 85.81 371 ARG A N 1
ATOM 2912 C CA . ARG A 1 371 ? 17.200 -11.118 -18.249 1.00 85.81 371 ARG A CA 1
ATOM 2913 C C . ARG A 1 371 ? 16.866 -11.089 -19.745 1.00 85.81 371 ARG A C 1
ATOM 2915 O O . ARG A 1 371 ? 16.084 -11.915 -20.208 1.00 85.81 371 ARG A O 1
ATOM 2922 N N . ARG A 1 372 ? 17.480 -10.206 -20.544 1.00 88.25 372 ARG A N 1
ATOM 2923 C CA . ARG A 1 372 ? 17.324 -10.234 -22.016 1.00 88.25 372 ARG A CA 1
ATOM 2924 C C . ARG A 1 372 ? 17.923 -11.491 -22.636 1.00 88.25 372 ARG A C 1
ATOM 2926 O O . ARG A 1 372 ? 17.375 -12.009 -23.606 1.00 88.25 372 ARG A O 1
ATOM 2933 N N . LEU A 1 373 ? 19.019 -11.996 -22.068 1.00 87.81 373 LEU A N 1
ATOM 2934 C CA . LEU A 1 373 ? 19.613 -13.260 -22.498 1.00 87.81 373 LEU A CA 1
ATOM 2935 C C . LEU A 1 373 ? 18.688 -14.443 -22.173 1.00 87.81 373 LEU A C 1
ATOM 2937 O O . LEU A 1 373 ? 18.509 -15.321 -23.011 1.00 87.81 373 LEU A O 1
ATOM 2941 N N . GLU A 1 374 ? 18.043 -14.433 -21.003 1.00 87.50 374 GLU A N 1
ATOM 2942 C CA . GLU A 1 374 ? 17.049 -15.449 -20.617 1.00 87.50 374 GLU A CA 1
ATOM 2943 C C . GLU A 1 374 ? 15.872 -15.493 -21.605 1.00 87.50 374 GLU A C 1
ATOM 2945 O O . GLU A 1 374 ? 15.505 -16.565 -22.087 1.00 87.50 374 GLU A O 1
ATOM 2950 N N . VAL A 1 375 ? 15.331 -14.326 -21.980 1.00 87.44 375 VAL A N 1
ATOM 2951 C CA . VAL A 1 375 ? 14.255 -14.208 -22.983 1.00 87.44 375 VAL A CA 1
ATOM 2952 C C . VAL A 1 375 ? 14.680 -14.744 -24.342 1.00 87.44 375 VAL A C 1
ATOM 2954 O O . VAL A 1 375 ? 13.919 -15.475 -24.982 1.00 87.44 375 VAL A O 1
ATOM 2957 N N . ALA A 1 376 ? 15.880 -14.380 -24.800 1.00 87.56 376 ALA A N 1
ATOM 2958 C CA . ALA A 1 376 ? 16.403 -14.853 -26.073 1.00 87.56 376 ALA A CA 1
ATOM 2959 C C . ALA A 1 376 ? 16.532 -16.381 -26.073 1.00 87.56 376 ALA A C 1
ATOM 2961 O O . ALA A 1 376 ? 16.042 -17.031 -26.994 1.00 87.56 376 ALA A O 1
ATOM 2962 N N . ASN A 1 377 ? 17.086 -16.953 -25.003 1.00 87.94 377 ASN A N 1
ATOM 2963 C CA . ASN A 1 377 ? 17.260 -18.395 -24.860 1.00 87.94 377 ASN A CA 1
ATOM 2964 C C . ASN A 1 377 ? 15.926 -19.153 -24.824 1.00 87.94 377 ASN A C 1
ATOM 2966 O O . ASN A 1 377 ? 15.803 -20.184 -25.478 1.00 87.94 377 ASN A O 1
ATOM 2970 N N . ALA A 1 378 ? 14.905 -18.632 -24.138 1.00 82.88 378 ALA A N 1
ATOM 2971 C CA . ALA A 1 378 ? 13.567 -19.232 -24.149 1.00 82.88 378 ALA A CA 1
ATOM 2972 C C . ALA A 1 378 ? 12.825 -19.077 -25.484 1.00 82.88 378 ALA A C 1
ATOM 2974 O O . ALA A 1 378 ? 11.875 -19.810 -25.744 1.00 82.88 378 ALA A O 1
ATOM 2975 N N . SER A 1 379 ? 13.256 -18.153 -26.346 1.00 74.19 379 SER A N 1
ATOM 2976 C CA . SER A 1 379 ? 12.658 -17.942 -27.670 1.00 74.19 379 SER A CA 1
ATOM 2977 C C . SER A 1 379 ? 13.286 -18.817 -28.769 1.00 74.19 379 SER A C 1
ATOM 2979 O O . SER A 1 379 ? 12.714 -18.930 -29.853 1.00 74.19 379 SER A O 1
ATOM 2981 N N . LEU A 1 380 ? 14.441 -19.447 -28.513 1.00 67.06 380 LEU A N 1
ATOM 2982 C CA . LEU A 1 380 ? 15.144 -20.327 -29.461 1.00 67.06 380 LEU A CA 1
ATOM 2983 C C . LEU A 1 380 ? 14.415 -21.653 -29.790 1.00 67.06 380 LEU A C 1
ATOM 2985 O O . LEU A 1 380 ? 14.418 -22.018 -30.966 1.00 67.06 380 LEU A O 1
ATOM 2989 N N . PRO A 1 381 ? 13.715 -22.348 -28.864 1.00 54.16 381 PRO A N 1
ATOM 2990 C CA . PRO A 1 381 ? 13.092 -23.646 -29.160 1.00 54.16 381 PRO A CA 1
ATOM 2991 C C . PRO A 1 381 ? 11.915 -23.585 -30.149 1.00 54.16 381 PRO A C 1
ATOM 2993 O O . PRO A 1 381 ? 11.456 -24.621 -30.616 1.00 54.16 381 PRO A O 1
ATOM 2996 N N . ILE A 1 382 ? 11.407 -22.392 -30.479 1.00 50.81 382 ILE A N 1
ATOM 2997 C CA . ILE A 1 382 ? 10.258 -22.219 -31.386 1.00 50.81 382 ILE A CA 1
ATOM 2998 C C . ILE A 1 382 ? 10.703 -22.164 -32.863 1.00 50.81 382 ILE A C 1
ATOM 3000 O O . ILE A 1 382 ? 9.886 -22.360 -33.760 1.00 50.81 382 ILE A O 1
ATOM 3004 N N . ARG A 1 383 ? 11.995 -21.941 -33.151 1.00 44.88 383 ARG A N 1
ATOM 3005 C CA . ARG A 1 383 ? 12.497 -21.843 -34.536 1.00 44.88 383 ARG A CA 1
ATOM 3006 C C . ARG A 1 383 ? 12.942 -23.170 -35.153 1.00 44.88 383 ARG A C 1
ATOM 3008 O O . ARG A 1 383 ? 12.829 -23.304 -36.368 1.00 44.88 383 ARG A O 1
ATOM 3015 N N . ASP A 1 384 ? 13.344 -24.154 -34.353 1.00 47.19 384 ASP A N 1
ATOM 3016 C CA . ASP A 1 384 ? 13.832 -25.439 -34.883 1.00 47.19 384 ASP A CA 1
ATOM 3017 C C . ASP A 1 384 ? 12.711 -26.459 -35.171 1.00 47.19 384 ASP A C 1
ATOM 3019 O O . ASP A 1 384 ? 12.933 -27.447 -35.863 1.00 47.19 384 ASP A O 1
ATOM 3023 N N . GLY A 1 385 ? 11.477 -26.205 -34.716 1.00 48.03 385 GLY A N 1
ATOM 3024 C CA . GLY A 1 385 ? 10.324 -27.095 -34.933 1.00 48.03 385 GLY A CA 1
ATOM 3025 C C . GLY A 1 385 ? 9.552 -26.894 -36.246 1.00 48.03 385 GLY A C 1
ATOM 3026 O O . GLY A 1 385 ? 8.603 -27.627 -36.502 1.00 48.03 385 GLY A O 1
ATOM 3027 N N . LEU A 1 386 ? 9.916 -25.907 -37.074 1.00 47.91 386 LEU A N 1
ATOM 3028 C CA . LEU A 1 386 ? 9.217 -25.583 -38.333 1.00 47.91 386 LEU A CA 1
ATOM 3029 C C . LEU A 1 386 ? 10.074 -25.791 -39.593 1.00 47.91 386 LEU A C 1
ATOM 3031 O O . LEU A 1 386 ? 9.641 -25.442 -40.689 1.00 47.91 386 LEU A O 1
ATOM 3035 N N . LEU A 1 387 ? 11.266 -26.381 -39.458 1.00 43.44 387 LEU A N 1
ATOM 3036 C CA . LEU A 1 387 ? 12.179 -26.652 -40.577 1.00 43.44 387 LEU A CA 1
ATOM 3037 C C . LEU A 1 387 ? 12.451 -28.140 -40.828 1.00 43.44 387 LEU A C 1
ATOM 3039 O O . LEU A 1 387 ? 13.418 -28.462 -41.511 1.00 43.44 387 LEU A O 1
ATOM 3043 N N . ASN A 1 388 ? 11.589 -29.050 -40.362 1.00 41.31 388 ASN A N 1
ATOM 3044 C CA . ASN A 1 388 ? 11.673 -30.438 -40.815 1.00 41.31 388 ASN A CA 1
ATOM 3045 C C . ASN A 1 388 ? 10.293 -31.066 -41.072 1.00 41.31 388 ASN A C 1
ATOM 3047 O O . ASN A 1 388 ? 9.678 -31.594 -40.147 1.00 41.31 388 ASN A O 1
ATOM 3051 N N . PRO A 1 389 ? 9.785 -31.018 -42.320 1.00 44.19 389 PRO A N 1
ATOM 3052 C CA . PRO A 1 389 ? 8.636 -31.809 -42.734 1.00 44.19 389 PRO A CA 1
ATOM 3053 C C . PRO A 1 389 ? 9.012 -33.196 -43.280 1.00 44.19 389 PRO A C 1
ATOM 3055 O O . PRO A 1 389 ? 8.134 -33.846 -43.827 1.00 44.19 389 PRO A O 1
ATOM 3058 N N . GLU A 1 390 ? 10.254 -33.674 -43.135 1.00 41.66 390 GLU A N 1
ATOM 3059 C CA . GLU A 1 390 ? 10.637 -35.057 -43.464 1.00 41.66 390 GLU A CA 1
ATOM 3060 C C . GLU A 1 390 ? 11.795 -35.537 -42.571 1.00 41.66 390 GLU A C 1
ATOM 3062 O O . GLU A 1 390 ? 12.954 -35.215 -42.830 1.00 41.66 390 GLU A O 1
ATOM 3067 N N . LEU A 1 391 ? 11.467 -36.293 -41.513 1.00 37.38 391 LEU A N 1
ATOM 3068 C CA . LEU A 1 391 ? 12.217 -37.452 -40.994 1.00 37.38 391 LEU A CA 1
ATOM 3069 C C . LEU A 1 391 ? 11.405 -38.198 -39.929 1.00 37.38 391 LEU A C 1
ATOM 3071 O O . LEU A 1 391 ? 10.929 -37.534 -38.980 1.00 37.38 391 LEU A O 1
#

pLDDT: mean 72.21, std 20.2, range [27.06, 97.56]

InterPro domains:
  IPR025375 Domain of unknown function DUF4365 [PF14280] (142-230)

Foldseek 3Di:
DDDDDDDDDDDDDDDDDDDDDPDDDDPDPPPQQQDPVPSHSPQKDKDWAFAAQDQPCVVPVRDDDDPRPPVQGHHLVQFDPVQADDPPRRRIGIWMAGPVPRHTDHDPNGGDPVPPPVPPPPDDDDPPDDPDDDVQNVQQVLQLVLVCVLLVVQVKDWAADDPVPDPQWGIKIFDADPVNHTPLQIATEGEGGDQDDDQDDDDDQVRLVVQLLDLAWYKYWYANSNVRWIWIWTFAFDDDPVTGTDTDHIGTPDPVVVVVVCVVSVVSVVVLLPPPVDDPRNCPVVLVVLLCCLQAVLVPLVLVLLLLVPPNDPVCNSVPNVSSVSVVVVCVVPVCVNVVSLVVSCVVVVVCNVSSVVNNVCVVVVHQDHSSVVSVVVVVVVPVVPPDPDD

Radius of gyration: 33.45 Å; chains: 1; bounding box: 57×93×97 Å

Sequence (391 aa):
MTMPNGRLEPTSIIDPQRHRPLTSSHAMQHSLEPCPRCGSAQHVRPKEMLIGAASPKRRFNGEERTGYQRVDQLAVDECKPELLKEPPLQQLVDGFYCDQCGAGFVTSSIAQAANTRSDYYSQGVTMRSKPKRPSSHVIGNLAETMVEHEITARGWVYRRLEKDKDYGIDGEVEVFSDSGHATGIIFKVQVKGTKKYSRNVSLKSSTANYLSLSPLPVFVFTVEVSSGLIRFNSVEHKQGRSGRPTLGEATELDEDGFKLLEEIAGEHCAACLMLSNYTLHNASAQLIRCLDLLLNFGGDVESMLKWLRFFAPDEVLTTSYGYAVFLKGEMEKDHTLVGRLREWVIEFFPEHQERIDQAMLAFKHGVLTGRRLEVANASLPIRDGLLNPEL

Organism: NCBI:txid226910